Protein AF-A0A8K0IL90-F1 (afdb_monomer_lite)

Organism: Cocos nucifera (NCBI:txid13894)

Secondary structure (DSSP, 8-state):
-HHHHHHHHHHHHHHTTEE-S---GGGEEE--GGGTT-EEE---TT-EE-B-SSS-PBPPP---PPP-S-TTTS-HHHHTTPPP-HHHHHHHHHHHHHHHHHSS-TTSS---SSHHHHHHHHHHHHHTS-HHHHTTTS-HHHHHHH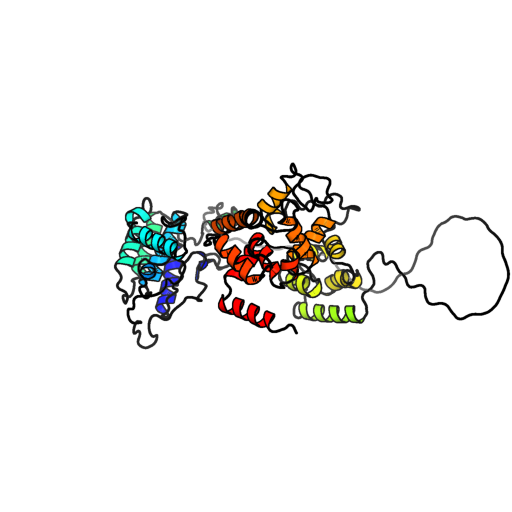HHHHH--TTPPP-HHHHHHHHHHHHHHTT-------HHHHTT-GGGSS-----------------------------------------------------------------TT-PPPPHHHHHHHHHHHHHHTTT-TT-B-TTTHHHHHHHTS---TTTHHHHHHHH-TT--S-B-HHHHHIIIIIT-GGGS-HHHHHHHHH--TT-S--S---GGGTGGGTSTTHHHHHHH-TTSS--S---S--STT---HHHHHHHHHHHH-TTSHHHHHHHHHHH-SSSSSEE-HHHHHHHHHHHHHHHHHTTPPPPPHHHHHHHHHHHH--SSTT-EEHHHHHH-TTTHHHHHHHH-HHHHHHHHTS-HHHHHHHHHHHHTS--

Radius of gyration: 33.57 Å; chains: 1; bounding box: 96×62×97 Å

pLDDT: mean 73.69, std 23.4, range [22.89, 98.88]

InterPro domains:
  IPR000719 Protein kinase domain [PF00069] (3-122)
  IPR000719 Protein kinase domain [PS50011] (1-172)
  IPR002048 EF-hand domain [PS50222] (415-450)
  IPR008271 Serine/threonine-protein kinase, active site [PS00108] (18-30)
  IPR011009 Protein kinase-like domain superfamily [SSF56112] (2-184)
  IPR011992 EF-hand domain pair [SSF47473] (390-501)
  IPR018247 EF-Hand 1, calcium-binding site [PS00018] (428-440)

Sequence (527 aa):
MLADQLINRVEYMHSRGFLHRDIKPDNFLMGLGRKANQVYIIDYGLAKKYRDLQTHKHIPYRENKNLTGTARYASVNTHLGVEQSRRDDLESLGYVLMYFLRGSLPWQGLKAGTKKQKYDKISEKKMLTPVEVLCKAHPSEFISYFHYCRSLRFDDKPDYSYLKRLFRDLFIREGYQFDYVFDWTILKYPQIASNPRVRQPSGRTSGAVGPSLDRAERTSGVVEAFTRRNALGSGHHGDRSKYRTLDDAPMSSKETFYFKNGHPPSFELKEQCLSRINELFYGYLNGLQVQEFKSVTKEICKLPSFFSTALFRKIDVYCIAIVTRDAFVDYWINSNMITMDIATQIFRILKQPDRRRTSNLFFKNFWPAILGLNFYRAHLSSKNDMVPRKFTSKLEGKMGYEDFVYFILSEEDKSSEPSLEYWFKCIDLDGNGILTPNEMQFFYEEQLHHMECIVQEPVLFEDILCQMIDMIGPGNGSYFTLRDLKGCKLSGNIFNILFNLKKFMAFETRDPFLIRRVTVLSCTLCP

Structure (mmCIF, N/CA/C/O backbone):
data_AF-A0A8K0IL90-F1
#
_entry.id   AF-A0A8K0IL90-F1
#
loop_
_atom_site.group_PDB
_atom_site.id
_atom_site.type_symbol
_atom_site.label_atom_id
_atom_site.label_alt_id
_atom_site.label_comp_id
_atom_site.label_asym_id
_atom_site.label_entity_id
_atom_site.label_seq_id
_atom_site.pdbx_PDB_ins_code
_atom_site.Cartn_x
_atom_site.Cartn_y
_atom_site.Cartn_z
_atom_site.occupancy
_atom_site.B_iso_or_equiv
_atom_site.auth_seq_id
_atom_site.auth_comp_id
_atom_site.auth_asym_id
_atom_site.auth_atom_id
_atom_site.pdbx_PDB_model_num
ATOM 1 N N . MET A 1 1 ? -20.262 -11.812 1.891 1.00 89.12 1 MET A N 1
ATOM 2 C CA . MET A 1 1 ? -20.250 -10.456 2.493 1.00 89.12 1 MET A CA 1
ATOM 3 C C . MET A 1 1 ? -19.216 -9.491 1.890 1.00 89.12 1 MET A C 1
ATOM 5 O O . MET A 1 1 ? -19.647 -8.519 1.283 1.00 89.12 1 MET A O 1
ATOM 9 N N . LEU A 1 2 ? -17.894 -9.694 2.042 1.00 93.69 2 LEU A N 1
ATOM 10 C CA . LEU A 1 2 ? -16.865 -8.674 1.718 1.00 93.69 2 LEU A CA 1
ATOM 11 C C . LEU A 1 2 ? -16.983 -8.054 0.308 1.00 93.69 2 LEU A C 1
ATOM 13 O O . LEU A 1 2 ? -16.983 -6.829 0.181 1.00 93.69 2 LEU A O 1
ATOM 17 N N . ALA A 1 3 ? -17.143 -8.885 -0.728 1.00 96.31 3 ALA A N 1
ATOM 18 C CA . ALA A 1 3 ? -17.263 -8.441 -2.121 1.00 96.31 3 ALA A CA 1
ATOM 19 C C . ALA A 1 3 ? -18.387 -7.412 -2.342 1.00 96.31 3 ALA A C 1
ATOM 21 O O . ALA A 1 3 ? -18.193 -6.444 -3.072 1.00 96.31 3 ALA A O 1
ATOM 22 N N . ASP A 1 4 ? -19.526 -7.557 -1.653 1.00 94.19 4 ASP A N 1
ATOM 23 C CA . ASP A 1 4 ? -20.634 -6.602 -1.748 1.00 94.19 4 ASP A CA 1
ATOM 24 C C . ASP A 1 4 ? -20.214 -5.210 -1.262 1.00 94.19 4 ASP A C 1
ATOM 26 O O . ASP A 1 4 ? -20.456 -4.209 -1.936 1.00 94.19 4 ASP A O 1
ATOM 30 N N . GLN A 1 5 ? -19.523 -5.125 -0.120 1.00 96.00 5 GLN A N 1
ATOM 31 C CA . GLN A 1 5 ? -19.040 -3.839 0.382 1.00 96.00 5 GLN A CA 1
ATOM 32 C C . GLN A 1 5 ? -18.019 -3.204 -0.564 1.00 96.00 5 GLN A C 1
ATOM 34 O O . GLN A 1 5 ? -18.117 -2.002 -0.809 1.00 96.00 5 GLN A O 1
ATOM 39 N N . LEU A 1 6 ? -17.094 -3.991 -1.125 1.00 98.25 6 LEU A N 1
ATOM 40 C CA . LEU A 1 6 ? -16.093 -3.506 -2.080 1.00 98.25 6 LEU A CA 1
ATOM 41 C C . LEU A 1 6 ? -16.750 -2.947 -3.353 1.00 98.25 6 LEU A C 1
ATOM 43 O O . LEU A 1 6 ? -16.471 -1.805 -3.726 1.00 98.25 6 LEU A O 1
ATOM 47 N N . ILE A 1 7 ? -17.696 -3.680 -3.956 1.00 98.56 7 ILE A N 1
ATOM 48 C CA . ILE A 1 7 ? -18.439 -3.210 -5.138 1.00 98.56 7 ILE A CA 1
ATOM 49 C C . ILE A 1 7 ? -19.222 -1.932 -4.810 1.00 98.56 7 ILE A C 1
ATOM 51 O O . ILE A 1 7 ? -19.156 -0.978 -5.578 1.00 98.56 7 ILE A O 1
ATOM 55 N N . ASN A 1 8 ? -19.886 -1.845 -3.648 1.00 97.94 8 ASN A N 1
ATOM 56 C CA . ASN A 1 8 ? -20.580 -0.616 -3.233 1.00 97.94 8 ASN A CA 1
ATOM 57 C C . ASN A 1 8 ? -19.626 0.593 -3.062 1.00 97.94 8 ASN A C 1
ATOM 59 O O . ASN A 1 8 ? -20.066 1.730 -3.226 1.00 97.94 8 ASN A O 1
ATOM 63 N N . ARG A 1 9 ? -18.336 0.406 -2.719 1.00 98.31 9 ARG A N 1
ATOM 64 C CA . ARG A 1 9 ? -17.359 1.522 -2.666 1.00 98.31 9 ARG A CA 1
ATOM 65 C C . ARG A 1 9 ? -16.947 1.984 -4.062 1.00 98.31 9 ARG A C 1
ATOM 67 O O . ARG A 1 9 ? -16.954 3.188 -4.316 1.00 98.31 9 ARG A O 1
ATOM 74 N N . VAL A 1 10 ? -16.645 1.043 -4.957 1.00 98.56 10 VAL A N 1
ATOM 75 C CA . VAL A 1 10 ? -16.290 1.331 -6.357 1.00 98.56 10 VAL A CA 1
ATOM 76 C C . VAL A 1 10 ? -17.470 1.982 -7.091 1.00 98.56 10 VAL A C 1
ATOM 78 O O . VAL A 1 10 ? -17.313 3.038 -7.697 1.00 98.56 10 VAL A O 1
ATOM 81 N N . GLU A 1 11 ? -18.684 1.445 -6.938 1.00 98.56 11 GLU A N 1
ATOM 82 C CA . GLU A 1 11 ? -19.922 2.040 -7.457 1.00 98.56 11 GLU A CA 1
ATOM 83 C C . GLU A 1 11 ? -20.138 3.470 -6.951 1.00 98.56 11 GLU A C 1
ATOM 85 O O . GLU A 1 11 ? -20.431 4.363 -7.748 1.00 98.56 11 GLU A O 1
ATOM 90 N N . TYR A 1 12 ? -19.968 3.715 -5.645 1.00 98.06 12 TYR A N 1
ATOM 91 C CA . TYR A 1 12 ? -20.109 5.059 -5.089 1.00 98.06 12 TYR A CA 1
ATOM 92 C C . TYR A 1 12 ? -19.113 6.029 -5.737 1.00 98.06 12 TYR A C 1
ATOM 94 O O . TYR A 1 12 ? -19.522 7.085 -6.223 1.00 98.06 12 TYR A O 1
ATOM 102 N N . MET A 1 13 ? -17.834 5.658 -5.837 1.00 97.50 13 MET A N 1
ATOM 103 C CA . MET A 1 13 ? -16.808 6.482 -6.483 1.00 97.50 13 MET A CA 1
ATOM 104 C C . MET A 1 13 ? -17.126 6.754 -7.965 1.00 97.50 13 MET A C 1
ATOM 106 O O . MET A 1 13 ? -17.109 7.908 -8.408 1.00 97.50 13 MET A O 1
ATOM 110 N N . HIS A 1 14 ? -17.545 5.720 -8.700 1.00 98.31 14 HIS A N 1
ATOM 111 C CA . HIS A 1 14 ? -17.973 5.832 -10.093 1.00 98.31 14 HIS A CA 1
ATOM 112 C C . HIS A 1 14 ? -19.218 6.721 -10.249 1.00 98.31 14 HIS A C 1
ATOM 114 O O . HIS A 1 14 ? -19.309 7.489 -11.214 1.00 98.31 14 HIS A O 1
ATOM 120 N N . SER A 1 15 ? -20.161 6.681 -9.300 1.00 96.56 15 SER A N 1
ATOM 121 C CA . SER A 1 15 ? -21.336 7.564 -9.280 1.00 96.56 15 SER A CA 1
ATOM 122 C C . SER A 1 15 ? -20.919 9.033 -9.145 1.00 96.56 15 SER A C 1
ATOM 124 O O . SER A 1 15 ? -21.398 9.877 -9.907 1.00 96.56 15 SER A O 1
ATOM 126 N N . ARG A 1 16 ? -19.925 9.320 -8.289 1.00 96.31 16 ARG A N 1
ATOM 127 C CA . ARG A 1 16 ? -19.317 10.648 -8.102 1.00 96.31 16 ARG A CA 1
ATOM 128 C C . ARG A 1 16 ? -18.424 11.096 -9.269 1.00 96.31 16 ARG A C 1
ATOM 130 O O . ARG A 1 16 ? -17.891 12.197 -9.208 1.00 96.31 16 ARG A O 1
ATOM 137 N N . GLY A 1 17 ? -18.291 10.298 -10.333 1.00 96.81 17 GLY A N 1
ATOM 138 C CA . GLY A 1 17 ? -17.605 10.673 -11.578 1.00 96.81 17 GLY A CA 1
ATOM 139 C C . GLY A 1 17 ? -16.092 10.436 -11.596 1.00 96.81 17 GLY A C 1
ATOM 140 O O . GLY A 1 17 ? -15.428 10.882 -12.535 1.00 96.81 17 GLY A O 1
ATOM 141 N N . PHE A 1 18 ? -15.556 9.717 -10.606 1.00 98.06 18 PHE A N 1
ATOM 142 C CA . PHE A 1 18 ? -14.136 9.377 -10.498 1.00 98.06 18 PHE A CA 1
ATOM 143 C C . PHE A 1 18 ? -13.894 7.874 -10.677 1.00 98.06 18 PHE A C 1
ATOM 145 O O . PHE A 1 18 ? -14.766 7.067 -10.371 1.00 98.06 18 PHE A O 1
ATOM 152 N N . LEU A 1 19 ? -12.706 7.534 -11.171 1.00 97.94 19 LEU A N 1
ATOM 153 C CA . LEU A 1 19 ? -12.078 6.209 -11.136 1.00 97.94 19 LEU A CA 1
ATOM 154 C C . LEU A 1 19 ? -10.992 6.217 -10.067 1.00 97.94 19 LEU A C 1
ATOM 156 O O . LEU A 1 19 ? -10.401 7.274 -9.816 1.00 97.94 19 LEU A O 1
ATOM 160 N N . HIS A 1 20 ? -10.703 5.057 -9.488 1.00 98.25 20 HIS A N 1
ATOM 161 C CA . HIS A 1 20 ? -9.633 4.882 -8.508 1.00 98.25 20 HIS A CA 1
ATOM 162 C C . HIS A 1 20 ? -8.277 4.685 -9.189 1.00 98.25 20 HIS A C 1
ATOM 164 O O . HIS A 1 20 ? -7.330 5.404 -8.880 1.00 98.25 20 HIS A O 1
ATOM 170 N N . ARG A 1 21 ? -8.216 3.795 -10.189 1.00 96.81 21 ARG A N 1
ATOM 171 C CA . ARG A 1 21 ? -7.015 3.423 -10.963 1.00 96.81 21 ARG A CA 1
ATOM 172 C C . ARG A 1 21 ? -5.897 2.740 -10.166 1.00 96.81 21 ARG A C 1
ATOM 174 O O . ARG A 1 21 ? -4.827 2.501 -10.722 1.00 96.81 21 ARG A O 1
ATOM 181 N N . ASP A 1 22 ? -6.131 2.396 -8.900 1.00 95.69 22 ASP A N 1
ATOM 182 C CA . ASP A 1 22 ? -5.220 1.598 -8.073 1.00 95.69 22 ASP A CA 1
ATOM 183 C C . ASP A 1 22 ? -5.983 0.727 -7.056 1.00 95.69 22 ASP A C 1
ATOM 185 O O . ASP A 1 22 ? -5.767 0.761 -5.843 1.00 95.69 22 ASP A O 1
ATOM 189 N N . ILE A 1 23 ? -6.925 -0.066 -7.567 1.00 98.12 23 ILE A N 1
ATOM 190 C CA . ILE A 1 23 ? -7.688 -1.036 -6.778 1.00 98.12 23 ILE A CA 1
ATOM 191 C C . ILE A 1 23 ? -6.759 -2.181 -6.339 1.00 98.12 23 ILE A C 1
ATOM 193 O O . ILE A 1 23 ? -6.414 -3.062 -7.128 1.00 98.12 23 ILE A O 1
ATOM 197 N N . LYS A 1 24 ? -6.360 -2.159 -5.063 1.00 95.69 24 LYS A N 1
ATOM 198 C CA . LYS A 1 24 ? -5.478 -3.133 -4.395 1.00 95.69 24 LYS A CA 1
ATOM 199 C C . LYS A 1 24 ? -5.927 -3.363 -2.940 1.00 95.69 24 LYS A C 1
ATOM 201 O O . LYS A 1 24 ? -6.614 -2.491 -2.405 1.00 95.69 24 LYS A O 1
ATOM 206 N N . PRO A 1 25 ? -5.558 -4.480 -2.277 1.00 94.06 25 PRO A N 1
ATOM 207 C CA . PRO A 1 25 ? -5.972 -4.770 -0.899 1.00 94.06 25 PRO A CA 1
ATOM 208 C C . PRO A 1 25 ? -5.623 -3.653 0.089 1.00 94.06 25 PRO A C 1
ATOM 210 O O . PRO A 1 25 ? -6.439 -3.296 0.930 1.00 94.06 25 PRO A O 1
ATOM 213 N N . ASP A 1 26 ? -4.441 -3.063 -0.067 1.00 91.25 26 ASP A N 1
ATOM 214 C CA . ASP A 1 26 ? -3.868 -2.016 0.787 1.00 91.25 26 ASP A CA 1
ATOM 215 C C . ASP A 1 26 ? -4.727 -0.740 0.813 1.00 91.25 26 ASP A C 1
ATOM 217 O O . ASP A 1 26 ? -4.783 -0.033 1.819 1.00 91.25 26 ASP A O 1
ATOM 221 N N . ASN A 1 27 ? -5.445 -0.477 -0.286 1.00 95.62 27 ASN A N 1
ATOM 222 C CA . ASN A 1 27 ? -6.332 0.675 -0.430 1.00 95.62 27 ASN A CA 1
ATOM 223 C C . ASN A 1 27 ? -7.741 0.421 0.142 1.00 95.62 27 ASN A C 1
ATOM 225 O O . ASN A 1 27 ? -8.591 1.314 0.083 1.00 95.62 27 ASN A O 1
ATOM 229 N N . PHE A 1 28 ? -7.992 -0.754 0.737 1.00 94.06 28 PHE A N 1
ATOM 230 C CA . PHE A 1 28 ? -9.225 -1.081 1.453 1.00 94.06 28 PHE A CA 1
ATOM 231 C C . PHE A 1 28 ? -8.972 -1.327 2.943 1.00 94.06 28 PHE A C 1
ATOM 233 O O . PHE A 1 28 ? -8.421 -2.349 3.344 1.00 94.06 28 PHE A O 1
ATOM 240 N N . LEU A 1 29 ? -9.445 -0.411 3.791 1.00 92.94 29 LEU A N 1
ATOM 241 C CA . LEU A 1 29 ? -9.315 -0.524 5.246 1.00 92.94 29 LEU A CA 1
ATOM 242 C C . LEU A 1 29 ? -10.635 -0.926 5.904 1.00 92.94 29 LEU A C 1
ATOM 244 O O . LEU A 1 29 ? -11.706 -0.483 5.494 1.00 92.94 29 LEU A O 1
ATOM 248 N N . MET A 1 30 ? -10.562 -1.691 6.992 1.00 89.88 30 MET A N 1
ATOM 249 C CA . MET A 1 30 ? -11.693 -1.852 7.909 1.00 89.88 30 MET A CA 1
ATOM 250 C C . MET A 1 30 ? -11.741 -0.681 8.895 1.00 89.88 30 MET A C 1
ATOM 252 O O . MET A 1 30 ? -10.703 -0.180 9.329 1.00 89.88 30 MET A O 1
ATOM 256 N N . GLY A 1 31 ? -12.946 -0.244 9.265 1.00 85.25 31 GLY A N 1
ATOM 257 C CA . GLY A 1 31 ? -13.132 0.766 10.304 1.00 85.25 31 GLY A CA 1
ATOM 258 C C . GLY A 1 31 ? -12.713 0.286 11.701 1.00 85.25 31 GLY A C 1
ATOM 259 O O . GLY A 1 31 ? -12.302 -0.854 11.908 1.00 85.25 31 GLY A O 1
ATOM 260 N N . LEU A 1 32 ? -12.846 1.166 12.695 1.00 82.88 32 LEU A N 1
ATOM 261 C CA . LEU A 1 32 ? -12.502 0.879 14.093 1.00 82.88 32 LEU A CA 1
ATOM 262 C C . LEU A 1 32 ? -13.736 0.933 15.004 1.00 82.88 32 LEU A C 1
ATOM 264 O O . LEU A 1 32 ? -14.718 1.625 14.717 1.00 82.88 32 LEU A O 1
ATOM 268 N N . GLY A 1 33 ? -13.683 0.200 16.121 1.00 84.31 33 GLY A N 1
ATOM 269 C CA . GLY A 1 33 ? -14.747 0.158 17.129 1.00 84.31 33 GLY A CA 1
ATOM 270 C C . GLY A 1 33 ? -16.110 -0.197 16.526 1.00 84.31 33 GLY A C 1
ATOM 271 O O . GLY A 1 33 ? -16.256 -1.223 15.867 1.00 84.31 33 GLY A O 1
ATOM 272 N N . ARG A 1 34 ? -17.099 0.693 16.687 1.00 83.50 34 ARG A N 1
ATOM 273 C CA . ARG A 1 34 ? -18.467 0.531 16.145 1.00 83.50 34 ARG A CA 1
ATOM 274 C C . ARG A 1 34 ? -18.550 0.441 14.610 1.00 83.50 34 ARG A C 1
ATOM 276 O O . ARG A 1 34 ? -19.635 0.206 14.097 1.00 83.50 34 ARG A O 1
ATOM 283 N N . LYS A 1 35 ? -17.444 0.649 13.883 1.00 86.00 35 LYS A N 1
ATOM 284 C CA . LYS A 1 35 ? -17.359 0.525 12.416 1.00 86.00 35 LYS A CA 1
ATOM 285 C C . LYS A 1 35 ? -16.414 -0.596 11.957 1.00 86.00 35 LYS A C 1
ATOM 287 O O . LYS A 1 35 ? -16.017 -0.614 10.797 1.00 86.00 35 LYS A O 1
ATOM 292 N N . ALA A 1 36 ? -16.035 -1.524 12.843 1.00 85.06 36 ALA A N 1
ATOM 293 C CA . ALA A 1 36 ? -15.105 -2.623 12.536 1.00 85.06 36 ALA A CA 1
ATOM 294 C C . ALA A 1 36 ? -15.591 -3.596 11.444 1.00 85.06 36 ALA A C 1
ATOM 296 O O . ALA A 1 36 ? -14.788 -4.305 10.843 1.00 85.06 36 ALA A O 1
ATOM 297 N N . ASN A 1 37 ? -16.893 -3.595 11.159 1.00 87.06 37 ASN A N 1
ATOM 298 C CA . ASN A 1 37 ? -17.539 -4.331 10.075 1.00 87.06 37 ASN A CA 1
ATOM 299 C C . ASN A 1 37 ? -17.659 -3.540 8.757 1.00 87.06 37 ASN A C 1
ATOM 301 O O . ASN A 1 37 ? -18.170 -4.074 7.773 1.00 87.06 37 ASN A O 1
ATOM 305 N N . GLN A 1 38 ? -17.244 -2.270 8.718 1.00 90.12 38 GLN A N 1
ATOM 306 C CA . GLN A 1 38 ? -17.401 -1.394 7.559 1.00 90.12 38 GLN A CA 1
ATOM 307 C C . GLN A 1 38 ? -16.080 -1.255 6.797 1.00 90.12 38 GLN A C 1
ATOM 309 O O . GLN A 1 38 ? -15.082 -0.799 7.353 1.00 90.12 38 GLN A O 1
ATOM 314 N N . VAL A 1 39 ? -16.100 -1.586 5.503 1.00 94.69 39 VAL A N 1
ATOM 315 C CA . VAL A 1 39 ? -14.976 -1.336 4.587 1.00 94.69 39 VAL A CA 1
ATOM 316 C C . VAL A 1 39 ? -14.920 0.150 4.214 1.00 94.69 39 VAL A C 1
ATOM 318 O O . VAL A 1 39 ? -15.957 0.784 3.997 1.00 94.69 39 VAL A O 1
ATOM 321 N N . TYR A 1 40 ? -13.721 0.688 4.057 1.00 93.69 40 TYR A N 1
ATOM 322 C CA . TYR A 1 40 ? -13.400 2.015 3.538 1.00 93.69 40 TYR A CA 1
ATOM 323 C C . TYR A 1 40 ? -12.448 1.883 2.353 1.00 93.69 40 TYR A C 1
ATOM 325 O O . TYR A 1 40 ? -11.674 0.935 2.301 1.00 93.69 40 TYR A O 1
ATOM 333 N N . ILE A 1 41 ? -12.500 2.835 1.421 1.00 95.00 41 ILE A N 1
ATOM 334 C CA . ILE A 1 41 ? -11.537 2.948 0.321 1.00 95.00 41 ILE A CA 1
ATOM 335 C C . ILE A 1 41 ? -10.702 4.219 0.528 1.00 95.00 41 ILE A C 1
ATOM 337 O O . ILE A 1 41 ? -11.248 5.272 0.882 1.00 95.00 41 ILE A O 1
ATOM 341 N N . ILE A 1 42 ? -9.384 4.090 0.392 1.00 91.56 42 ILE A N 1
ATOM 342 C CA . ILE A 1 42 ? -8.383 5.134 0.659 1.00 91.56 42 ILE A CA 1
ATOM 343 C C . ILE A 1 42 ? -7.437 5.306 -0.542 1.00 91.56 42 ILE A C 1
ATOM 345 O O . ILE A 1 42 ? -7.652 4.692 -1.582 1.00 91.56 42 ILE A O 1
ATOM 349 N N . ASP A 1 43 ? -6.422 6.161 -0.383 1.00 85.38 43 ASP A N 1
ATOM 350 C CA . ASP A 1 43 ? -5.423 6.530 -1.396 1.00 85.38 43 ASP A CA 1
ATOM 351 C C . ASP A 1 43 ? -6.022 6.919 -2.757 1.00 85.38 43 ASP A C 1
ATOM 353 O O . ASP A 1 43 ? -6.044 6.170 -3.730 1.00 85.38 43 ASP A O 1
ATOM 357 N N . TYR A 1 44 ? -6.499 8.159 -2.819 1.00 88.69 44 TYR A N 1
ATOM 358 C CA . TYR A 1 44 ? -6.980 8.774 -4.051 1.00 88.69 44 TYR A CA 1
ATOM 359 C C . TYR A 1 44 ? -5.842 9.395 -4.884 1.00 88.69 44 TYR A C 1
ATOM 361 O O . TYR A 1 44 ? -6.130 10.145 -5.815 1.00 88.69 44 TYR A O 1
ATOM 369 N N . GLY A 1 45 ? -4.564 9.113 -4.581 1.00 84.69 45 GLY A N 1
ATOM 370 C CA . GLY A 1 45 ? -3.410 9.726 -5.252 1.00 84.69 45 GLY A CA 1
ATOM 371 C C . GLY A 1 45 ? -3.348 9.450 -6.758 1.00 84.69 45 GLY A C 1
ATOM 372 O O . GLY A 1 45 ? -2.869 10.285 -7.524 1.00 84.69 45 GLY A O 1
ATOM 373 N N . LEU A 1 46 ? -3.908 8.319 -7.201 1.00 80.94 46 LEU A N 1
ATOM 374 C CA . LEU A 1 46 ? -4.052 7.965 -8.616 1.00 80.94 46 LEU A CA 1
ATOM 375 C C . LEU A 1 46 ? -5.476 8.156 -9.168 1.00 80.94 46 LEU A C 1
ATOM 377 O O . LEU A 1 46 ? -5.702 7.886 -10.351 1.00 80.94 46 LEU A O 1
ATOM 381 N N . ALA A 1 47 ? -6.421 8.698 -8.396 1.00 91.94 47 ALA A N 1
ATOM 382 C CA . ALA A 1 47 ? -7.801 8.877 -8.846 1.00 91.94 47 ALA A CA 1
ATOM 383 C C . ALA A 1 47 ? -7.925 9.828 -10.058 1.00 91.94 47 ALA A C 1
ATOM 385 O O . ALA A 1 47 ? -7.107 10.725 -10.269 1.00 91.94 47 ALA A O 1
ATOM 386 N N . LYS A 1 48 ? -8.964 9.647 -10.885 1.00 92.44 48 LYS A N 1
ATOM 387 C CA . LYS A 1 48 ? -9.184 10.459 -12.101 1.00 92.44 48 LYS A CA 1
ATOM 388 C C . LYS A 1 48 ? -10.663 10.680 -12.403 1.00 92.44 48 LYS A C 1
ATOM 390 O O . LYS A 1 48 ? -11.444 9.734 -12.413 1.00 92.44 48 LYS A O 1
ATOM 395 N N . LYS A 1 49 ? -11.046 11.923 -12.719 1.00 96.44 49 LYS A N 1
ATOM 396 C CA . LYS A 1 49 ? -12.384 12.266 -13.235 1.00 96.44 49 LYS A CA 1
ATOM 397 C C . LYS A 1 49 ? -12.557 11.651 -14.635 1.00 96.44 49 LYS A C 1
ATOM 399 O O . LYS A 1 49 ? -11.824 12.021 -15.550 1.00 96.44 49 LYS A O 1
ATOM 404 N N . TYR A 1 50 ? -13.497 10.717 -14.799 1.00 97.00 50 TYR A N 1
ATOM 405 C CA . TYR A 1 50 ? -13.732 9.997 -16.069 1.00 97.00 50 TYR A CA 1
ATOM 406 C C . TYR A 1 50 ? -14.952 10.494 -16.844 1.00 97.00 50 TYR A C 1
ATOM 408 O O . TYR A 1 50 ? -15.134 10.164 -18.012 1.00 97.00 50 TYR A O 1
ATOM 416 N N . ARG A 1 51 ? -15.810 11.283 -16.203 1.00 95.44 51 ARG A N 1
ATOM 417 C CA . ARG A 1 51 ? -16.923 11.962 -16.857 1.00 95.44 51 ARG A CA 1
ATOM 418 C C . ARG A 1 51 ? -17.112 13.334 -16.260 1.00 95.44 51 ARG A C 1
ATOM 420 O O . ARG A 1 51 ? -16.737 13.576 -15.111 1.00 95.44 51 ARG A O 1
ATOM 427 N N . ASP A 1 52 ? -17.734 14.224 -17.012 1.00 92.50 52 ASP A N 1
ATOM 428 C CA . ASP A 1 52 ? -18.210 15.457 -16.418 1.00 92.50 52 ASP A CA 1
ATOM 429 C C . ASP A 1 52 ? -19.383 15.232 -15.438 1.00 92.50 52 ASP A C 1
ATOM 431 O O . ASP A 1 52 ? -20.137 14.262 -15.537 1.00 92.50 52 ASP A O 1
ATOM 435 N N . LEU A 1 53 ? -19.515 16.111 -14.443 1.00 89.81 53 LEU A N 1
ATOM 436 C CA . LEU A 1 53 ? -20.519 15.985 -13.387 1.00 89.81 53 LEU A CA 1
ATOM 437 C C . LEU A 1 53 ? -21.861 16.623 -13.759 1.00 89.81 53 LEU A C 1
ATOM 439 O O . LEU A 1 53 ? -22.876 16.163 -13.250 1.00 89.81 53 LEU A O 1
ATOM 443 N N . GLN A 1 54 ? -21.871 17.623 -14.646 1.00 91.19 54 GLN A N 1
ATOM 444 C CA . GLN A 1 54 ? -23.087 18.306 -15.097 1.00 91.19 54 GLN A CA 1
ATOM 445 C C . GLN A 1 54 ? -23.619 17.669 -16.384 1.00 91.19 54 GLN A C 1
ATOM 447 O O . GLN A 1 54 ? -24.771 17.262 -16.454 1.00 91.19 54 GLN A O 1
ATOM 452 N N . THR A 1 55 ? -22.754 17.520 -17.390 1.00 94.38 55 THR A N 1
ATOM 453 C CA . THR A 1 55 ? -23.126 16.995 -18.718 1.00 94.38 55 THR A CA 1
ATOM 454 C C . THR A 1 55 ? -23.042 15.471 -18.827 1.00 94.38 55 THR A C 1
ATOM 456 O O . THR A 1 55 ? -23.448 14.903 -19.835 1.00 94.38 55 THR A O 1
ATOM 459 N N . HIS A 1 56 ? -22.457 14.794 -17.830 1.00 91.75 56 HIS A N 1
ATOM 460 C CA . HIS A 1 56 ? -22.196 13.343 -17.812 1.00 91.75 56 HIS A CA 1
ATOM 461 C C . HIS A 1 56 ? -21.366 12.775 -18.979 1.00 91.75 56 HIS A C 1
ATOM 463 O O . HIS A 1 56 ? -21.114 11.568 -19.005 1.00 91.75 56 HIS A O 1
ATOM 469 N N . LYS A 1 57 ? -20.852 13.632 -19.871 1.00 95.62 57 LYS A N 1
ATOM 470 C CA . LYS A 1 57 ? -19.984 13.276 -20.996 1.00 95.62 57 LYS A CA 1
ATOM 471 C C . LYS A 1 57 ? -18.726 12.552 -20.510 1.00 95.62 57 LYS A C 1
ATOM 473 O O . LYS A 1 57 ? -18.006 13.069 -19.654 1.00 95.62 57 LYS A O 1
ATOM 478 N N . HIS A 1 58 ? -18.475 11.366 -21.057 1.00 97.88 58 HIS A N 1
ATOM 479 C CA . HIS A 1 58 ? -17.305 10.539 -20.753 1.00 97.88 58 HIS A CA 1
ATOM 480 C C . HIS A 1 58 ? -16.009 11.166 -21.304 1.00 97.88 58 HIS A C 1
ATOM 482 O O . HIS A 1 58 ? -16.041 11.926 -22.276 1.00 97.88 58 HIS A O 1
ATOM 488 N N . ILE A 1 59 ? -14.859 10.831 -20.714 1.00 96.44 59 ILE A N 1
ATOM 489 C CA . ILE A 1 59 ? -13.547 11.099 -21.320 1.00 96.44 59 ILE A CA 1
ATOM 490 C C . ILE A 1 59 ? -13.420 10.347 -22.657 1.00 96.44 59 ILE A C 1
ATOM 492 O O . ILE A 1 59 ? -13.988 9.261 -22.791 1.00 96.44 59 ILE A O 1
ATOM 496 N N . PRO A 1 60 ? -12.688 10.887 -23.650 1.00 96.19 60 PRO A N 1
ATOM 497 C CA . PRO A 1 60 ? -12.462 10.193 -24.914 1.00 96.19 60 PRO A CA 1
ATOM 498 C C . PRO A 1 60 ? -11.589 8.949 -24.720 1.00 96.19 60 PRO A C 1
ATOM 500 O O . PRO A 1 60 ? -10.679 8.947 -23.886 1.00 96.19 60 PRO A O 1
ATOM 503 N N . TYR A 1 61 ? -11.833 7.926 -25.541 1.00 97.44 61 TYR A N 1
ATOM 504 C CA . TYR A 1 61 ? -10.957 6.760 -25.655 1.00 97.44 61 TYR A CA 1
ATOM 505 C C . TYR A 1 61 ? -9.567 7.186 -26.142 1.00 97.44 61 TYR A C 1
ATOM 507 O O . TYR A 1 61 ? -9.441 8.064 -27.000 1.00 97.44 61 TYR A O 1
ATOM 515 N N . ARG A 1 62 ? -8.520 6.598 -25.559 1.00 93.88 62 ARG A N 1
ATOM 516 C CA . ARG A 1 62 ? -7.114 6.857 -25.894 1.00 93.88 62 ARG A CA 1
ATOM 517 C C . ARG A 1 62 ? -6.288 5.606 -25.622 1.00 93.88 62 ARG A C 1
ATOM 519 O O . ARG A 1 62 ? -6.575 4.872 -24.683 1.00 93.88 62 ARG A O 1
ATOM 526 N N . GLU A 1 63 ? -5.214 5.447 -26.376 1.00 94.31 63 GLU A N 1
ATOM 527 C CA . GLU A 1 63 ? -4.228 4.374 -26.214 1.00 94.31 63 GLU A CA 1
ATOM 528 C C . GLU A 1 63 ? -2.864 4.970 -25.827 1.00 94.31 63 GLU A C 1
ATOM 530 O O . GLU A 1 63 ? -2.767 6.164 -25.499 1.00 94.31 63 GLU A O 1
ATOM 535 N N . ASN A 1 64 ? -1.814 4.142 -25.865 1.00 88.56 64 ASN A N 1
ATOM 536 C CA . ASN A 1 64 ? -0.425 4.521 -25.596 1.00 88.56 64 ASN A CA 1
ATOM 537 C C . ASN A 1 64 ? -0.247 5.235 -24.239 1.00 88.56 64 ASN A C 1
ATOM 539 O O . ASN A 1 64 ? 0.434 6.256 -24.119 1.00 88.56 64 ASN A O 1
ATOM 543 N N . LYS A 1 65 ? -0.916 4.719 -23.202 1.00 84.44 65 LYS A N 1
ATOM 544 C CA . LYS A 1 65 ? -0.740 5.115 -21.801 1.00 84.44 65 LYS A CA 1
ATOM 545 C C . LYS A 1 65 ? 0.328 4.272 -21.124 1.00 84.44 65 LYS A C 1
ATOM 547 O O . LYS A 1 65 ? 0.376 3.059 -21.287 1.00 84.44 65 LYS A O 1
ATOM 552 N N . ASN A 1 66 ? 1.125 4.923 -20.284 1.00 80.25 66 ASN A N 1
ATOM 553 C CA . ASN A 1 66 ? 1.975 4.223 -19.331 1.00 80.25 66 ASN A CA 1
ATOM 554 C C . ASN A 1 66 ? 1.095 3.510 -18.295 1.00 80.25 66 ASN A C 1
ATOM 556 O O . ASN A 1 66 ? 0.104 4.081 -17.818 1.00 80.25 66 ASN A O 1
ATOM 560 N N . LEU A 1 67 ? 1.491 2.294 -17.913 1.00 83.50 67 LEU A N 1
ATOM 561 C CA . LEU A 1 67 ? 0.851 1.544 -16.836 1.00 83.50 67 LEU A CA 1
ATOM 562 C C . LEU A 1 67 ? 0.753 2.425 -15.581 1.00 83.50 67 LEU A C 1
ATOM 564 O O . LEU A 1 67 ? 1.744 2.979 -15.111 1.00 83.50 67 LEU A O 1
ATOM 568 N N . THR A 1 68 ? -0.468 2.580 -15.073 1.00 81.25 68 THR A N 1
ATOM 569 C CA . THR A 1 68 ? -0.794 3.409 -13.906 1.00 81.25 68 THR A CA 1
ATOM 570 C C . THR A 1 68 ? -1.535 2.544 -12.895 1.00 81.25 68 THR A C 1
ATOM 572 O O . THR A 1 68 ? -2.485 1.859 -13.278 1.00 81.25 68 THR A O 1
ATOM 575 N N . GLY A 1 69 ? -1.108 2.593 -11.632 1.00 83.62 69 GLY A N 1
ATOM 576 C CA . GLY A 1 69 ? -1.578 1.695 -10.578 1.00 83.62 69 GLY A CA 1
ATOM 577 C C . GLY A 1 69 ? -0.749 0.414 -10.469 1.00 83.62 69 GLY A C 1
ATOM 578 O O . GLY A 1 69 ? 0.196 0.176 -11.223 1.00 83.62 69 GLY A O 1
ATOM 579 N N . THR A 1 70 ? -1.095 -0.422 -9.498 1.00 87.06 70 THR A N 1
ATOM 580 C CA . THR A 1 70 ? -0.323 -1.605 -9.108 1.00 87.06 70 THR A CA 1
ATOM 581 C C . THR A 1 70 ? -0.434 -2.715 -10.158 1.00 87.06 70 THR A C 1
ATOM 583 O O . THR A 1 70 ? -1.466 -3.381 -10.264 1.00 87.06 70 THR A O 1
ATOM 586 N N . ALA A 1 71 ? 0.645 -2.978 -10.907 1.00 88.62 71 ALA A N 1
ATOM 587 C CA . ALA A 1 71 ? 0.669 -3.905 -12.051 1.00 88.62 71 ALA A CA 1
ATOM 588 C C . ALA A 1 71 ? 0.082 -5.308 -11.763 1.00 88.62 71 ALA A C 1
ATOM 590 O O . ALA A 1 71 ? -0.568 -5.903 -12.633 1.00 88.62 71 ALA A O 1
ATOM 591 N N . ARG A 1 72 ? 0.249 -5.814 -10.529 1.00 91.75 72 ARG A N 1
ATOM 592 C CA . ARG A 1 72 ? -0.340 -7.078 -10.044 1.00 91.75 72 ARG A CA 1
ATOM 593 C C . ARG A 1 72 ? -1.867 -7.095 -10.178 1.00 91.75 72 ARG A C 1
ATOM 595 O O . ARG A 1 72 ? -2.408 -8.085 -10.669 1.00 91.75 72 ARG A O 1
ATOM 602 N N . TYR A 1 73 ? -2.546 -6.008 -9.817 1.00 97.19 73 TYR A N 1
ATOM 603 C CA . TYR A 1 73 ? -4.011 -5.918 -9.791 1.00 97.19 73 TYR A CA 1
ATOM 604 C C . TYR A 1 73 ? -4.604 -5.173 -10.992 1.00 97.19 73 TYR A C 1
ATOM 606 O O . TYR A 1 73 ? -5.750 -5.424 -11.319 1.00 97.19 73 TYR A O 1
ATOM 614 N N . ALA A 1 74 ? -3.834 -4.339 -11.700 1.00 95.31 74 ALA A N 1
ATOM 615 C CA . ALA A 1 74 ? -4.320 -3.566 -12.849 1.00 95.31 74 ALA A CA 1
ATOM 616 C C . ALA A 1 74 ? -4.980 -4.423 -13.957 1.00 95.31 74 ALA A C 1
ATOM 618 O O . ALA A 1 74 ? -4.530 -5.541 -14.231 1.00 95.31 74 ALA A O 1
ATOM 619 N N . SER A 1 75 ? -6.003 -3.873 -14.620 1.00 97.81 75 SER A N 1
ATOM 620 C CA . SER A 1 75 ? -6.730 -4.518 -15.730 1.00 97.81 75 SER A CA 1
ATOM 621 C C . SER A 1 75 ? -5.832 -4.920 -16.913 1.00 97.81 75 SER A C 1
ATOM 623 O O . SER A 1 75 ? -4.739 -4.372 -17.091 1.00 97.81 75 SER A O 1
ATOM 625 N N . VAL A 1 76 ? -6.304 -5.833 -17.769 1.00 96.81 76 VAL A N 1
ATOM 626 C CA . VAL A 1 76 ? -5.602 -6.184 -19.023 1.00 96.81 76 VAL A CA 1
ATOM 627 C C . VAL A 1 76 ? -5.482 -4.956 -19.935 1.00 96.81 76 VAL A C 1
ATOM 629 O O . VAL A 1 76 ? -4.404 -4.684 -20.459 1.00 96.81 76 VAL A O 1
ATOM 632 N N . ASN A 1 77 ? -6.540 -4.146 -20.037 1.00 96.94 77 ASN A N 1
ATOM 633 C CA . ASN A 1 77 ? -6.540 -2.889 -20.795 1.00 96.94 77 ASN A CA 1
ATOM 634 C C . ASN A 1 77 ? -5.441 -1.922 -20.310 1.00 96.94 77 ASN A C 1
ATOM 636 O O . ASN A 1 77 ? -4.756 -1.302 -21.122 1.00 96.94 77 ASN A O 1
ATOM 640 N N . THR A 1 78 ? -5.226 -1.829 -18.991 1.00 95.19 78 THR A N 1
ATOM 641 C CA . THR A 1 78 ? -4.180 -0.985 -18.387 1.00 95.19 78 THR A CA 1
ATOM 642 C C . THR A 1 78 ? -2.773 -1.439 -18.782 1.00 95.19 78 THR A C 1
ATOM 644 O O . THR A 1 78 ? -1.898 -0.599 -18.986 1.00 95.19 78 THR A O 1
ATOM 647 N N . HIS A 1 79 ? -2.543 -2.751 -18.893 1.00 94.06 79 HIS A N 1
ATOM 648 C CA . HIS A 1 79 ? -1.274 -3.308 -19.379 1.00 94.06 79 HIS A CA 1
ATOM 649 C C . HIS A 1 79 ? -1.073 -3.079 -20.884 1.00 94.06 79 HIS A C 1
ATOM 651 O O . HIS A 1 79 ? 0.047 -2.826 -21.313 1.00 94.06 79 HIS A O 1
ATOM 657 N N . LEU A 1 80 ? -2.154 -3.082 -21.668 1.00 92.88 80 LEU A N 1
ATOM 658 C CA . LEU A 1 80 ? -2.157 -2.729 -23.095 1.00 92.88 80 LEU A CA 1
ATOM 659 C C . LEU A 1 80 ? -2.098 -1.207 -23.358 1.00 92.88 80 LEU A C 1
ATOM 661 O O . LEU A 1 80 ? -2.238 -0.765 -24.496 1.00 92.88 80 LEU A O 1
ATOM 665 N N . GLY A 1 81 ? -1.908 -0.385 -22.321 1.00 91.94 81 GLY A N 1
ATOM 666 C CA . GLY A 1 81 ? -1.799 1.070 -22.449 1.00 91.94 81 GLY A CA 1
ATOM 667 C C . GLY A 1 81 ? -3.091 1.771 -22.880 1.00 91.94 81 GLY A C 1
ATOM 668 O O . GLY A 1 81 ? -3.046 2.899 -23.373 1.00 91.94 81 GLY A O 1
ATOM 669 N N . VAL A 1 82 ? -4.246 1.137 -22.695 1.00 96.19 82 VAL A N 1
ATOM 670 C CA . VAL A 1 82 ? -5.557 1.748 -22.931 1.00 96.19 82 VAL A CA 1
ATOM 671 C C . VAL A 1 82 ? -5.903 2.688 -21.767 1.00 96.19 82 VAL A C 1
ATOM 673 O O . VAL A 1 82 ? -5.597 2.425 -20.603 1.00 96.19 82 VAL A O 1
ATOM 676 N N . GLU A 1 83 ? -6.533 3.821 -22.076 1.00 96.69 83 GLU A N 1
ATOM 677 C CA . GLU A 1 83 ? -7.058 4.765 -21.087 1.00 96.69 83 GLU A CA 1
ATOM 678 C C . GLU A 1 83 ? -8.076 4.076 -20.168 1.00 96.69 83 GLU A C 1
ATOM 680 O O . GLU A 1 83 ? -8.967 3.362 -20.625 1.00 96.69 83 GLU A O 1
ATOM 685 N N . GLN A 1 84 ? -7.941 4.290 -18.860 1.00 98.06 84 GLN A N 1
ATOM 686 C CA . GLN A 1 84 ? -8.731 3.551 -17.876 1.00 98.06 84 GLN A CA 1
ATOM 687 C C . GLN A 1 84 ? -10.163 4.086 -17.758 1.00 98.06 84 GLN A C 1
ATOM 689 O O . GLN A 1 84 ? -10.423 5.286 -17.877 1.00 98.06 84 GLN A O 1
ATOM 694 N N . SER A 1 85 ? -11.077 3.166 -17.474 1.00 98.12 85 SER A N 1
ATOM 695 C CA . SER A 1 85 ? -12.525 3.336 -17.414 1.00 98.12 85 SER A CA 1
ATOM 696 C C . SER A 1 85 ? -13.144 2.484 -16.295 1.00 98.12 85 SER A C 1
ATOM 698 O O . SER A 1 85 ? -12.455 1.755 -15.583 1.00 98.12 85 SER A O 1
ATOM 700 N N . ARG A 1 86 ? -14.470 2.551 -16.120 1.00 98.62 86 ARG A N 1
ATOM 701 C CA . ARG A 1 86 ? -15.175 1.887 -15.001 1.00 98.62 86 ARG A CA 1
ATOM 702 C C . ARG A 1 86 ? -15.021 0.364 -14.978 1.00 98.62 86 ARG A C 1
ATOM 704 O O . ARG A 1 86 ? -15.111 -0.233 -13.909 1.00 98.62 86 ARG A O 1
ATOM 711 N N . ARG A 1 87 ? -14.817 -0.266 -16.138 1.00 98.38 87 ARG A N 1
ATOM 712 C CA . ARG A 1 87 ? -14.577 -1.715 -16.243 1.00 98.38 87 ARG A CA 1
ATOM 713 C C . ARG A 1 87 ? -13.211 -2.121 -15.686 1.00 98.38 87 ARG A C 1
ATOM 715 O O . ARG A 1 87 ? -13.058 -3.243 -15.224 1.00 98.38 87 ARG A O 1
ATOM 722 N N . ASP A 1 88 ? -12.247 -1.203 -15.684 1.00 98.56 88 ASP A N 1
ATOM 723 C CA . ASP A 1 88 ? -10.854 -1.487 -15.344 1.00 98.56 88 ASP A CA 1
ATOM 724 C C . ASP A 1 88 ? -10.651 -1.520 -13.824 1.00 98.56 88 ASP A C 1
ATOM 726 O O . ASP A 1 88 ? -10.009 -2.438 -13.314 1.00 98.56 88 ASP A O 1
ATOM 730 N N . ASP A 1 89 ? -11.300 -0.612 -13.084 1.00 98.75 89 ASP A N 1
ATOM 731 C CA . ASP A 1 89 ? -11.418 -0.696 -11.619 1.00 98.75 89 ASP A CA 1
ATOM 732 C C . ASP A 1 89 ? -12.194 -1.962 -11.184 1.00 98.75 89 ASP A C 1
ATOM 734 O O . ASP A 1 89 ? -11.875 -2.568 -10.159 1.00 98.75 89 ASP A O 1
ATOM 738 N N . LEU A 1 90 ? -13.178 -2.416 -11.975 1.00 98.88 90 LEU A N 1
ATOM 739 C CA . LEU A 1 90 ? -13.947 -3.635 -11.687 1.00 98.88 90 LEU A CA 1
ATOM 740 C C . LEU A 1 90 ? -13.187 -4.934 -12.000 1.00 98.88 90 LEU A C 1
ATOM 742 O O . LEU A 1 90 ? -13.241 -5.852 -11.180 1.00 98.88 90 LEU A O 1
ATOM 746 N N . GLU A 1 91 ? -12.452 -5.029 -13.116 1.00 98.69 91 GLU A N 1
ATOM 747 C CA . GLU A 1 91 ? -11.571 -6.180 -13.385 1.00 98.69 91 GLU A CA 1
ATOM 748 C C . GLU A 1 91 ? -10.464 -6.255 -12.320 1.00 98.69 91 GLU A C 1
ATOM 750 O O . GLU A 1 91 ? -10.191 -7.330 -11.783 1.00 98.69 91 GLU A O 1
ATOM 755 N N . SER A 1 92 ? -9.913 -5.100 -11.926 1.00 98.75 92 SER A N 1
ATOM 756 C CA . SER A 1 92 ? -8.933 -4.998 -10.837 1.00 98.75 92 SER A CA 1
ATOM 757 C C . SER A 1 92 ? -9.506 -5.468 -9.494 1.00 98.75 92 SER A C 1
ATOM 759 O O . SER A 1 92 ? -8.855 -6.232 -8.780 1.00 98.75 92 SER A O 1
ATOM 761 N N . LEU A 1 93 ? -10.759 -5.114 -9.176 1.00 98.81 93 LEU A N 1
ATOM 762 C CA . LEU A 1 93 ? -11.464 -5.648 -8.005 1.00 98.81 93 LEU A CA 1
ATOM 763 C C . LEU A 1 93 ? -11.661 -7.173 -8.096 1.00 98.81 93 LEU A C 1
ATOM 765 O O . LEU A 1 93 ? -11.502 -7.867 -7.094 1.00 98.81 93 LEU A O 1
ATOM 769 N N . GLY A 1 94 ? -11.936 -7.713 -9.286 1.00 98.62 94 GLY A N 1
ATOM 770 C CA . GLY A 1 94 ? -11.977 -9.160 -9.516 1.00 98.62 94 GLY A CA 1
ATOM 771 C C . GLY A 1 94 ? -10.649 -9.839 -9.165 1.00 98.62 94 GLY A C 1
ATOM 772 O O . GLY A 1 94 ? -10.633 -10.850 -8.461 1.00 98.62 94 GLY A O 1
ATOM 773 N N . TYR A 1 95 ? -9.519 -9.256 -9.581 1.00 98.62 95 TYR A N 1
ATOM 774 C CA . TYR A 1 95 ? -8.192 -9.764 -9.222 1.00 98.62 95 TYR A CA 1
ATOM 775 C C . TYR A 1 95 ? -7.902 -9.656 -7.715 1.00 98.62 95 TYR A C 1
ATOM 777 O O . TYR A 1 95 ? -7.289 -10.566 -7.162 1.00 98.62 95 TYR A O 1
ATOM 785 N N . VAL A 1 96 ? -8.387 -8.616 -7.025 1.00 98.38 96 VAL A N 1
ATOM 786 C CA . VAL A 1 96 ? -8.313 -8.511 -5.552 1.00 98.38 96 VAL A CA 1
ATOM 787 C C . VAL A 1 96 ? -9.135 -9.611 -4.862 1.00 98.38 96 VAL A C 1
ATOM 789 O O . VAL A 1 96 ? -8.647 -10.240 -3.924 1.00 98.38 96 VAL A O 1
ATOM 792 N N . LEU A 1 97 ? -10.345 -9.910 -5.346 1.00 98.19 97 LEU A N 1
ATOM 793 C CA . LEU A 1 97 ? -11.176 -10.991 -4.800 1.00 98.19 97 LEU A CA 1
ATOM 794 C C . LEU A 1 97 ? -10.529 -12.372 -4.993 1.00 98.19 97 LEU A C 1
ATOM 796 O O . LEU A 1 97 ? -10.458 -13.152 -4.043 1.00 98.19 97 LEU A O 1
ATOM 800 N N . MET A 1 98 ? -9.994 -12.661 -6.183 1.00 98.00 98 MET A N 1
ATOM 801 C CA . MET A 1 98 ? -9.281 -13.922 -6.425 1.00 98.00 98 MET A CA 1
ATOM 802 C C . MET A 1 98 ? -7.963 -14.018 -5.657 1.00 98.00 98 MET A C 1
ATOM 804 O O . MET A 1 98 ? -7.576 -15.117 -5.267 1.00 98.00 98 MET A O 1
ATOM 808 N N . TYR A 1 99 ? -7.284 -12.896 -5.408 1.00 96.88 99 TYR A N 1
ATOM 809 C CA . TYR A 1 99 ? -6.103 -12.858 -4.551 1.00 96.88 99 TYR A CA 1
ATOM 810 C C . TYR A 1 99 ? -6.437 -13.287 -3.114 1.00 96.88 99 TYR A C 1
ATOM 812 O O . TYR A 1 99 ? -5.747 -14.148 -2.575 1.00 96.88 99 TYR A O 1
ATOM 820 N N . PHE A 1 100 ? -7.525 -12.774 -2.523 1.00 93.88 100 PHE A N 1
ATOM 821 C CA . PHE A 1 100 ? -7.946 -13.175 -1.174 1.00 93.88 100 PHE A CA 1
ATOM 822 C C . PHE A 1 100 ? -8.296 -14.666 -1.068 1.00 93.88 100 PHE A C 1
ATOM 824 O O . PHE A 1 100 ? -7.940 -15.299 -0.080 1.00 93.88 100 PHE A O 1
ATOM 831 N N . LEU A 1 101 ? -8.955 -15.237 -2.080 1.00 93.88 101 LEU A N 1
ATOM 832 C CA . LEU A 1 101 ? -9.355 -16.651 -2.069 1.00 93.88 101 LEU A CA 1
ATOM 833 C C . LEU A 1 101 ? -8.182 -17.616 -2.302 1.00 93.88 101 LEU A C 1
ATOM 835 O O . LEU A 1 101 ? -8.158 -18.711 -1.749 1.00 93.88 101 LEU A O 1
ATOM 839 N N . ARG A 1 102 ? -7.205 -17.216 -3.125 1.00 92.50 102 ARG A N 1
ATOM 840 C CA . ARG A 1 102 ? -6.085 -18.073 -3.552 1.00 92.50 102 ARG A CA 1
ATOM 841 C C . ARG A 1 102 ? -4.784 -17.845 -2.777 1.00 92.50 102 ARG A C 1
ATOM 843 O O . ARG A 1 102 ? -3.813 -18.561 -3.013 1.00 92.50 102 ARG A O 1
ATOM 850 N N . GLY A 1 103 ? -4.693 -16.769 -1.996 1.00 88.94 103 GLY A N 1
ATOM 851 C CA . GLY A 1 103 ? -3.444 -16.228 -1.439 1.00 88.94 103 GLY A CA 1
ATOM 852 C C . GLY A 1 103 ? -2.454 -15.669 -2.479 1.00 88.94 103 GLY A C 1
ATOM 853 O O . GLY A 1 103 ? -1.554 -14.913 -2.127 1.00 88.94 103 GLY A O 1
ATOM 854 N N . SER A 1 104 ? -2.591 -16.023 -3.763 1.00 90.94 104 SER A N 1
ATOM 855 C CA . SER A 1 104 ? -1.727 -15.556 -4.850 1.00 90.94 104 SER A CA 1
ATOM 856 C C . SER A 1 104 ? -2.385 -15.640 -6.235 1.00 90.94 104 SER A C 1
ATOM 858 O O . SER A 1 104 ? -3.229 -16.498 -6.525 1.00 90.94 104 SER A O 1
ATOM 860 N N . LEU A 1 105 ? -1.960 -14.735 -7.118 1.00 93.00 105 LEU A N 1
ATOM 861 C CA . LEU A 1 105 ? -2.365 -14.654 -8.520 1.00 93.00 105 LEU A CA 1
ATOM 862 C C . LEU A 1 105 ? -1.311 -15.298 -9.451 1.00 93.00 105 LEU A C 1
ATOM 864 O O . LEU A 1 105 ? -0.116 -15.168 -9.175 1.00 93.00 105 LEU A O 1
ATOM 868 N N . PRO A 1 106 ? -1.700 -15.919 -10.590 1.00 93.31 106 PRO A N 1
ATOM 869 C CA . PRO A 1 106 ? -0.795 -16.681 -11.478 1.00 93.31 106 PRO A CA 1
ATOM 870 C C . PRO A 1 106 ? 0.375 -15.922 -12.138 1.00 93.31 106 PRO A C 1
ATOM 872 O O . PRO A 1 106 ? 1.159 -16.530 -12.866 1.00 93.31 106 PRO A O 1
ATOM 875 N N . TRP A 1 107 ? 0.473 -14.609 -11.923 1.00 94.69 107 TRP A N 1
ATOM 876 C CA . TRP A 1 107 ? 1.501 -13.697 -12.442 1.00 94.69 107 TRP A CA 1
ATOM 877 C C . TRP A 1 107 ? 2.348 -13.047 -11.329 1.00 94.69 107 TRP A C 1
ATOM 879 O O . TRP A 1 107 ? 3.043 -12.060 -11.564 1.00 94.69 107 TRP A O 1
ATOM 889 N N . GLN A 1 108 ? 2.300 -13.574 -10.103 1.00 85.75 108 GLN A N 1
ATOM 890 C CA . GLN A 1 108 ? 3.255 -13.230 -9.042 1.00 85.75 108 GLN A CA 1
ATOM 891 C C . GLN A 1 108 ? 4.562 -14.034 -9.189 1.00 85.75 108 GLN A C 1
ATOM 893 O O . GLN A 1 108 ? 4.580 -15.094 -9.808 1.00 85.75 108 GLN A O 1
ATOM 898 N N . GLY A 1 109 ? 5.670 -13.516 -8.643 1.00 80.75 109 GLY A N 1
ATOM 899 C CA . GLY A 1 109 ? 6.976 -14.199 -8.641 1.00 80.75 109 GLY A CA 1
ATOM 900 C C . GLY A 1 109 ? 7.706 -14.276 -9.994 1.00 80.75 109 GLY A C 1
ATOM 901 O O . GLY A 1 109 ? 8.739 -14.935 -10.093 1.00 80.75 109 GLY A O 1
ATOM 902 N N . LEU A 1 110 ? 7.202 -13.620 -11.047 1.00 79.25 110 LEU A N 1
ATOM 903 C CA . LEU A 1 110 ? 7.807 -13.677 -12.383 1.00 79.25 110 LEU A CA 1
ATOM 904 C C . LEU A 1 110 ? 9.166 -12.953 -12.426 1.00 79.25 110 LEU A C 1
ATOM 906 O O . LEU A 1 110 ? 9.244 -11.742 -12.213 1.00 79.25 110 LEU A O 1
ATOM 910 N N . LYS A 1 111 ? 10.234 -13.697 -12.751 1.00 78.25 111 LYS A N 1
ATOM 911 C CA . LYS A 1 111 ? 11.598 -13.167 -12.922 1.00 78.25 111 LYS A CA 1
ATOM 912 C C . LYS A 1 111 ? 11.783 -12.506 -14.297 1.00 78.25 111 LYS A C 1
ATOM 914 O O . LYS A 1 111 ? 11.401 -13.066 -15.332 1.00 78.25 111 LYS A O 1
ATOM 919 N N . ALA A 1 112 ? 12.415 -11.336 -14.317 1.00 75.94 112 ALA A N 1
ATOM 920 C CA . ALA A 1 112 ? 12.765 -10.574 -15.516 1.00 75.94 112 ALA A CA 1
ATOM 921 C C . ALA A 1 112 ? 13.986 -9.683 -15.237 1.00 75.94 112 ALA A C 1
ATOM 923 O O . ALA A 1 112 ? 14.208 -9.325 -14.084 1.00 75.94 112 ALA A O 1
ATOM 924 N N . GLY A 1 113 ? 14.752 -9.324 -16.273 1.00 67.56 113 GLY A N 1
ATOM 925 C CA . GLY A 1 113 ? 15.972 -8.518 -16.130 1.00 67.56 113 GLY A CA 1
ATOM 926 C C . GLY A 1 113 ? 15.730 -7.009 -16.043 1.00 67.56 113 GLY A C 1
ATOM 927 O O . GLY A 1 113 ? 16.637 -6.270 -15.693 1.00 67.56 113 GLY A O 1
ATOM 928 N N . THR A 1 114 ? 14.520 -6.531 -16.357 1.00 75.81 114 THR A N 1
ATOM 929 C CA . THR A 1 114 ? 14.131 -5.123 -16.175 1.00 75.81 114 THR A CA 1
ATOM 930 C C . THR A 1 114 ? 12.675 -4.995 -15.731 1.00 75.81 114 THR A C 1
ATOM 932 O O . THR A 1 114 ? 11.841 -5.860 -16.016 1.00 75.81 114 THR A O 1
ATOM 935 N N . LYS A 1 115 ? 12.335 -3.863 -15.097 1.00 70.75 115 LYS A N 1
ATOM 936 C CA . LYS A 1 115 ? 10.959 -3.524 -14.690 1.00 70.75 115 LYS A CA 1
ATOM 937 C C . LYS A 1 115 ? 9.968 -3.557 -15.863 1.00 70.75 115 LYS A C 1
ATOM 939 O O . LYS A 1 115 ? 8.860 -4.059 -15.701 1.00 70.75 115 LYS A O 1
ATOM 944 N N . LYS A 1 116 ? 10.390 -3.126 -17.063 1.00 77.19 116 LYS A N 1
ATOM 945 C CA . LYS A 1 116 ? 9.574 -3.226 -18.285 1.00 77.19 116 LYS A CA 1
ATOM 946 C C . LYS A 1 116 ? 9.292 -4.688 -18.651 1.00 77.19 116 LYS A C 1
ATOM 948 O O . LYS A 1 116 ? 8.132 -5.078 -18.670 1.00 77.19 116 LYS A O 1
ATOM 953 N N . GLN A 1 117 ? 10.331 -5.513 -18.816 1.00 80.50 117 GLN A N 1
ATOM 954 C CA . GLN A 1 117 ? 10.174 -6.945 -19.121 1.00 80.50 117 GLN A CA 1
ATOM 955 C C . GLN A 1 117 ? 9.311 -7.678 -18.078 1.00 80.50 117 GLN A C 1
ATOM 957 O O . GLN A 1 117 ? 8.602 -8.626 -18.407 1.00 80.50 117 GLN A O 1
ATOM 962 N N . LYS A 1 118 ? 9.370 -7.258 -16.808 1.00 80.81 118 LYS A N 1
ATOM 963 C CA . LYS A 1 118 ? 8.541 -7.803 -15.726 1.00 80.81 118 LYS A CA 1
ATOM 964 C C . LYS A 1 118 ? 7.061 -7.489 -15.942 1.00 80.81 118 LYS A C 1
ATOM 966 O O . LYS A 1 118 ? 6.226 -8.377 -15.797 1.00 80.81 118 LYS A O 1
ATOM 971 N N . TYR A 1 119 ? 6.739 -6.253 -16.321 1.00 83.06 119 TYR A N 1
ATOM 972 C CA . TYR A 1 119 ? 5.372 -5.839 -16.639 1.00 83.06 119 TYR A CA 1
ATOM 973 C C . TYR A 1 119 ? 4.873 -6.499 -17.932 1.00 83.06 119 TYR A C 1
ATOM 975 O O . TYR A 1 119 ? 3.763 -7.024 -17.933 1.00 83.06 119 TYR A O 1
ATOM 983 N N . ASP A 1 120 ? 5.715 -6.586 -18.967 1.00 85.88 120 ASP A N 1
ATOM 984 C CA . ASP A 1 120 ? 5.418 -7.296 -20.218 1.00 85.88 120 ASP A CA 1
ATOM 985 C C . ASP A 1 120 ? 5.042 -8.770 -19.932 1.00 85.88 120 ASP A C 1
ATOM 987 O O . ASP A 1 120 ? 3.990 -9.240 -20.367 1.00 85.88 120 ASP A O 1
ATOM 991 N N . LYS A 1 121 ? 5.820 -9.477 -19.093 1.00 89.94 121 LYS A N 1
ATOM 992 C CA . LYS A 1 121 ? 5.510 -10.853 -18.648 1.00 89.94 121 LYS A CA 1
ATOM 993 C C . LYS A 1 121 ? 4.252 -10.959 -17.779 1.00 89.94 121 LYS A C 1
ATOM 995 O O . LYS A 1 121 ? 3.553 -11.967 -17.849 1.00 89.94 121 LYS A O 1
ATOM 1000 N N . ILE A 1 122 ? 3.945 -9.962 -16.943 1.00 90.06 122 ILE A N 1
ATOM 1001 C CA . ILE A 1 122 ? 2.691 -9.934 -16.163 1.00 90.06 122 ILE A CA 1
ATOM 1002 C C . ILE A 1 122 ? 1.488 -9.760 -17.101 1.00 90.06 122 ILE A C 1
ATOM 1004 O O . ILE A 1 122 ? 0.485 -10.451 -16.923 1.00 90.06 122 ILE A O 1
ATOM 1008 N N . SER A 1 123 ? 1.598 -8.884 -18.104 1.00 93.69 123 SER A N 1
ATOM 1009 C CA . SER A 1 123 ? 0.592 -8.677 -19.152 1.00 93.69 123 SER A CA 1
ATOM 1010 C C . SER A 1 123 ? 0.341 -9.965 -19.939 1.00 93.69 123 SER A C 1
ATOM 1012 O O . SER A 1 123 ? -0.780 -10.476 -19.962 1.00 93.69 123 SER A O 1
ATOM 1014 N N . GLU A 1 124 ? 1.403 -10.557 -20.493 1.00 95.56 124 GLU A N 1
ATOM 1015 C CA . GLU A 1 124 ? 1.366 -11.837 -21.205 1.00 95.56 124 GLU A CA 1
ATOM 1016 C C . GLU A 1 124 ? 0.714 -12.929 -20.346 1.00 95.56 124 GLU A C 1
ATOM 1018 O O . GLU A 1 124 ? -0.245 -13.573 -20.770 1.00 95.56 124 GLU A O 1
ATOM 1023 N N . LYS A 1 125 ? 1.155 -13.092 -19.092 1.00 96.19 125 LYS A N 1
ATOM 1024 C CA . LYS A 1 125 ? 0.612 -14.112 -18.188 1.00 96.19 125 LYS A CA 1
ATOM 1025 C C . LYS A 1 125 ? -0.857 -13.871 -17.822 1.00 96.19 125 LYS A C 1
ATOM 1027 O O . LYS A 1 125 ? -1.576 -14.847 -17.609 1.00 96.19 125 LYS A O 1
ATOM 1032 N N . LYS A 1 126 ? -1.324 -12.617 -17.774 1.00 97.06 126 LYS A N 1
ATOM 1033 C CA . LYS A 1 126 ? -2.748 -12.270 -17.606 1.00 97.06 126 LYS A CA 1
ATOM 1034 C C . LYS A 1 126 ? -3.579 -12.629 -18.836 1.00 97.06 126 LYS A C 1
ATOM 1036 O O . LYS A 1 126 ? -4.653 -13.202 -18.679 1.00 97.06 126 LYS A O 1
ATOM 1041 N N . MET A 1 127 ? -3.081 -12.333 -20.036 1.00 94.81 127 MET A N 1
ATOM 1042 C CA . MET A 1 127 ? -3.761 -12.658 -21.297 1.00 94.81 127 MET A CA 1
ATOM 1043 C C . MET A 1 127 ? -3.812 -14.173 -21.547 1.00 94.81 127 MET A C 1
ATOM 1045 O O . MET A 1 127 ? -4.856 -14.699 -21.922 1.00 94.81 127 MET A O 1
ATOM 1049 N N . LEU A 1 128 ? -2.725 -14.893 -21.249 1.00 96.56 128 LEU A N 1
ATOM 1050 C CA . LEU A 1 128 ? -2.619 -16.354 -21.370 1.00 96.56 128 LEU A CA 1
ATOM 1051 C C . LEU A 1 128 ? -3.280 -17.142 -20.219 1.00 96.56 128 LEU A C 1
ATOM 1053 O O . LEU A 1 128 ? -3.151 -18.365 -20.171 1.00 96.56 128 LEU A O 1
ATOM 1057 N N . THR A 1 129 ? -3.973 -16.485 -19.280 1.00 97.06 129 THR A N 1
ATOM 1058 C CA . THR A 1 129 ? -4.727 -17.163 -18.210 1.00 97.06 129 THR A CA 1
ATOM 1059 C C . THR A 1 129 ? -6.237 -17.009 -18.449 1.00 97.06 129 THR A C 1
ATOM 1061 O O . THR A 1 129 ? -6.788 -15.941 -18.167 1.00 97.06 129 THR A O 1
ATOM 1064 N N . PRO A 1 130 ? -6.938 -18.063 -18.919 1.00 97.00 130 PRO A N 1
ATOM 1065 C CA . PRO A 1 130 ? -8.397 -18.066 -19.014 1.00 97.00 130 PRO A CA 1
ATOM 1066 C C . PRO A 1 130 ? -9.068 -17.825 -17.658 1.00 97.00 130 PRO A C 1
ATOM 1068 O O . PRO A 1 130 ? -8.529 -18.183 -16.604 1.00 97.00 130 PRO A O 1
ATOM 1071 N N . VAL A 1 131 ? -10.275 -17.263 -17.682 1.00 97.56 131 VAL A N 1
ATOM 1072 C CA . VAL A 1 131 ? -11.051 -16.947 -16.471 1.00 97.56 131 VAL A CA 1
ATOM 1073 C C . VAL A 1 131 ? -11.348 -18.220 -15.670 1.00 97.56 131 VAL A C 1
ATOM 1075 O O . VAL A 1 131 ? -11.236 -18.239 -14.447 1.00 97.56 131 VAL A O 1
ATOM 1078 N N . GLU A 1 132 ? -11.632 -19.305 -16.379 1.00 97.31 132 GLU A N 1
ATOM 1079 C CA . GLU A 1 132 ? -11.906 -20.657 -15.894 1.00 97.31 132 GLU A CA 1
ATOM 1080 C C . GLU A 1 132 ? -10.693 -21.260 -15.169 1.00 97.31 132 GLU A C 1
ATOM 1082 O O . GLU A 1 132 ? -10.846 -22.015 -14.211 1.00 97.31 132 GLU A O 1
ATOM 1087 N N . VAL A 1 133 ? -9.476 -20.907 -15.599 1.00 97.06 133 VAL A N 1
ATOM 1088 C CA . VAL A 1 133 ? -8.216 -21.350 -14.981 1.00 97.06 133 VAL A CA 1
ATOM 1089 C C . VAL A 1 133 ? -7.891 -20.502 -13.751 1.00 97.06 133 VAL A C 1
ATOM 1091 O O . VAL A 1 133 ? -7.496 -21.044 -12.716 1.00 97.06 133 VAL A O 1
ATOM 1094 N N . LEU A 1 134 ? -8.105 -19.184 -13.826 1.00 97.00 134 LEU A N 1
ATOM 1095 C CA . LEU A 1 134 ? -7.949 -18.269 -12.691 1.00 97.00 134 LEU A CA 1
ATOM 1096 C C . LEU A 1 134 ? -8.906 -18.628 -11.542 1.00 97.00 134 LEU A C 1
ATOM 1098 O O . LEU A 1 134 ? -8.484 -18.694 -10.386 1.00 97.00 134 LEU A O 1
ATOM 1102 N N . CYS A 1 135 ? -10.167 -18.903 -11.873 1.00 97.50 135 CYS A N 1
ATOM 1103 C CA . CYS A 1 135 ? -11.250 -19.192 -10.933 1.00 97.50 135 CYS A CA 1
ATOM 1104 C C . CYS A 1 135 ? -11.448 -20.697 -10.669 1.00 97.50 135 CYS A C 1
ATOM 1106 O O . CYS A 1 135 ? -12.412 -21.079 -10.008 1.00 97.50 135 CYS A O 1
ATOM 1108 N N . LYS A 1 136 ? -10.556 -21.570 -11.162 1.00 95.00 136 LYS A N 1
ATOM 1109 C CA . LYS A 1 136 ? -10.652 -23.027 -10.968 1.00 95.00 136 LYS A CA 1
ATOM 1110 C C . LYS A 1 136 ? -10.809 -23.374 -9.482 1.00 95.00 136 LYS A C 1
ATOM 1112 O O . LYS A 1 136 ? -10.084 -22.831 -8.651 1.00 95.00 136 LYS A O 1
ATOM 1117 N N . ALA A 1 137 ? -11.725 -24.296 -9.175 1.00 94.44 137 ALA A N 1
ATOM 1118 C CA . ALA A 1 137 ? -12.102 -24.716 -7.817 1.00 94.44 137 ALA A CA 1
ATOM 1119 C C . ALA A 1 137 ? -12.719 -23.615 -6.920 1.00 94.44 137 ALA A C 1
ATOM 1121 O O . ALA A 1 137 ? -12.763 -23.772 -5.705 1.00 94.44 137 ALA A O 1
ATOM 1122 N N . HIS A 1 138 ? -13.227 -22.528 -7.512 1.00 96.25 138 HIS A N 1
ATOM 1123 C CA . HIS A 1 138 ? -14.006 -21.489 -6.831 1.00 96.25 138 HIS A CA 1
ATOM 1124 C C . HIS A 1 138 ? -15.405 -21.368 -7.479 1.00 96.25 138 HIS A C 1
ATOM 1126 O O . HIS A 1 138 ? -15.587 -21.842 -8.605 1.00 96.25 138 HIS A O 1
ATOM 1132 N N . PRO A 1 139 ? -16.401 -20.752 -6.810 1.00 97.38 139 PRO A N 1
ATOM 1133 C CA . PRO A 1 139 ? -17.763 -20.642 -7.339 1.00 97.38 139 PRO A CA 1
ATOM 1134 C C . PRO A 1 139 ? -17.874 -19.950 -8.711 1.00 97.38 139 PRO A C 1
ATOM 1136 O O . PRO A 1 139 ? -17.127 -19.024 -9.039 1.00 97.38 139 PRO A O 1
ATOM 1139 N N . SER A 1 140 ? -18.856 -20.382 -9.507 1.00 97.44 140 SER A N 1
ATOM 1140 C CA . SER A 1 140 ? -19.105 -19.929 -10.892 1.00 97.44 140 SER A CA 1
ATOM 1141 C C . SER A 1 140 ? -19.361 -18.421 -11.044 1.00 97.44 140 SER A C 1
ATOM 1143 O O . SER A 1 140 ? -19.183 -17.833 -12.112 1.00 97.44 140 SER A O 1
ATOM 1145 N N . GLU A 1 141 ? -19.745 -17.772 -9.955 1.00 98.12 141 GLU A N 1
ATOM 1146 C CA . GLU A 1 141 ? -20.005 -16.348 -9.825 1.00 98.12 141 GLU A CA 1
ATOM 1147 C C . GLU A 1 141 ? -18.745 -15.515 -10.061 1.00 98.12 141 GLU A C 1
ATOM 1149 O O . GLU A 1 141 ? -18.837 -14.431 -10.632 1.00 98.12 141 GLU A O 1
ATOM 1154 N N . PHE A 1 142 ? -17.562 -16.029 -9.705 1.00 98.25 142 PHE A N 1
ATOM 1155 C CA . PHE A 1 142 ? -16.292 -15.364 -10.004 1.00 98.25 142 PHE A CA 1
ATOM 1156 C C . PHE A 1 142 ? -15.989 -15.393 -11.509 1.00 98.25 142 PHE A C 1
ATOM 1158 O O . PHE A 1 142 ? -15.577 -14.378 -12.068 1.00 98.25 142 PHE A O 1
ATOM 1165 N N . ILE A 1 143 ? -16.293 -16.506 -12.190 1.00 98.50 143 ILE A N 1
ATOM 1166 C CA . ILE A 1 143 ? -16.188 -16.608 -13.656 1.00 98.50 143 ILE A CA 1
ATOM 1167 C C . ILE A 1 143 ? -17.164 -15.626 -14.322 1.00 98.50 143 ILE A C 1
ATOM 1169 O O . ILE A 1 143 ? -16.771 -14.828 -15.173 1.00 98.50 143 ILE A O 1
ATOM 1173 N N . SER A 1 144 ? -18.417 -15.622 -13.861 1.00 98.62 144 SER A N 1
ATOM 1174 C CA . SER A 1 144 ? -19.475 -14.723 -14.341 1.00 98.62 144 SER A CA 1
ATOM 1175 C C . SER A 1 144 ? -19.118 -13.243 -14.142 1.00 98.62 144 SER A C 1
ATOM 1177 O O . SER A 1 144 ? -19.341 -12.427 -15.035 1.00 98.62 144 SER A O 1
ATOM 1179 N N . TYR A 1 145 ? -18.496 -12.896 -13.009 1.00 98.81 145 TYR A N 1
ATOM 1180 C CA . TYR A 1 145 ? -18.012 -11.548 -12.706 1.00 98.81 145 TYR A CA 1
ATOM 1181 C C . TYR A 1 145 ? -16.930 -11.083 -13.695 1.00 98.81 145 TYR A C 1
ATOM 1183 O O . TYR A 1 145 ? -17.012 -9.967 -14.211 1.00 98.81 145 TYR A O 1
ATOM 1191 N N . PHE A 1 146 ? -15.920 -11.911 -13.986 1.00 98.56 146 PHE A N 1
ATOM 1192 C CA . PHE A 1 146 ? -14.856 -11.540 -14.929 1.00 98.56 146 PHE A CA 1
ATOM 1193 C C . PHE A 1 146 ? -15.351 -11.453 -16.371 1.00 98.56 146 PHE A C 1
ATOM 1195 O O . PHE A 1 146 ? -15.004 -10.491 -17.055 1.00 98.56 146 PHE A O 1
ATOM 1202 N N . HIS A 1 147 ? -16.172 -12.404 -16.830 1.00 98.50 147 HIS A N 1
ATOM 1203 C CA . HIS A 1 147 ? -16.753 -12.349 -18.177 1.00 98.50 147 HIS A CA 1
ATOM 1204 C C . HIS A 1 147 ? -17.635 -11.117 -18.354 1.00 98.50 147 HIS A C 1
ATOM 1206 O O . HIS A 1 147 ? -17.495 -10.407 -19.349 1.00 98.50 147 HIS A O 1
ATOM 1212 N N . TYR A 1 148 ? -18.449 -10.780 -17.350 1.00 98.75 148 TYR A N 1
ATOM 1213 C CA . TYR A 1 148 ? -19.186 -9.520 -17.334 1.00 98.75 148 TYR A CA 1
ATOM 1214 C C . TYR A 1 148 ? -18.240 -8.309 -17.428 1.00 98.75 148 TYR A C 1
ATOM 1216 O O . TYR A 1 148 ? -18.396 -7.480 -18.324 1.00 98.75 148 TYR A O 1
ATOM 1224 N N . CYS A 1 149 ? -17.223 -8.213 -16.562 1.00 98.31 149 CYS A N 1
ATOM 1225 C CA . CYS A 1 149 ? -16.289 -7.081 -16.559 1.00 98.31 149 CYS A CA 1
ATOM 1226 C C . CYS A 1 149 ? -15.524 -6.930 -17.886 1.00 98.31 149 CYS A C 1
ATOM 1228 O O . CYS A 1 149 ? -15.297 -5.805 -18.327 1.00 98.31 149 CYS A O 1
ATOM 1230 N N . ARG A 1 150 ? -15.171 -8.042 -18.544 1.00 96.69 150 ARG A N 1
ATOM 1231 C CA . ARG A 1 150 ? -14.501 -8.057 -19.856 1.00 96.69 150 ARG A CA 1
ATOM 1232 C C . ARG A 1 150 ? -15.445 -7.770 -21.031 1.00 96.69 150 ARG A C 1
ATOM 1234 O O . ARG A 1 150 ? -14.976 -7.283 -22.053 1.00 96.69 150 ARG A O 1
ATOM 1241 N N . SER A 1 151 ? -16.752 -8.007 -20.887 1.00 97.88 151 SER A N 1
ATOM 1242 C CA . SER A 1 151 ? -17.762 -7.669 -21.909 1.00 97.88 151 SER A CA 1
ATOM 1243 C C . SER A 1 151 ? -18.074 -6.167 -22.014 1.00 97.88 151 SER A C 1
ATOM 1245 O O . SER A 1 151 ? -18.600 -5.715 -23.030 1.00 97.88 151 SER A O 1
ATOM 1247 N N . LEU A 1 152 ? -17.743 -5.379 -20.984 1.00 98.38 152 LEU A N 1
ATOM 1248 C CA . LEU A 1 152 ? -18.003 -3.939 -20.944 1.00 98.38 152 LEU A CA 1
ATOM 1249 C C . LEU A 1 152 ? -17.155 -3.171 -21.971 1.00 98.38 152 LEU A C 1
ATOM 1251 O O . LEU A 1 152 ? -15.922 -3.272 -21.993 1.00 98.38 152 LEU A O 1
ATOM 1255 N N . ARG A 1 153 ? -17.793 -2.293 -22.749 1.00 98.25 153 ARG A N 1
ATOM 1256 C CA . ARG A 1 153 ? -17.096 -1.287 -23.563 1.00 98.25 153 ARG A CA 1
ATOM 1257 C C . ARG A 1 153 ? -16.558 -0.167 -22.665 1.00 98.25 153 ARG A C 1
ATOM 1259 O O . ARG A 1 153 ? -16.911 -0.050 -21.492 1.00 98.25 153 ARG A O 1
ATOM 1266 N N . PHE A 1 154 ? -15.669 0.652 -23.216 1.00 98.00 154 PHE A N 1
ATOM 1267 C CA . PHE A 1 154 ? -14.948 1.699 -22.481 1.00 98.00 154 PHE A CA 1
ATOM 1268 C C . PHE A 1 154 ? -15.869 2.744 -21.819 1.00 98.00 154 PHE A C 1
ATOM 1270 O O . PHE A 1 154 ? -15.590 3.207 -20.717 1.00 98.00 154 PHE A O 1
ATOM 1277 N N . ASP A 1 155 ? -16.976 3.101 -22.466 1.00 97.00 155 ASP A N 1
ATOM 1278 C CA . ASP A 1 155 ? -17.940 4.104 -22.012 1.00 97.00 155 ASP A CA 1
ATOM 1279 C C . ASP A 1 155 ? -19.199 3.509 -21.353 1.00 97.00 155 ASP A C 1
ATOM 1281 O O . ASP A 1 155 ? -20.026 4.258 -20.823 1.00 97.00 155 ASP A O 1
ATOM 1285 N N . ASP A 1 156 ? -19.334 2.178 -21.294 1.00 98.00 156 ASP A N 1
ATOM 1286 C CA . ASP A 1 156 ? -20.498 1.511 -20.699 1.00 98.00 156 ASP A CA 1
ATOM 1287 C C . ASP A 1 156 ? -20.630 1.798 -19.196 1.00 98.00 156 ASP A C 1
ATOM 1289 O O . ASP A 1 156 ? -19.649 1.949 -18.455 1.00 98.00 156 ASP A O 1
ATOM 1293 N N . LYS A 1 157 ? -21.879 1.890 -18.722 1.00 97.62 157 LYS A N 1
ATOM 1294 C CA . LYS A 1 157 ? -22.210 1.972 -17.294 1.00 97.62 157 LYS A CA 1
ATOM 1295 C C . LYS A 1 157 ? -22.402 0.544 -16.761 1.00 97.62 157 LYS A C 1
ATOM 1297 O O . LYS A 1 157 ? -23.367 -0.095 -17.167 1.00 97.62 157 LYS A O 1
ATOM 1302 N N . PRO A 1 158 ? -21.573 0.063 -15.818 1.00 98.44 158 PRO A N 1
ATOM 1303 C CA . PRO A 1 158 ? -21.778 -1.250 -15.219 1.00 98.44 158 PRO A CA 1
ATOM 1304 C C . PRO A 1 158 ? -23.104 -1.350 -14.452 1.00 98.44 158 PRO A C 1
ATOM 1306 O O . PRO A 1 158 ? -23.476 -0.423 -13.725 1.00 98.44 158 PRO A O 1
ATOM 1309 N N . ASP A 1 159 ? -23.770 -2.500 -14.549 1.00 98.50 159 ASP A N 1
ATOM 1310 C CA . ASP A 1 159 ? -24.784 -2.929 -13.594 1.00 98.50 159 ASP A CA 1
ATOM 1311 C C . ASP A 1 159 ? -24.109 -3.518 -12.343 1.00 98.50 159 ASP A C 1
ATOM 1313 O O . ASP A 1 159 ? -23.864 -4.719 -12.209 1.00 98.50 159 ASP A O 1
ATOM 1317 N N . TYR A 1 160 ? -23.821 -2.642 -11.382 1.00 98.62 160 TYR A N 1
ATOM 1318 C CA . TYR A 1 160 ? -23.335 -3.047 -10.064 1.00 98.62 160 TYR A CA 1
ATOM 1319 C C . TYR A 1 160 ? -24.377 -3.857 -9.276 1.00 98.62 160 TYR A C 1
ATOM 1321 O O . TYR A 1 160 ? -24.000 -4.575 -8.353 1.00 98.62 160 TYR A O 1
ATOM 1329 N N . SER A 1 161 ? -25.673 -3.770 -9.603 1.00 98.31 161 SER A N 1
ATOM 1330 C CA . SER A 1 161 ? -26.716 -4.557 -8.931 1.00 98.31 161 SER A CA 1
ATOM 1331 C C . SER A 1 161 ? -26.640 -6.023 -9.339 1.00 98.31 161 SER A C 1
ATOM 1333 O O . SER A 1 161 ? -26.722 -6.879 -8.462 1.00 98.31 161 SER A O 1
ATOM 1335 N N . TYR A 1 162 ? -26.396 -6.317 -10.620 1.00 98.44 162 TYR A N 1
ATOM 1336 C CA . TYR A 1 162 ? -26.059 -7.665 -11.088 1.00 98.44 162 TYR A CA 1
ATOM 1337 C C . TYR A 1 162 ? -24.793 -8.202 -10.402 1.00 98.44 162 TYR A C 1
ATOM 1339 O O . TYR A 1 162 ? -24.836 -9.265 -9.783 1.00 98.44 162 TYR A O 1
ATOM 1347 N N . LEU A 1 163 ? -23.694 -7.435 -10.410 1.00 98.50 163 LEU A N 1
ATOM 1348 C CA . LEU A 1 163 ? -22.427 -7.862 -9.796 1.00 98.50 163 LEU A CA 1
ATOM 1349 C C . LEU A 1 163 ? -22.539 -8.110 -8.281 1.00 98.50 163 LEU A C 1
ATOM 1351 O O . LEU A 1 163 ? -21.930 -9.041 -7.758 1.00 98.50 163 LEU A O 1
ATOM 1355 N N . LYS A 1 164 ? -23.343 -7.311 -7.569 1.00 98.25 164 LYS A N 1
ATOM 1356 C CA . LYS A 1 164 ? -23.661 -7.545 -6.151 1.00 98.25 164 LYS A CA 1
ATOM 1357 C C . LYS A 1 164 ? -24.585 -8.745 -5.958 1.00 98.25 164 LYS A C 1
ATOM 1359 O O . LYS A 1 164 ? -24.390 -9.494 -5.006 1.00 98.25 164 LYS A O 1
ATOM 1364 N N . ARG A 1 165 ? -25.564 -8.953 -6.849 1.00 97.62 165 ARG A N 1
ATOM 1365 C CA . ARG A 1 165 ? -26.487 -10.097 -6.799 1.00 97.62 165 ARG A CA 1
ATOM 1366 C C . ARG A 1 165 ? -25.734 -11.423 -6.883 1.00 97.62 165 ARG A C 1
ATOM 1368 O O . ARG A 1 165 ? -25.946 -12.246 -6.005 1.00 97.62 165 ARG A O 1
ATOM 1375 N N . LEU A 1 166 ? -24.786 -11.577 -7.818 1.00 98.12 166 LEU A N 1
ATOM 1376 C CA . LEU A 1 166 ? -23.930 -12.774 -7.920 1.00 98.12 166 LEU A CA 1
ATOM 1377 C C . LEU A 1 166 ? -23.394 -13.216 -6.543 1.00 98.12 166 LEU A C 1
ATOM 1379 O O . LEU A 1 166 ? -23.645 -14.331 -6.091 1.00 98.12 166 LEU A O 1
ATOM 1383 N N . PHE A 1 167 ? -22.726 -12.312 -5.822 1.00 97.56 167 PHE A N 1
ATOM 1384 C CA . PHE A 1 167 ? -22.133 -12.630 -4.520 1.00 97.56 167 PHE A CA 1
ATOM 1385 C C . PHE A 1 167 ? -23.121 -12.657 -3.344 1.00 97.56 167 PHE A C 1
ATOM 1387 O O . PHE A 1 167 ? -22.754 -13.154 -2.280 1.00 97.56 167 PHE A O 1
ATOM 1394 N N . ARG A 1 168 ? -24.344 -12.134 -3.491 1.00 95.50 168 ARG A N 1
ATOM 1395 C CA . ARG A 1 168 ? -25.419 -12.254 -2.486 1.00 95.50 168 ARG A CA 1
ATOM 1396 C C . ARG A 1 168 ? -26.121 -13.600 -2.597 1.00 95.50 168 ARG A C 1
ATOM 1398 O O . ARG A 1 168 ? -26.262 -14.284 -1.589 1.00 95.50 168 ARG A O 1
ATOM 1405 N N . ASP A 1 169 ? -26.490 -13.988 -3.810 1.00 95.94 169 ASP A N 1
ATOM 1406 C CA . ASP A 1 169 ? -27.210 -15.225 -4.098 1.00 95.94 169 ASP A CA 1
ATOM 1407 C C . ASP A 1 169 ? -26.324 -16.440 -3.773 1.00 95.94 169 ASP A C 1
ATOM 1409 O O . ASP A 1 169 ? -26.786 -17.383 -3.135 1.00 95.94 169 ASP A O 1
ATOM 1413 N N . LEU A 1 170 ? -25.024 -16.369 -4.095 1.00 96.12 170 LEU A N 1
ATOM 1414 C CA . LEU A 1 170 ? -24.015 -17.323 -3.621 1.00 96.12 170 LEU A CA 1
ATOM 1415 C C . LEU A 1 170 ? -23.938 -17.366 -2.086 1.00 96.12 170 LEU A C 1
ATOM 1417 O O . LEU A 1 170 ? -24.013 -18.436 -1.498 1.00 96.12 170 LEU A O 1
ATOM 1421 N N . PHE A 1 171 ? -23.820 -16.215 -1.418 1.00 93.81 171 PHE A N 1
ATOM 1422 C CA . PHE A 1 171 ? -23.679 -16.154 0.043 1.00 93.81 171 PHE A CA 1
ATOM 1423 C C . PHE A 1 171 ? -24.893 -16.748 0.781 1.00 93.81 171 PHE A C 1
ATOM 1425 O O . PHE A 1 171 ? -24.718 -17.403 1.803 1.00 93.81 171 PHE A O 1
ATOM 1432 N N . ILE A 1 172 ? -26.100 -16.580 0.228 1.00 94.00 172 ILE A N 1
ATOM 1433 C CA . ILE A 1 172 ? -27.332 -17.219 0.714 1.00 94.00 172 ILE A CA 1
ATOM 1434 C C . ILE A 1 172 ? -27.323 -18.732 0.435 1.00 94.00 172 ILE A C 1
ATOM 1436 O O . ILE A 1 172 ? -27.696 -19.509 1.311 1.00 94.00 172 ILE A O 1
ATOM 1440 N N . ARG A 1 173 ? -26.884 -19.163 -0.757 1.00 95.75 173 ARG A N 1
ATOM 1441 C CA . ARG A 1 173 ? -26.838 -20.581 -1.161 1.00 95.75 173 ARG A CA 1
ATOM 1442 C C . ARG A 1 173 ? -25.888 -21.416 -0.303 1.00 95.75 173 ARG A C 1
ATOM 1444 O O . ARG A 1 173 ? -26.248 -22.520 0.085 1.00 95.75 173 ARG A O 1
ATOM 1451 N N . GLU A 1 174 ? -24.722 -20.869 0.033 1.00 93.50 174 GLU A N 1
ATOM 1452 C CA . GLU A 1 174 ? -23.754 -21.491 0.951 1.00 93.50 174 GLU A CA 1
ATOM 1453 C C . GLU A 1 174 ? -24.202 -21.421 2.435 1.00 93.50 174 GLU A C 1
ATOM 1455 O O . GLU A 1 174 ? -23.470 -21.832 3.332 1.00 93.50 174 GLU A O 1
ATOM 1460 N N . GLY A 1 175 ? -25.398 -20.888 2.724 1.00 91.44 175 GLY A N 1
ATOM 1461 C CA . GLY A 1 175 ? -25.994 -20.861 4.064 1.00 91.44 175 GLY A CA 1
ATOM 1462 C C . GLY A 1 175 ? -25.437 -19.797 5.018 1.00 91.44 175 GLY A C 1
ATOM 1463 O O . GLY A 1 175 ? -25.763 -19.821 6.207 1.00 91.44 175 GLY A O 1
ATOM 1464 N N . TYR A 1 176 ? -24.617 -18.855 4.540 1.00 89.38 176 TYR A N 1
ATOM 1465 C CA . TYR A 1 176 ? -24.028 -17.824 5.396 1.00 89.38 176 TYR A CA 1
ATOM 1466 C C . TYR A 1 176 ? -25.057 -16.774 5.841 1.00 89.38 176 TYR A C 1
ATOM 1468 O O . TYR A 1 176 ? -25.856 -16.263 5.054 1.00 89.38 176 TYR A O 1
ATOM 1476 N N . GLN A 1 177 ? -24.984 -16.380 7.113 1.00 86.19 177 GLN A N 1
ATOM 1477 C CA . GLN A 1 177 ? -25.801 -15.300 7.667 1.00 86.19 177 GLN A CA 1
ATOM 1478 C C . GLN A 1 177 ? -25.107 -13.944 7.488 1.00 86.19 177 GLN A C 1
ATOM 1480 O O . GLN A 1 177 ? -23.884 -13.843 7.534 1.00 86.19 177 GLN A O 1
ATOM 1485 N N . PHE A 1 178 ? -25.880 -12.872 7.286 1.00 84.00 178 PHE A N 1
ATOM 1486 C CA . PHE A 1 178 ? -25.342 -11.512 7.131 1.00 84.00 178 PHE A CA 1
ATOM 1487 C C . PHE A 1 178 ? -25.117 -10.848 8.503 1.00 84.00 178 PHE A C 1
ATOM 1489 O O . PHE A 1 178 ? -25.700 -9.817 8.834 1.00 84.00 178 PHE A O 1
ATOM 1496 N N . ASP A 1 179 ? -24.296 -11.499 9.324 1.00 82.38 179 ASP A N 1
ATOM 1497 C CA . ASP A 1 179 ? -24.038 -11.197 10.738 1.00 82.38 179 ASP A CA 1
ATOM 1498 C C . ASP A 1 179 ? -23.035 -10.051 10.978 1.00 82.38 179 ASP A C 1
ATOM 1500 O O . ASP A 1 179 ? -22.885 -9.582 12.107 1.00 82.38 179 ASP A O 1
ATOM 1504 N N . TYR A 1 180 ? -22.375 -9.574 9.916 1.00 82.25 180 TYR A N 1
ATOM 1505 C CA . TYR A 1 180 ? -21.281 -8.597 9.948 1.00 82.25 180 TYR A CA 1
ATOM 1506 C C . TYR A 1 180 ? -19.987 -9.069 10.646 1.00 82.25 180 TYR A C 1
ATOM 1508 O O . TYR A 1 180 ? -19.099 -8.250 10.910 1.00 82.25 180 TYR A O 1
ATOM 1516 N N . VAL A 1 181 ? -19.837 -10.376 10.874 1.00 79.88 181 VAL A N 1
ATOM 1517 C CA . VAL A 1 181 ? -18.622 -11.021 11.382 1.00 79.88 181 VAL A CA 1
ATOM 1518 C C . VAL A 1 181 ? -17.688 -11.350 10.213 1.00 79.88 181 VAL A C 1
ATOM 1520 O O . VAL A 1 181 ? -18.089 -11.872 9.177 1.00 79.88 181 VAL A O 1
ATOM 1523 N N . PHE A 1 182 ? -16.409 -11.022 10.372 1.00 82.06 182 PHE A N 1
ATOM 1524 C CA . PHE A 1 182 ? -15.341 -11.371 9.429 1.00 82.06 182 PHE A CA 1
ATOM 1525 C C . PHE A 1 182 ? -14.285 -12.213 10.155 1.00 82.06 182 PHE A C 1
ATOM 1527 O O . PHE A 1 182 ? -14.113 -12.061 11.366 1.00 82.06 182 PHE A O 1
ATOM 1534 N N . ASP A 1 183 ? -13.530 -13.044 9.442 1.00 77.44 183 ASP A N 1
ATOM 1535 C CA . ASP A 1 183 ? -12.555 -13.998 10.001 1.00 77.44 183 ASP A CA 1
ATOM 1536 C C . ASP A 1 183 ? -11.612 -13.35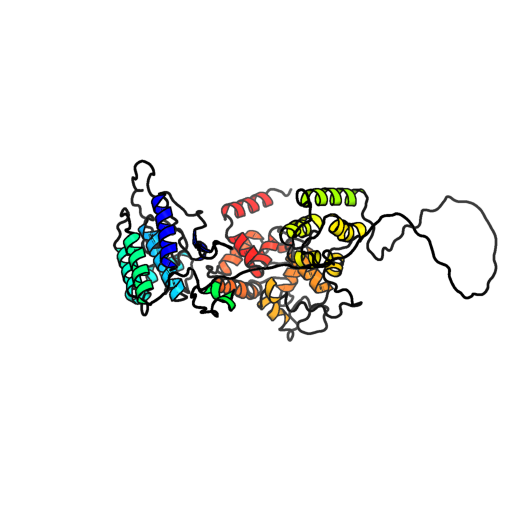7 11.047 1.00 77.44 183 ASP A C 1
ATOM 1538 O O . ASP A 1 183 ? -11.449 -13.844 12.169 1.00 77.44 183 ASP A O 1
ATOM 1542 N N . TRP A 1 184 ? -11.076 -12.171 10.736 1.00 75.00 184 TRP A N 1
ATOM 1543 C CA . TRP A 1 184 ? -10.185 -11.395 11.614 1.00 75.00 184 TRP A CA 1
ATOM 1544 C C . TRP A 1 184 ? -10.862 -10.756 12.840 1.00 75.00 184 TRP A C 1
ATOM 1546 O O . TRP A 1 184 ? -10.171 -10.221 13.711 1.00 75.00 184 TRP A O 1
ATOM 1556 N N . THR A 1 185 ? -12.194 -10.772 12.928 1.00 68.88 185 THR A N 1
ATOM 1557 C CA . THR A 1 185 ? -12.934 -10.334 14.124 1.00 68.88 185 THR A CA 1
ATOM 1558 C C . THR A 1 185 ? -13.047 -11.456 15.156 1.00 68.88 185 THR A C 1
ATOM 1560 O O . THR A 1 185 ? -12.848 -11.199 16.344 1.00 68.88 185 THR A O 1
ATOM 1563 N N . ILE A 1 186 ? -13.232 -12.706 14.709 1.00 58.59 186 ILE A N 1
ATOM 1564 C CA . ILE A 1 186 ? -13.240 -13.906 15.563 1.00 58.59 186 ILE A CA 1
ATOM 1565 C C . ILE A 1 186 ? -11.870 -14.084 16.234 1.00 58.59 186 ILE A C 1
ATOM 1567 O O . ILE A 1 186 ? -11.794 -14.255 17.450 1.00 58.59 186 ILE A O 1
ATOM 1571 N N . LEU A 1 187 ? -10.781 -13.913 15.470 1.00 54.50 187 LEU A N 1
ATOM 1572 C CA . LEU A 1 187 ? -9.396 -13.987 15.966 1.00 54.50 187 LEU A CA 1
ATOM 1573 C C . LEU A 1 187 ? -9.055 -12.981 17.086 1.00 54.50 187 LEU A C 1
ATOM 1575 O O . LEU A 1 187 ? -8.032 -13.139 17.749 1.00 54.50 187 LEU A O 1
ATOM 1579 N N . LYS A 1 188 ? -9.885 -11.953 17.317 1.00 47.75 188 LYS A N 1
ATOM 1580 C CA . LYS A 1 188 ? -9.714 -10.989 18.420 1.00 47.75 188 LYS A CA 1
ATOM 1581 C C . LYS A 1 188 ? -10.634 -11.242 19.616 1.00 47.75 188 LYS A C 1
ATOM 1583 O O . LYS A 1 188 ? -10.340 -10.741 20.698 1.00 47.75 188 LYS A O 1
ATOM 1588 N N . TYR A 1 189 ? -11.714 -12.009 19.447 1.00 43.69 189 TYR A N 1
ATOM 1589 C CA . TYR A 1 189 ? -12.719 -12.244 20.489 1.00 43.69 189 TYR A CA 1
ATOM 1590 C C . TYR A 1 189 ? -13.281 -13.682 20.460 1.00 43.69 189 TYR A C 1
ATOM 1592 O O . TYR A 1 189 ? -14.449 -13.877 20.114 1.00 43.69 189 TYR A O 1
ATOM 1600 N N . PRO A 1 190 ? -12.510 -14.698 20.907 1.00 42.09 190 PRO A N 1
ATOM 1601 C CA . PRO A 1 190 ? -12.967 -16.096 20.938 1.00 42.09 190 PRO A CA 1
ATOM 1602 C C . PRO A 1 190 ? -14.270 -16.324 21.728 1.00 42.09 190 PRO A C 1
ATOM 1604 O O . PRO A 1 190 ? -15.021 -17.249 21.442 1.00 42.09 190 PRO A O 1
ATOM 1607 N N . GLN A 1 191 ? -14.556 -15.456 22.704 1.00 44.47 191 GLN A N 1
ATOM 1608 C CA . GLN A 1 191 ? -15.699 -15.552 23.622 1.00 44.47 191 GLN A CA 1
ATOM 1609 C C . GLN A 1 191 ? -17.067 -15.229 22.987 1.00 44.47 191 GLN A C 1
ATOM 1611 O O . GLN A 1 191 ? -18.091 -15.387 23.645 1.00 44.47 191 GLN A O 1
ATOM 1616 N N . ILE A 1 192 ? -17.115 -14.743 21.740 1.00 44.91 192 ILE A N 1
ATOM 1617 C CA . ILE A 1 192 ? -18.382 -14.380 21.071 1.00 44.91 192 ILE A CA 1
ATOM 1618 C C . ILE A 1 192 ? -19.047 -15.604 20.414 1.00 44.91 192 ILE A C 1
ATOM 1620 O O . ILE A 1 192 ? -20.270 -15.657 20.311 1.00 44.91 192 ILE A O 1
ATOM 1624 N N . ALA A 1 193 ? -18.270 -16.622 20.032 1.00 41.00 193 ALA A N 1
ATOM 1625 C CA . ALA A 1 193 ? -18.771 -17.822 19.355 1.00 41.00 193 ALA A CA 1
ATOM 1626 C C . ALA A 1 193 ? -19.539 -18.808 20.268 1.00 41.00 193 ALA A C 1
ATOM 1628 O O . ALA A 1 193 ? -20.140 -19.758 19.773 1.00 41.00 193 ALA A O 1
ATOM 1629 N N . SER A 1 194 ? -19.526 -18.617 21.592 1.00 35.94 194 SER A N 1
ATOM 1630 C CA . SER A 1 194 ? -19.912 -19.637 22.579 1.00 35.94 194 SER A CA 1
ATOM 1631 C C . SER A 1 194 ? -21.109 -19.257 23.468 1.00 35.94 194 SER A C 1
ATOM 1633 O O . SER A 1 194 ? -21.058 -19.426 24.686 1.00 35.94 194 SER A O 1
ATOM 1635 N N . ASN A 1 195 ? -22.224 -18.766 22.899 1.00 30.56 195 ASN A N 1
ATOM 1636 C CA . ASN A 1 195 ? -23.461 -18.595 23.689 1.00 30.56 195 ASN A CA 1
ATOM 1637 C C . ASN A 1 195 ? -24.788 -18.630 22.883 1.00 30.56 195 ASN A C 1
ATOM 1639 O O . ASN A 1 195 ? -25.424 -17.591 22.685 1.00 30.56 195 ASN A O 1
ATOM 1643 N N . PRO A 1 196 ? -25.279 -19.812 22.456 1.00 38.66 196 PRO A N 1
ATOM 1644 C CA . PRO A 1 196 ? -26.591 -19.962 21.816 1.00 38.66 196 PRO A CA 1
ATOM 1645 C C . PRO A 1 196 ? -27.744 -19.910 22.844 1.00 38.66 196 PRO A C 1
ATOM 1647 O O . PRO A 1 196 ? -28.483 -20.875 23.034 1.00 38.66 196 PRO A O 1
ATOM 1650 N N . ARG A 1 197 ? -27.918 -18.778 23.544 1.00 33.91 197 ARG A N 1
ATOM 1651 C CA . ARG A 1 197 ? -29.033 -18.587 24.491 1.00 33.91 197 ARG A CA 1
ATOM 1652 C C . ARG A 1 197 ? -30.296 -18.089 23.791 1.00 33.91 197 ARG A C 1
ATOM 1654 O O . ARG A 1 197 ? -30.511 -16.889 23.625 1.00 33.91 197 ARG A O 1
ATOM 1661 N N . VAL A 1 198 ? -31.145 -19.052 23.436 1.00 34.47 198 VAL A N 1
ATOM 1662 C CA . VAL A 1 198 ? -32.538 -18.858 23.005 1.00 34.47 198 VAL A CA 1
ATOM 1663 C C . VAL A 1 198 ? -33.274 -17.907 23.960 1.00 34.47 198 VAL A C 1
ATOM 1665 O O . VAL A 1 198 ? -33.278 -18.115 25.173 1.00 34.47 198 VAL A O 1
ATOM 1668 N N . ARG A 1 199 ? -33.933 -16.877 23.415 1.00 30.94 199 ARG A N 1
ATOM 1669 C CA . ARG A 1 199 ? -34.865 -16.019 24.165 1.00 30.94 199 ARG A CA 1
ATOM 1670 C C . ARG A 1 199 ? -36.284 -16.590 24.100 1.00 30.94 199 ARG A C 1
ATOM 1672 O O . ARG A 1 199 ? -36.840 -16.714 23.016 1.00 30.94 199 ARG A O 1
ATOM 1679 N N . GLN A 1 200 ? -36.881 -16.830 25.264 1.00 28.91 200 GLN A N 1
ATOM 1680 C CA . GLN A 1 200 ? -38.322 -17.032 25.484 1.00 28.91 200 GLN A CA 1
ATOM 1681 C C . GLN A 1 200 ? -38.783 -16.023 26.569 1.00 28.91 200 GLN A C 1
ATOM 1683 O O . GLN A 1 200 ? -38.001 -15.786 27.495 1.00 28.91 200 GLN A O 1
ATOM 1688 N N . PRO A 1 201 ? -39.968 -15.377 26.475 1.00 38.91 201 PRO A N 1
ATOM 1689 C CA . PRO A 1 201 ? -40.337 -14.268 27.369 1.00 38.91 201 PRO A CA 1
ATOM 1690 C C . PRO A 1 201 ? -41.477 -14.568 28.374 1.00 38.91 201 PRO A C 1
ATOM 1692 O O . PRO A 1 201 ? -42.641 -14.663 27.997 1.00 38.91 201 PRO A O 1
ATOM 1695 N N . SER A 1 202 ? -41.162 -14.588 29.676 1.00 27.91 202 SER A N 1
ATOM 1696 C CA . SER A 1 202 ? -42.111 -14.544 30.817 1.00 27.91 202 SER A CA 1
ATOM 1697 C C . SER A 1 202 ? -41.324 -14.333 32.127 1.00 27.91 202 SER A C 1
ATOM 1699 O O . SER A 1 202 ? -40.220 -14.859 32.219 1.00 27.91 202 SER A O 1
ATOM 1701 N N . GLY A 1 203 ? -41.768 -13.631 33.180 1.00 28.06 203 GLY A N 1
ATOM 1702 C CA . GLY A 1 203 ? -43.005 -12.876 33.450 1.00 28.06 203 GLY A CA 1
ATOM 1703 C C . GLY A 1 203 ? -42.799 -11.889 34.633 1.00 28.06 203 GLY A C 1
ATOM 1704 O O . GLY A 1 203 ? -41.665 -11.665 35.046 1.00 28.06 203 GLY A O 1
ATOM 1705 N N . ARG A 1 204 ? -43.862 -11.259 35.165 1.00 28.88 204 ARG A N 1
ATOM 1706 C CA . ARG A 1 204 ? -43.797 -10.226 36.239 1.00 28.88 204 ARG A CA 1
ATOM 1707 C C . ARG A 1 204 ? -43.876 -10.803 37.665 1.00 28.88 204 ARG A C 1
ATOM 1709 O O . ARG A 1 204 ? -44.727 -11.656 37.860 1.00 28.88 204 ARG A O 1
ATOM 1716 N N . THR A 1 205 ? -43.142 -10.207 38.626 1.00 26.94 205 THR A N 1
ATOM 1717 C CA . THR A 1 205 ? -43.525 -9.800 40.024 1.00 26.94 205 THR A CA 1
ATOM 1718 C C . THR A 1 205 ? -42.267 -9.337 40.808 1.00 26.94 205 THR A C 1
ATOM 1720 O O . THR A 1 205 ? -41.176 -9.712 40.398 1.00 26.94 205 THR A O 1
ATOM 1723 N N . SER A 1 206 ? -42.270 -8.672 41.982 1.00 28.19 206 SER A N 1
ATOM 1724 C CA . SER A 1 206 ? -43.037 -7.526 42.540 1.00 28.19 206 SER A CA 1
ATOM 1725 C C . SER A 1 206 ? -42.586 -7.250 44.005 1.00 28.19 206 SER A C 1
ATOM 1727 O O . SER A 1 206 ? -42.983 -7.997 44.890 1.00 28.19 206 SER A O 1
ATOM 1729 N N . GLY A 1 207 ? -41.845 -6.159 44.281 1.00 26.66 207 GLY A N 1
ATOM 1730 C CA . GLY A 1 207 ? -41.591 -5.613 45.645 1.00 26.66 207 GLY A CA 1
ATOM 1731 C C . GLY A 1 207 ? -40.571 -6.346 46.558 1.00 26.66 207 GLY A C 1
ATOM 1732 O O . GLY A 1 207 ? -40.114 -7.423 46.199 1.00 26.66 207 GLY A O 1
ATOM 1733 N N . ALA A 1 208 ? -40.169 -5.833 47.742 1.00 27.52 208 ALA A N 1
ATOM 1734 C CA . ALA A 1 208 ? -40.154 -4.445 48.269 1.00 27.52 208 ALA A CA 1
ATOM 1735 C C . ALA A 1 208 ? -39.332 -4.307 49.601 1.00 27.52 208 ALA A C 1
ATOM 1737 O O . ALA A 1 208 ? -39.233 -5.275 50.343 1.00 27.52 208 ALA A O 1
ATOM 1738 N N . VAL A 1 209 ? -38.875 -3.078 49.936 1.00 28.75 209 VAL A N 1
ATOM 1739 C CA . VAL A 1 209 ? -38.418 -2.557 51.272 1.00 28.75 209 VAL A CA 1
ATOM 1740 C C . VAL A 1 209 ? -37.053 -3.037 51.865 1.00 28.75 209 VAL A C 1
ATOM 1742 O O . VAL A 1 209 ? -36.627 -4.166 51.665 1.00 28.75 209 VAL A O 1
ATOM 1745 N N . GLY A 1 210 ? -36.349 -2.126 52.579 1.00 23.23 210 GLY A N 1
ATOM 1746 C CA . GLY A 1 210 ? -35.124 -2.333 53.407 1.00 23.23 210 GLY A CA 1
ATOM 1747 C C . GLY A 1 210 ? -35.429 -2.192 54.920 1.00 23.23 210 GLY A C 1
ATOM 1748 O O . GLY A 1 210 ? -36.408 -2.799 55.345 1.00 23.23 210 GLY A O 1
ATOM 1749 N N . PRO A 1 211 ? -34.756 -1.340 55.742 1.00 48.28 211 PRO A N 1
ATOM 1750 C CA . PRO A 1 211 ? -33.435 -0.674 55.642 1.00 48.28 211 PRO A CA 1
ATOM 1751 C C . PRO A 1 211 ? -32.615 -0.688 56.984 1.00 48.28 211 PRO A C 1
ATOM 1753 O O . PRO A 1 211 ? -33.095 -1.226 57.978 1.00 48.28 211 PRO A O 1
ATOM 1756 N N . SER A 1 212 ? -31.426 -0.044 57.046 1.00 25.97 212 SER A N 1
ATOM 1757 C CA . SER A 1 212 ? -30.774 0.649 58.217 1.00 25.97 212 SER A CA 1
ATOM 1758 C C . SER A 1 212 ? -29.310 1.028 57.864 1.00 25.97 212 SER A C 1
ATOM 1760 O O . SER A 1 212 ? -28.665 0.243 57.178 1.00 25.97 212 SER A O 1
ATOM 1762 N N . LEU A 1 213 ? -28.801 2.264 58.051 1.00 27.81 213 LEU A N 1
ATOM 1763 C CA . LEU A 1 213 ? -28.328 2.945 59.291 1.00 27.81 213 LEU A CA 1
ATOM 1764 C C . LEU A 1 213 ? -27.093 2.235 59.908 1.00 27.81 213 LEU A C 1
ATOM 1766 O O . LEU A 1 213 ? -27.136 1.023 60.068 1.00 27.81 213 LEU A O 1
ATOM 1770 N N . ASP A 1 214 ? -25.965 2.870 60.272 1.00 27.25 214 ASP A N 1
ATOM 1771 C CA . ASP A 1 214 ? -25.571 4.298 60.434 1.00 27.25 214 ASP A CA 1
ATOM 1772 C C . ASP A 1 214 ? -23.993 4.399 60.393 1.00 27.25 214 ASP A C 1
ATOM 1774 O O . ASP A 1 214 ? -23.375 3.363 60.154 1.00 27.25 214 ASP A O 1
ATOM 1778 N N . ARG A 1 215 ? -23.194 5.480 60.588 1.00 25.64 215 ARG A N 1
ATOM 1779 C CA . ARG A 1 215 ? -23.356 6.908 60.978 1.00 25.64 215 ARG A CA 1
ATOM 1780 C C . ARG A 1 215 ? -22.112 7.778 60.575 1.00 25.64 215 ARG A C 1
ATOM 1782 O O . ARG A 1 215 ? -21.059 7.243 60.254 1.00 25.64 215 ARG A O 1
ATOM 1789 N N . ALA A 1 216 ? -22.281 9.110 60.620 1.00 24.67 216 ALA A N 1
ATOM 1790 C CA . ALA A 1 216 ? -21.388 10.276 60.907 1.00 24.67 216 ALA A CA 1
ATOM 1791 C C . ALA A 1 216 ? -19.947 10.084 61.507 1.00 24.67 216 ALA A C 1
ATOM 1793 O O . ALA A 1 216 ? -19.700 9.064 62.135 1.00 24.67 216 ALA A O 1
ATOM 1794 N N . GLU A 1 217 ? -18.982 11.041 61.511 1.00 24.14 217 GLU A N 1
ATOM 1795 C CA . GLU A 1 217 ? -18.820 12.409 60.929 1.00 24.14 217 GLU A CA 1
ATOM 1796 C C . GLU A 1 217 ? -17.379 12.996 61.132 1.00 24.14 217 GLU A C 1
ATOM 1798 O O . GLU A 1 217 ? -16.748 12.644 62.118 1.00 24.14 217 GLU A O 1
ATOM 1803 N N . ARG A 1 218 ? -16.965 13.984 60.291 1.00 25.08 218 ARG A N 1
ATOM 1804 C CA . ARG A 1 218 ? -16.103 15.199 60.561 1.00 25.08 218 ARG A CA 1
ATOM 1805 C C . ARG A 1 218 ? -14.678 15.058 61.193 1.00 25.08 218 ARG A C 1
ATOM 1807 O O . ARG A 1 218 ? -14.380 14.073 61.840 1.00 25.08 218 ARG A O 1
ATOM 1814 N N . THR A 1 219 ? -13.708 15.998 61.112 1.00 22.98 219 THR A N 1
ATOM 1815 C CA . THR A 1 219 ? -13.374 17.157 60.224 1.00 22.98 219 THR A CA 1
ATOM 1816 C C . THR A 1 219 ? -11.885 17.561 60.392 1.00 22.98 219 THR A C 1
ATOM 1818 O O . THR A 1 219 ? -11.362 17.467 61.492 1.00 22.98 219 THR A O 1
ATOM 1821 N N . SER A 1 220 ? -11.261 18.095 59.327 1.00 24.45 220 SER A N 1
ATOM 1822 C CA . SER A 1 220 ? -10.170 19.113 59.281 1.00 24.45 220 SER A CA 1
ATOM 1823 C C . SER A 1 220 ? -8.993 19.150 60.296 1.00 24.45 220 SER A C 1
ATOM 1825 O O . SER A 1 220 ? -9.203 19.455 61.465 1.00 24.45 220 SER A O 1
ATOM 1827 N N . GLY A 1 221 ? -7.749 19.211 59.776 1.00 23.27 221 GLY A N 1
ATOM 1828 C CA . GLY A 1 221 ? -6.887 20.383 60.067 1.00 23.27 221 GLY A CA 1
ATOM 1829 C C . GLY A 1 221 ? -5.384 20.213 60.408 1.00 23.27 221 GLY A C 1
ATOM 1830 O O . GLY A 1 221 ? -5.049 19.939 61.547 1.00 23.27 221 GLY A O 1
ATOM 1831 N N . VAL A 1 222 ? -4.511 20.589 59.454 1.00 23.75 222 VAL A N 1
ATOM 1832 C CA . VAL A 1 222 ? -3.404 21.581 59.620 1.00 23.75 222 VAL A CA 1
ATOM 1833 C C . VAL A 1 222 ? -2.158 21.268 60.514 1.00 23.75 222 VAL A C 1
ATOM 1835 O O . VAL A 1 222 ? -2.193 21.421 61.726 1.00 23.75 222 VAL A O 1
ATOM 1838 N N . VAL A 1 223 ? -1.012 21.067 59.822 1.00 24.11 223 VAL A N 1
ATOM 1839 C CA . VAL A 1 223 ? 0.387 21.536 60.111 1.00 24.11 223 VAL A CA 1
ATOM 1840 C C . VAL A 1 223 ? 1.407 20.713 60.956 1.00 24.11 223 VAL A C 1
ATOM 1842 O O . VAL A 1 223 ? 1.112 20.147 61.998 1.00 24.11 223 VAL A O 1
ATOM 1845 N N . GLU A 1 224 ? 2.629 20.689 60.387 1.00 25.03 224 GLU A N 1
ATOM 1846 C CA . GLU A 1 224 ? 4.036 20.467 60.835 1.00 25.03 224 GLU A CA 1
ATOM 1847 C C . GLU A 1 224 ? 4.327 20.001 62.290 1.00 25.03 224 GLU A C 1
ATOM 1849 O O . GLU A 1 224 ? 3.780 20.533 63.244 1.00 25.03 224 GLU A O 1
ATOM 1854 N N . ALA A 1 225 ? 5.144 18.974 62.595 1.00 22.92 225 ALA A N 1
ATOM 1855 C CA . ALA A 1 225 ? 6.505 18.560 62.175 1.00 22.92 225 ALA A CA 1
ATOM 1856 C C . ALA A 1 225 ? 7.678 19.241 62.931 1.00 22.92 225 ALA A C 1
ATOM 1858 O O . ALA A 1 225 ? 7.869 20.438 62.778 1.00 22.92 225 ALA A O 1
ATOM 1859 N N . PHE A 1 226 ? 8.524 18.460 63.644 1.00 22.89 226 PHE A N 1
ATOM 1860 C CA . PHE A 1 226 ? 10.009 18.492 63.546 1.00 22.89 226 PHE A CA 1
ATOM 1861 C C . PHE A 1 226 ? 10.749 17.353 64.319 1.00 22.89 226 PHE A C 1
ATOM 1863 O O . PHE A 1 226 ? 10.264 16.789 65.293 1.00 22.89 226 PHE A O 1
ATOM 1870 N N . THR A 1 227 ? 11.947 17.024 63.819 1.00 23.81 227 THR A N 1
ATOM 1871 C CA . THR A 1 227 ? 13.084 16.182 64.299 1.00 23.81 227 THR A CA 1
ATOM 1872 C C . THR A 1 227 ? 13.112 15.394 65.637 1.00 23.81 227 THR A C 1
ATOM 1874 O O . THR A 1 227 ? 13.164 15.965 66.720 1.00 23.81 227 THR A O 1
ATOM 1877 N N . ARG A 1 228 ? 13.392 14.081 65.493 1.00 27.58 228 ARG A N 1
ATOM 1878 C CA . ARG A 1 228 ? 14.543 13.272 66.017 1.00 27.58 228 ARG A CA 1
ATOM 1879 C C . ARG A 1 228 ? 15.290 13.652 67.322 1.00 27.58 228 ARG A C 1
ATOM 1881 O O . ARG A 1 228 ? 15.769 14.771 67.474 1.00 27.58 228 ARG A O 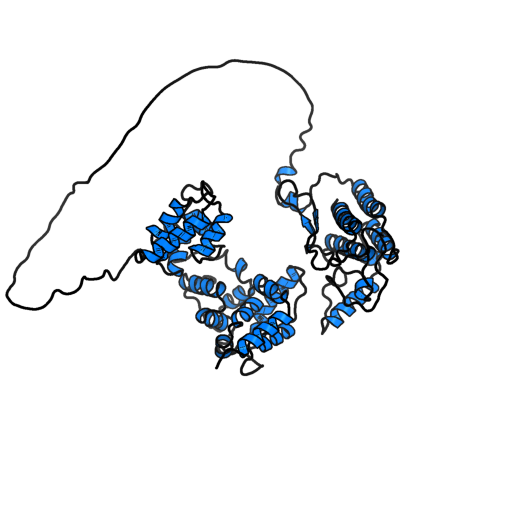1
ATOM 1888 N N . ARG A 1 229 ? 15.691 12.613 68.083 1.00 25.86 229 ARG A N 1
ATOM 1889 C CA . ARG A 1 229 ? 16.963 12.541 68.857 1.00 25.86 229 ARG A CA 1
ATOM 1890 C C . ARG A 1 229 ? 17.679 11.184 68.673 1.00 25.86 229 ARG A C 1
ATOM 1892 O O . ARG A 1 229 ? 17.102 10.267 68.097 1.00 25.86 229 ARG A O 1
ATOM 1899 N N . ASN A 1 230 ? 18.943 11.099 69.109 1.00 27.39 230 ASN A N 1
ATOM 1900 C CA . ASN A 1 230 ? 19.924 10.049 68.767 1.00 27.39 230 ASN A CA 1
ATOM 1901 C C . ASN A 1 230 ? 20.383 9.202 69.976 1.00 27.39 230 ASN A C 1
ATOM 1903 O O . ASN A 1 230 ? 20.246 9.635 71.117 1.00 27.39 230 ASN A O 1
ATOM 1907 N N . ALA A 1 231 ? 21.078 8.092 69.693 1.00 24.06 231 ALA A N 1
ATOM 1908 C CA . ALA A 1 231 ? 22.052 7.414 70.565 1.00 24.06 231 ALA A CA 1
ATOM 1909 C C . ALA A 1 231 ? 23.025 6.568 69.696 1.00 24.06 231 ALA A C 1
ATOM 1911 O O . ALA A 1 231 ? 22.594 6.108 68.641 1.00 24.06 231 ALA A O 1
ATOM 1912 N N . LEU A 1 232 ? 24.290 6.270 70.044 1.00 28.78 232 LEU A N 1
ATOM 1913 C CA . LEU A 1 232 ? 25.344 6.992 70.799 1.00 28.78 232 LEU A CA 1
ATOM 1914 C C . LEU A 1 232 ? 26.711 6.262 70.584 1.00 28.78 232 LEU A C 1
ATOM 1916 O O . LEU A 1 232 ? 26.712 5.136 70.095 1.00 28.78 232 LEU A O 1
ATOM 1920 N N . GLY A 1 233 ? 27.849 6.869 70.969 1.00 25.09 233 GLY A N 1
ATOM 1921 C CA . GLY A 1 233 ? 29.222 6.298 70.898 1.00 25.09 233 GLY A CA 1
ATOM 1922 C C . GLY A 1 233 ? 30.149 7.075 69.936 1.00 25.09 233 GLY A C 1
ATOM 1923 O O . GLY A 1 233 ? 29.826 7.181 68.759 1.00 25.09 233 GLY A O 1
ATOM 1924 N N . SER A 1 234 ? 31.193 7.810 70.359 1.00 27.73 234 SER A N 1
ATOM 1925 C CA . SER A 1 234 ? 32.457 7.432 71.053 1.00 27.73 234 SER A CA 1
ATOM 1926 C C . SER A 1 234 ? 33.475 6.727 70.128 1.00 27.73 234 SER A C 1
ATOM 1928 O O . SER A 1 234 ? 33.175 5.638 69.659 1.00 27.73 234 SER A O 1
ATOM 1930 N N . GLY A 1 235 ? 34.695 7.220 69.837 1.00 25.67 235 GLY A N 1
ATOM 1931 C CA . GLY A 1 235 ? 35.351 8.525 70.099 1.00 25.67 235 GLY A CA 1
ATOM 1932 C C . GLY A 1 235 ? 36.743 8.411 70.765 1.00 25.67 235 GLY A C 1
ATOM 1933 O O . GLY A 1 235 ? 36.829 7.743 71.792 1.00 25.67 235 GLY A O 1
ATOM 1934 N N . HIS A 1 236 ? 37.804 9.062 70.235 1.00 29.36 236 HIS A N 1
ATOM 1935 C CA . HIS A 1 236 ? 39.130 9.235 70.892 1.00 29.36 236 HIS A CA 1
ATOM 1936 C C . HIS A 1 236 ? 40.037 10.343 70.269 1.00 29.36 236 HIS A C 1
ATOM 1938 O O . HIS A 1 236 ? 39.709 10.889 69.218 1.00 29.36 236 HIS A O 1
ATOM 1944 N N . HIS A 1 237 ? 41.140 10.674 70.970 1.00 29.12 237 HIS A N 1
ATOM 1945 C CA . HIS A 1 237 ? 42.188 11.717 70.754 1.00 29.12 237 HIS A CA 1
ATOM 1946 C C . HIS A 1 237 ? 42.916 11.701 69.378 1.00 29.12 237 HIS A C 1
ATOM 1948 O O . HIS A 1 237 ? 42.786 10.721 68.655 1.00 29.12 237 HIS A O 1
ATOM 1954 N N . GLY A 1 238 ? 43.739 12.680 68.936 1.00 27.70 238 GLY A N 1
ATOM 1955 C CA . GLY A 1 238 ? 44.371 13.915 69.498 1.00 27.70 238 GLY A CA 1
ATOM 1956 C C . GLY A 1 238 ? 45.854 14.004 69.023 1.00 27.70 238 GLY A C 1
ATOM 1957 O O . GLY A 1 238 ? 46.357 12.993 68.549 1.00 27.70 238 GLY A O 1
ATOM 1958 N N . ASP A 1 239 ? 46.659 15.083 69.072 1.00 26.50 239 ASP A N 1
ATOM 1959 C CA . ASP A 1 239 ? 46.576 16.515 69.463 1.00 26.50 239 ASP A CA 1
ATOM 1960 C C . ASP A 1 239 ? 47.775 17.285 68.791 1.00 26.50 239 ASP A C 1
ATOM 1962 O O . ASP A 1 239 ? 48.746 16.633 68.411 1.00 26.50 239 ASP A O 1
ATOM 1966 N N . ARG A 1 240 ? 47.762 18.640 68.723 1.00 29.19 240 ARG A N 1
ATOM 1967 C CA . ARG A 1 240 ? 48.855 19.586 68.291 1.00 29.19 240 ARG A CA 1
ATOM 1968 C C . ARG A 1 240 ? 49.314 19.543 66.808 1.00 29.19 240 ARG A C 1
ATOM 1970 O O . ARG A 1 240 ? 49.138 18.540 66.141 1.00 29.19 240 ARG A O 1
ATOM 1977 N N . SER A 1 241 ? 50.000 20.543 66.210 1.00 27.56 241 SER A N 1
ATOM 1978 C CA . SER A 1 241 ? 50.123 22.035 66.324 1.00 27.56 241 SER A CA 1
ATOM 1979 C C . SER A 1 241 ? 51.082 22.528 65.177 1.00 27.56 241 SER A C 1
ATOM 1981 O O . SER A 1 241 ? 51.561 21.662 64.455 1.00 27.56 241 SER A O 1
ATOM 1983 N N . LYS A 1 242 ? 51.479 23.791 64.887 1.00 30.38 242 LYS A N 1
ATOM 1984 C CA . LYS A 1 242 ? 51.310 25.172 65.427 1.00 30.38 242 LYS A CA 1
ATOM 1985 C C . LYS A 1 242 ? 51.847 26.212 64.387 1.00 30.38 242 LYS A C 1
ATOM 1987 O O . LYS A 1 242 ? 52.622 25.810 63.534 1.00 30.38 242 LYS A O 1
ATOM 1992 N N . TYR A 1 243 ? 51.583 27.524 64.576 1.00 26.53 243 TYR A N 1
ATOM 1993 C CA . TYR A 1 243 ? 52.292 28.707 63.983 1.00 26.53 243 TYR A CA 1
ATOM 1994 C C . TYR A 1 243 ? 52.166 28.948 62.441 1.00 26.53 243 TYR A C 1
ATOM 1996 O O . TYR A 1 243 ? 52.411 28.050 61.656 1.00 26.53 243 TYR A O 1
ATOM 2004 N N . ARG A 1 244 ? 51.573 30.081 61.984 1.00 26.38 244 ARG A N 1
ATOM 2005 C CA . ARG A 1 244 ? 52.150 31.429 61.633 1.00 26.38 244 ARG A CA 1
ATOM 2006 C C . ARG A 1 244 ? 52.800 31.494 60.224 1.00 26.38 244 ARG A C 1
ATOM 2008 O O . ARG A 1 244 ? 53.581 30.610 59.921 1.00 26.38 244 ARG A O 1
ATOM 2015 N N . THR A 1 245 ? 52.608 32.516 59.367 1.00 26.89 245 THR A N 1
ATOM 2016 C CA . THR A 1 245 ? 51.703 33.703 59.371 1.00 26.89 245 THR A CA 1
ATOM 2017 C C . THR A 1 245 ? 51.615 34.349 57.970 1.00 26.89 245 THR A C 1
ATOM 2019 O O . THR A 1 245 ? 52.571 34.222 57.219 1.00 26.89 245 THR A O 1
ATOM 2022 N N . LEU A 1 246 ? 50.568 35.167 57.764 1.00 29.31 246 LEU A N 1
ATOM 2023 C CA . LEU A 1 246 ? 50.422 36.275 56.791 1.00 29.31 246 LEU A CA 1
ATOM 2024 C C . LEU A 1 246 ? 50.168 35.963 55.295 1.00 29.31 246 LEU A C 1
ATOM 2026 O O . LEU A 1 246 ? 50.791 35.099 54.694 1.00 29.31 246 LEU A O 1
ATOM 2030 N N . ASP A 1 247 ? 49.215 36.748 54.777 1.00 32.31 247 ASP A N 1
ATOM 2031 C CA . ASP A 1 247 ? 48.989 37.263 53.418 1.00 32.31 247 ASP A CA 1
ATOM 2032 C C . ASP A 1 247 ? 48.957 36.292 52.218 1.00 32.31 247 ASP A C 1
ATOM 2034 O O . ASP A 1 247 ? 49.987 35.988 51.626 1.00 32.31 247 ASP A O 1
ATOM 2038 N N . ASP A 1 248 ? 47.744 35.900 51.784 1.00 28.27 248 ASP A N 1
ATOM 2039 C CA . ASP A 1 248 ? 47.134 36.509 50.579 1.00 28.27 248 ASP A CA 1
ATOM 2040 C C . ASP A 1 248 ? 45.613 36.203 50.417 1.00 28.27 248 ASP A C 1
ATOM 2042 O O . ASP A 1 248 ? 45.007 35.517 51.243 1.00 28.27 248 ASP A O 1
ATOM 2046 N N . ALA A 1 249 ? 44.997 36.770 49.368 1.00 32.34 249 ALA A N 1
ATOM 2047 C CA . ALA A 1 249 ? 43.562 36.815 49.006 1.00 32.34 249 ALA A CA 1
ATOM 2048 C C . ALA A 1 249 ? 42.675 35.538 49.186 1.00 32.34 249 ALA A C 1
ATOM 2050 O O . ALA A 1 249 ? 43.151 34.402 49.107 1.00 32.34 249 ALA A O 1
ATOM 2051 N N . PRO A 1 250 ? 41.333 35.685 49.347 1.00 36.59 250 PRO A N 1
ATOM 2052 C CA . PRO A 1 250 ? 40.420 34.563 49.603 1.00 36.59 250 PRO A CA 1
ATOM 2053 C C . PRO A 1 250 ? 40.256 33.622 48.398 1.00 36.59 250 PRO A C 1
ATOM 2055 O O . PRO A 1 250 ? 39.657 33.978 47.382 1.00 36.59 250 PRO A O 1
ATOM 2058 N N . MET A 1 251 ? 40.715 32.374 48.536 1.00 32.59 251 MET A N 1
ATOM 2059 C CA . MET A 1 251 ? 40.514 31.354 47.506 1.00 32.59 251 MET A CA 1
ATOM 2060 C C . MET A 1 251 ? 39.047 30.935 47.345 1.00 32.59 251 MET A C 1
ATOM 2062 O O . MET A 1 251 ? 38.396 30.488 48.288 1.00 32.59 251 MET A O 1
ATOM 2066 N N . SER A 1 252 ? 38.617 31.014 46.085 1.00 38.00 252 SER A N 1
ATOM 2067 C CA . SER A 1 252 ? 37.492 30.349 45.419 1.00 38.00 252 SER A CA 1
ATOM 2068 C C . SER A 1 252 ? 36.754 29.239 46.187 1.00 38.00 252 SER A C 1
ATOM 2070 O O . SER A 1 252 ? 37.342 28.286 46.708 1.00 38.00 252 SER A O 1
ATOM 2072 N N . SER A 1 253 ? 35.423 29.308 46.130 1.00 37.66 253 SER A N 1
ATOM 2073 C CA . SER A 1 253 ? 34.512 28.237 46.528 1.00 37.66 253 SER A CA 1
ATOM 2074 C C . SER A 1 253 ? 34.879 26.901 45.876 1.00 37.66 253 SER A C 1
ATOM 2076 O O . SER A 1 253 ? 34.947 26.801 44.652 1.00 37.66 253 SER A O 1
ATOM 2078 N N . LYS A 1 254 ? 35.023 25.842 46.683 1.00 38.44 254 LYS A N 1
ATOM 2079 C CA . LYS A 1 254 ? 35.125 24.467 46.174 1.00 38.44 254 LYS A CA 1
ATOM 2080 C C . LYS A 1 254 ? 33.815 24.063 45.501 1.00 38.44 254 LYS A C 1
ATOM 2082 O O . LYS A 1 254 ? 32.869 23.648 46.171 1.00 38.44 254 LYS A O 1
ATOM 2087 N N . GLU A 1 255 ? 33.780 24.172 44.179 1.00 39.19 255 GLU A N 1
ATOM 2088 C CA . GLU A 1 255 ? 32.702 23.632 43.360 1.00 39.19 255 GLU A CA 1
ATOM 2089 C C . GLU A 1 255 ? 32.534 22.129 43.633 1.00 39.19 255 GLU A C 1
ATOM 2091 O O . GLU A 1 255 ? 33.496 21.388 43.853 1.00 39.19 255 GLU A O 1
ATOM 2096 N N . THR A 1 256 ? 31.288 21.658 43.670 1.00 46.66 256 THR A N 1
ATOM 2097 C CA . THR A 1 256 ? 31.006 20.245 43.949 1.00 46.66 256 THR A CA 1
ATOM 2098 C C . THR A 1 256 ? 31.161 19.437 42.665 1.00 46.66 256 THR A C 1
ATOM 2100 O O . THR A 1 256 ? 30.205 19.245 41.926 1.00 46.66 256 THR A O 1
ATOM 2103 N N . PHE A 1 257 ? 32.366 18.936 42.393 1.00 51.06 257 PHE A N 1
ATOM 2104 C CA . PHE A 1 257 ? 32.695 18.222 41.147 1.00 51.06 257 PHE A CA 1
ATOM 2105 C C . PHE A 1 257 ? 32.011 16.850 40.951 1.00 51.06 257 PHE A C 1
ATOM 2107 O O . PHE A 1 257 ? 32.289 16.169 39.968 1.00 51.06 257 PHE A O 1
ATOM 2114 N N . TYR A 1 258 ? 31.142 16.396 41.865 1.00 51.75 258 TYR A N 1
ATOM 2115 C CA . TYR A 1 258 ? 30.502 15.079 41.764 1.00 51.75 258 TYR A CA 1
ATOM 2116 C C . TYR A 1 258 ? 29.047 15.067 42.250 1.00 51.75 258 TYR A C 1
ATOM 2118 O O . TYR A 1 258 ? 28.766 15.121 43.449 1.00 51.75 258 TYR A O 1
ATOM 2126 N N . PHE A 1 259 ? 28.115 14.887 41.311 1.00 66.75 259 PHE A N 1
ATOM 2127 C CA . PHE A 1 259 ? 26.685 14.763 41.589 1.00 66.75 259 PHE A CA 1
ATOM 2128 C C . PHE A 1 259 ? 26.181 13.339 41.320 1.00 66.75 259 PHE A C 1
ATOM 2130 O O . PHE A 1 259 ? 25.868 12.961 40.193 1.00 66.75 259 PHE A O 1
ATOM 2137 N N . LYS A 1 260 ? 26.005 12.557 42.392 1.00 53.84 260 LYS A N 1
ATOM 2138 C CA . LYS A 1 260 ? 25.512 11.159 42.370 1.00 53.84 260 LYS A CA 1
ATOM 2139 C C . LYS A 1 260 ? 24.149 10.960 41.671 1.00 53.84 260 LYS A C 1
ATOM 2141 O O . LYS A 1 260 ? 23.790 9.833 41.332 1.00 53.84 260 LYS A O 1
ATOM 2146 N N . ASN A 1 261 ? 23.386 12.036 41.477 1.00 60.88 261 ASN A N 1
ATOM 2147 C CA . ASN A 1 261 ? 22.091 12.061 40.795 1.00 60.88 261 ASN A CA 1
ATOM 2148 C C . ASN A 1 261 ? 22.072 13.020 39.588 1.00 60.88 261 ASN A C 1
ATOM 2150 O O . ASN A 1 261 ? 21.011 13.525 39.255 1.00 60.88 261 ASN A O 1
ATOM 2154 N N . GLY A 1 262 ? 23.214 13.280 38.942 1.00 63.12 262 GLY A N 1
ATOM 2155 C CA . GLY A 1 262 ? 23.317 14.292 37.885 1.00 63.12 262 GLY A CA 1
ATOM 2156 C C . GLY A 1 262 ? 23.316 15.719 38.444 1.00 63.12 262 GLY A C 1
ATOM 2157 O O . GLY A 1 262 ? 22.802 15.970 39.539 1.00 63.12 262 GLY A O 1
ATOM 2158 N N . HIS A 1 263 ? 23.927 16.652 37.712 1.00 74.25 263 HIS A N 1
ATOM 2159 C CA . HIS A 1 263 ? 23.957 18.067 38.095 1.00 74.25 263 HIS A CA 1
ATOM 2160 C C . HIS A 1 263 ? 22.527 18.636 38.157 1.00 74.25 263 HIS A C 1
ATOM 2162 O O . HIS A 1 263 ? 21.687 18.230 37.355 1.00 74.25 263 HIS A O 1
ATOM 2168 N N . PRO A 1 264 ? 22.211 19.585 39.052 1.00 77.94 264 PRO A N 1
ATOM 2169 C CA . PRO A 1 264 ? 20.978 20.358 38.934 1.00 77.94 264 PRO A CA 1
ATOM 2170 C C . PRO A 1 264 ? 20.926 21.076 37.569 1.00 77.94 264 PRO A C 1
ATOM 2172 O O . PRO A 1 264 ? 21.964 21.575 37.125 1.00 77.94 264 PRO A O 1
ATOM 2175 N N . PRO A 1 265 ? 19.767 21.148 36.886 1.00 81.06 265 PRO A N 1
ATOM 2176 C CA . PRO A 1 265 ? 19.636 21.964 35.681 1.00 81.06 265 PRO A CA 1
ATOM 2177 C C . PRO A 1 265 ? 19.876 23.443 35.997 1.00 81.06 265 PRO A C 1
ATOM 2179 O O . PRO A 1 265 ? 19.499 23.922 37.070 1.00 81.06 265 PRO A O 1
ATOM 2182 N N . SER A 1 266 ? 20.464 24.179 35.048 1.00 82.94 266 SER A N 1
ATOM 2183 C CA . SER A 1 266 ? 20.524 25.641 35.138 1.00 82.94 266 SER A CA 1
ATOM 2184 C C . SER A 1 266 ? 19.110 26.229 35.161 1.00 82.94 266 SER A C 1
ATOM 2186 O O . SER A 1 266 ? 18.160 25.618 34.663 1.00 82.94 266 SER A O 1
ATOM 2188 N N . PHE A 1 267 ? 18.967 27.428 35.733 1.00 80.31 267 PHE A N 1
ATOM 2189 C CA . PHE A 1 267 ? 17.678 28.121 35.802 1.00 80.31 267 PHE A CA 1
ATOM 2190 C C . PHE A 1 267 ? 17.044 28.272 34.408 1.00 80.31 267 PHE A C 1
ATOM 2192 O O . PHE A 1 267 ? 15.895 27.897 34.206 1.00 80.31 267 PHE A O 1
ATOM 2199 N N . GLU A 1 268 ? 17.832 28.697 33.419 1.00 81.81 268 GLU A N 1
ATOM 2200 C CA . GLU A 1 268 ? 17.403 28.848 32.024 1.00 81.81 268 GLU A CA 1
ATOM 2201 C C . GLU A 1 268 ? 16.924 27.528 31.400 1.00 81.81 268 GLU A C 1
ATOM 2203 O O . GLU A 1 268 ? 15.845 27.482 30.813 1.00 81.81 268 GLU A O 1
ATOM 2208 N N . LEU A 1 269 ? 17.685 26.436 31.563 1.00 81.38 269 LEU A N 1
ATOM 2209 C CA . LEU A 1 269 ? 17.313 25.116 31.040 1.00 81.38 269 LEU A CA 1
ATOM 2210 C C . LEU A 1 269 ? 16.032 24.590 31.704 1.00 81.38 269 LEU A C 1
ATOM 2212 O O . LEU A 1 269 ? 15.201 23.954 31.050 1.00 81.38 269 LEU A O 1
ATOM 2216 N N . LYS A 1 270 ? 15.859 24.868 33.002 1.00 85.69 270 LYS A N 1
ATOM 2217 C CA . LYS A 1 270 ? 14.656 24.514 33.754 1.00 85.69 270 LYS A CA 1
ATOM 2218 C C . LYS A 1 270 ? 13.436 25.278 33.237 1.00 85.69 270 LYS A C 1
ATOM 2220 O O . LYS A 1 270 ? 12.437 24.633 32.926 1.00 85.69 270 LYS A O 1
ATOM 2225 N N . GLU A 1 271 ? 13.524 26.597 33.080 1.00 85.50 271 GLU A N 1
ATOM 2226 C CA . GLU A 1 271 ? 12.415 27.430 32.593 1.00 85.50 271 GLU A CA 1
ATOM 2227 C C . GLU A 1 271 ? 12.039 27.116 31.137 1.00 85.50 271 GLU A C 1
ATOM 2229 O O . GLU A 1 271 ? 10.859 26.938 30.830 1.00 85.50 271 GLU A O 1
ATOM 2234 N N . GLN A 1 272 ? 13.022 26.943 30.243 1.00 86.38 272 GLN A N 1
ATOM 2235 C CA . GLN A 1 272 ? 12.774 26.531 28.853 1.00 86.38 272 GLN A CA 1
ATOM 2236 C C . GLN A 1 272 ? 12.040 25.182 28.781 1.00 86.38 272 GLN A C 1
ATOM 2238 O O . GLN A 1 272 ? 11.076 25.029 28.026 1.00 86.38 272 GLN A O 1
ATOM 2243 N N . CYS A 1 273 ? 12.458 24.208 29.596 1.00 87.44 273 CYS A N 1
ATOM 2244 C CA . CYS A 1 273 ? 11.809 22.902 29.657 1.00 87.44 273 CYS A CA 1
ATOM 2245 C C . CYS A 1 273 ? 10.399 22.985 30.263 1.00 87.44 273 CYS A C 1
ATOM 2247 O O . CYS A 1 273 ? 9.459 22.430 29.695 1.00 87.44 273 CYS A O 1
ATOM 2249 N N . LEU A 1 274 ? 10.222 23.713 31.373 1.00 88.56 274 LEU A N 1
ATOM 2250 C CA . LEU A 1 274 ? 8.915 23.921 32.003 1.00 88.56 274 LEU A CA 1
ATOM 2251 C C . LEU A 1 274 ? 7.923 24.595 31.052 1.00 88.56 274 LEU A C 1
ATOM 2253 O O . LEU A 1 274 ? 6.777 24.156 30.979 1.00 88.56 274 LEU A O 1
ATOM 2257 N N . SER A 1 275 ? 8.363 25.591 30.277 1.00 89.12 275 SER A N 1
ATOM 2258 C CA . SER A 1 275 ? 7.541 26.225 29.244 1.00 89.12 275 SER A CA 1
ATOM 2259 C C . SER A 1 275 ? 7.040 25.200 28.218 1.00 89.12 275 SER A C 1
ATOM 2261 O O . SER A 1 275 ? 5.830 25.030 28.052 1.00 89.12 275 SER A O 1
ATOM 2263 N N . ARG A 1 276 ? 7.941 24.403 27.620 1.00 88.81 276 ARG A N 1
ATOM 2264 C CA . ARG A 1 276 ? 7.553 23.392 26.618 1.00 88.81 276 ARG A CA 1
ATOM 2265 C C . ARG A 1 276 ? 6.718 22.243 27.205 1.00 88.81 276 ARG A C 1
ATOM 2267 O O . ARG A 1 276 ? 5.882 21.676 26.503 1.00 88.81 276 ARG A O 1
ATOM 2274 N N . ILE A 1 277 ? 6.892 21.909 28.487 1.00 90.12 277 ILE A N 1
ATOM 2275 C CA . ILE A 1 277 ? 6.006 20.979 29.209 1.00 90.12 277 ILE A CA 1
ATOM 2276 C C . ILE A 1 277 ? 4.606 21.587 29.361 1.00 90.12 277 ILE A C 1
ATOM 2278 O O . ILE A 1 277 ? 3.624 20.910 29.066 1.00 90.12 277 ILE A O 1
ATOM 2282 N N . ASN A 1 278 ? 4.495 22.851 29.781 1.00 89.88 278 ASN A N 1
ATOM 2283 C CA . ASN A 1 278 ? 3.204 23.529 29.920 1.00 89.88 278 ASN A CA 1
ATOM 2284 C C . ASN A 1 278 ? 2.448 23.580 28.581 1.00 89.88 278 ASN A C 1
ATOM 2286 O O . ASN A 1 278 ? 1.248 23.324 28.566 1.00 89.88 278 ASN A O 1
ATOM 2290 N N . GLU A 1 279 ? 3.143 23.827 27.464 1.00 89.69 279 GLU A N 1
ATOM 2291 C CA . GLU A 1 279 ? 2.565 23.771 26.112 1.00 89.69 279 GLU A CA 1
ATOM 2292 C C . GLU A 1 279 ? 2.020 22.376 25.753 1.00 89.69 279 GLU A C 1
ATOM 2294 O O . GLU A 1 279 ? 0.893 22.262 25.278 1.00 89.69 279 GLU A O 1
ATOM 2299 N N . LEU A 1 280 ? 2.782 21.301 25.995 1.00 88.25 280 LEU A N 1
ATOM 2300 C CA . LEU A 1 280 ? 2.368 19.935 25.627 1.00 88.25 280 LEU A CA 1
ATOM 2301 C C . LEU A 1 280 ? 1.287 19.336 26.542 1.00 88.25 280 LEU A C 1
ATOM 2303 O O . LEU A 1 280 ? 0.574 18.426 26.124 1.00 88.25 280 LEU A O 1
ATOM 2307 N N . PHE A 1 281 ? 1.150 19.836 27.772 1.00 90.19 281 PHE A N 1
ATOM 2308 C CA . PHE A 1 281 ? 0.049 19.490 28.679 1.00 90.19 281 PHE A CA 1
ATOM 2309 C C . PHE A 1 281 ? -1.146 20.462 28.570 1.00 90.19 281 PHE A C 1
ATOM 2311 O O . PHE A 1 281 ? -2.171 20.244 29.220 1.00 90.19 281 PHE A O 1
ATOM 2318 N N . TYR A 1 282 ? -1.063 21.511 27.743 1.00 82.88 282 TYR A N 1
ATOM 2319 C CA . TYR A 1 282 ? -2.145 22.481 27.567 1.00 82.88 282 TYR A CA 1
ATOM 2320 C C . TYR A 1 282 ? -3.414 21.808 27.018 1.00 82.88 282 TYR A C 1
ATOM 2322 O O . TYR A 1 282 ? -3.372 21.038 26.061 1.00 82.88 282 TYR A O 1
ATOM 2330 N N . GLY A 1 283 ? -4.558 22.073 27.655 1.00 76.12 283 GLY A N 1
ATOM 2331 C CA . GLY A 1 283 ? -5.839 21.412 27.368 1.00 76.12 283 GLY A CA 1
ATOM 2332 C C . GLY A 1 283 ? -6.045 20.052 28.056 1.00 76.12 283 GLY A C 1
ATOM 2333 O O . GLY A 1 283 ? -7.188 19.620 28.203 1.00 76.12 283 GLY A O 1
ATOM 2334 N N . TYR A 1 284 ? -4.993 19.403 28.564 1.00 84.19 284 TYR A N 1
ATOM 2335 C CA . TYR A 1 284 ? -5.070 18.099 29.236 1.00 84.19 284 TYR A CA 1
ATOM 2336 C C . TYR A 1 284 ? -5.142 18.248 30.762 1.00 84.19 284 TYR A C 1
ATOM 2338 O O . TYR A 1 284 ? -4.261 17.797 31.491 1.00 84.19 284 TYR A O 1
ATOM 2346 N N . LEU A 1 285 ? -6.222 18.874 31.249 1.00 73.12 285 LEU A N 1
ATOM 2347 C CA . LEU A 1 285 ? -6.431 19.230 32.667 1.00 73.12 285 LEU A CA 1
ATOM 2348 C C . LEU A 1 285 ? -6.225 18.071 33.661 1.00 73.12 285 LEU A C 1
ATOM 2350 O O . LEU A 1 285 ? -5.745 18.298 34.767 1.00 73.12 285 LEU A O 1
ATOM 2354 N N . ASN A 1 286 ? -6.550 16.837 33.265 1.00 81.19 286 ASN A N 1
ATOM 2355 C CA . ASN A 1 286 ? -6.412 15.649 34.115 1.00 81.19 286 ASN A CA 1
ATOM 2356 C C . ASN A 1 286 ? -5.071 14.908 33.926 1.00 81.19 286 ASN A C 1
ATOM 2358 O O . ASN A 1 286 ? -4.813 13.945 34.642 1.00 81.19 286 ASN A O 1
ATOM 2362 N N . GLY A 1 287 ? -4.227 15.324 32.975 1.00 86.81 287 GLY A N 1
ATOM 2363 C CA . GLY A 1 287 ? -3.032 14.603 32.524 1.00 86.81 287 GLY A CA 1
ATOM 2364 C C . GLY A 1 287 ? -3.199 13.882 31.178 1.00 86.81 287 GLY A C 1
ATOM 2365 O O . GLY A 1 287 ? -4.267 13.891 30.565 1.00 86.81 287 GLY A O 1
ATOM 2366 N N . LEU A 1 288 ? -2.112 13.262 30.712 1.00 89.62 288 LEU A N 1
ATOM 2367 C CA . LEU A 1 288 ? -2.001 12.581 29.415 1.00 89.62 288 LEU A CA 1
ATOM 2368 C C . LEU A 1 288 ? -2.169 11.064 29.553 1.00 89.62 288 LEU A C 1
ATOM 2370 O O . LEU A 1 288 ? -1.675 10.475 30.516 1.00 89.62 288 LEU A O 1
ATOM 2374 N N . GLN A 1 289 ? -2.774 10.414 28.554 1.00 89.12 289 GLN A N 1
ATOM 2375 C CA . GLN A 1 289 ? -2.735 8.954 28.419 1.00 89.12 289 GLN A CA 1
ATOM 2376 C C . GLN A 1 289 ? -1.510 8.525 27.583 1.00 89.12 289 GLN A C 1
ATOM 2378 O O . GLN A 1 289 ? -0.729 9.336 27.076 1.00 89.12 289 GLN A O 1
ATOM 2383 N N . VAL A 1 290 ? -1.295 7.212 27.462 1.00 82.31 290 VAL A N 1
ATOM 2384 C CA . VAL A 1 290 ? -0.067 6.630 26.882 1.00 82.31 290 VAL A CA 1
ATOM 2385 C C . VAL A 1 290 ? 0.115 6.877 25.371 1.00 82.31 290 VAL A C 1
ATOM 2387 O O . VAL A 1 290 ? 1.184 6.589 24.829 1.00 82.31 290 VAL A O 1
ATOM 2390 N N . GLN A 1 291 ? -0.900 7.388 24.662 1.00 81.50 291 GLN A N 1
ATOM 2391 C CA . GLN A 1 291 ? -0.785 7.727 23.237 1.00 81.50 291 GLN A CA 1
ATOM 2392 C C . GLN A 1 291 ? -0.259 9.155 23.052 1.00 81.50 291 GLN A C 1
ATOM 2394 O O . GLN A 1 291 ? 0.675 9.369 22.284 1.00 81.50 291 GLN A O 1
ATOM 2399 N N . GLU A 1 292 ? -0.803 10.107 23.803 1.00 88.12 292 GLU A N 1
ATOM 2400 C CA . GLU A 1 292 ? -0.480 11.534 23.771 1.00 88.12 292 GLU A CA 1
ATOM 2401 C C . GLU A 1 292 ? 0.891 11.790 24.418 1.00 88.12 292 GLU A C 1
ATOM 2403 O O . GLU A 1 292 ? 1.706 12.561 23.910 1.00 88.12 292 GLU A O 1
ATOM 2408 N N . PHE A 1 293 ? 1.217 11.035 25.474 1.00 89.44 293 PHE A N 1
ATOM 2409 C CA . PHE A 1 293 ? 2.520 11.069 26.148 1.00 89.44 293 PHE A CA 1
ATOM 2410 C C . PHE A 1 293 ? 3.715 10.697 25.237 1.00 89.44 293 PHE A C 1
ATOM 2412 O O . PHE A 1 293 ? 4.878 10.957 25.570 1.00 89.44 293 PHE A O 1
ATOM 2419 N N . LYS A 1 294 ? 3.465 10.137 24.044 1.00 83.62 294 LYS A N 1
ATOM 2420 C CA . LYS A 1 294 ? 4.506 9.918 23.025 1.00 83.62 294 LYS A CA 1
ATOM 2421 C C . LYS A 1 294 ? 5.140 11.221 22.550 1.00 83.62 294 LYS A C 1
ATOM 2423 O O . LYS A 1 294 ? 6.353 11.246 22.344 1.00 83.62 294 LYS A O 1
ATOM 2428 N N . SER A 1 295 ? 4.356 12.295 22.435 1.00 84.62 295 SER A N 1
ATOM 2429 C CA . SER A 1 295 ? 4.873 13.620 22.079 1.00 84.62 295 SER A CA 1
ATOM 2430 C C . SER A 1 295 ? 5.799 14.148 23.172 1.00 84.62 295 SER A C 1
ATOM 2432 O O . SER A 1 295 ? 6.914 14.548 22.869 1.00 84.62 295 SER A O 1
ATOM 2434 N N . VAL A 1 296 ? 5.426 14.018 24.452 1.00 89.88 296 VAL A N 1
ATOM 2435 C CA . VAL A 1 296 ? 6.294 14.385 25.592 1.00 89.88 296 VAL A CA 1
ATOM 2436 C C . VAL A 1 296 ? 7.610 13.597 25.581 1.00 89.88 296 VAL A C 1
ATOM 2438 O O . VAL A 1 296 ? 8.681 14.183 25.729 1.00 89.88 296 VAL A O 1
ATOM 2441 N N . THR A 1 297 ? 7.554 12.287 25.322 1.00 85.31 297 THR A N 1
ATOM 2442 C CA . THR A 1 297 ? 8.760 11.437 25.241 1.00 85.31 297 THR A CA 1
ATOM 2443 C C . THR A 1 297 ? 9.705 11.893 24.121 1.00 85.31 297 THR A C 1
ATOM 2445 O O . THR A 1 297 ? 10.913 11.994 24.324 1.00 85.31 297 THR A O 1
ATOM 2448 N N . LYS A 1 298 ? 9.164 12.208 22.939 1.00 82.06 298 LYS A N 1
ATOM 2449 C CA . LYS A 1 298 ? 9.964 12.632 21.783 1.00 82.06 298 LYS A CA 1
ATOM 2450 C C . LYS A 1 298 ? 10.472 14.072 21.917 1.00 82.06 298 LYS A C 1
ATOM 2452 O O . LYS A 1 298 ? 11.617 14.363 21.588 1.00 82.06 298 LYS A O 1
ATOM 2457 N N . GLU A 1 299 ? 9.618 14.990 22.357 1.00 84.44 299 GLU A N 1
ATOM 2458 C CA . GLU A 1 299 ? 9.868 16.432 22.274 1.00 84.44 299 GLU A CA 1
ATOM 2459 C C . GLU A 1 299 ? 10.519 17.013 23.527 1.00 84.44 299 GLU A C 1
ATOM 2461 O O . GLU A 1 299 ? 11.375 17.887 23.383 1.00 84.44 299 GLU A O 1
ATOM 2466 N N . ILE A 1 300 ? 10.174 16.522 24.725 1.00 89.25 300 ILE A N 1
ATOM 2467 C CA . ILE A 1 300 ? 10.829 16.925 25.978 1.00 89.25 300 ILE A CA 1
ATOM 2468 C C . ILE A 1 300 ? 12.034 16.034 26.249 1.00 89.25 300 ILE A C 1
ATOM 2470 O O . ILE A 1 300 ? 13.154 16.526 26.344 1.00 89.25 300 ILE A O 1
ATOM 2474 N N . CYS A 1 301 ? 11.816 14.719 26.350 1.00 87.12 301 CYS A N 1
ATOM 2475 C CA . CYS A 1 301 ? 12.866 13.797 26.786 1.00 87.12 301 CYS A CA 1
ATOM 2476 C C . CYS A 1 301 ? 13.934 13.541 25.714 1.00 87.12 301 CYS A C 1
ATOM 2478 O O . CYS A 1 301 ? 14.996 13.031 26.047 1.00 87.12 301 CYS A O 1
ATOM 2480 N N . LYS A 1 302 ? 13.655 13.873 24.443 1.00 84.81 302 LYS A N 1
ATOM 2481 C CA . LYS A 1 302 ? 14.486 13.520 23.275 1.00 84.81 302 LYS A CA 1
ATOM 2482 C C . LYS A 1 302 ? 14.755 12.009 23.188 1.00 84.81 302 LYS A C 1
ATOM 2484 O O . LYS A 1 302 ? 15.849 11.592 22.831 1.00 84.81 302 LYS A O 1
ATOM 2489 N N . LEU A 1 303 ? 13.751 11.198 23.541 1.00 79.62 303 LEU A N 1
ATOM 2490 C CA . LEU A 1 303 ? 13.828 9.737 23.525 1.00 79.62 303 LEU A CA 1
ATOM 2491 C C . LEU A 1 303 ? 12.889 9.130 22.466 1.00 79.62 303 LEU A C 1
ATOM 2493 O O . LEU A 1 303 ? 11.785 9.646 22.245 1.00 79.62 303 LEU A O 1
ATOM 2497 N N . PRO A 1 304 ? 13.242 7.968 21.885 1.00 69.69 304 PRO A N 1
ATOM 2498 C CA . PRO A 1 304 ? 12.368 7.239 20.977 1.00 69.69 304 PRO A CA 1
ATOM 2499 C C . PRO A 1 304 ? 11.000 6.914 21.588 1.00 69.69 304 PRO A C 1
ATOM 2501 O O . PRO A 1 304 ? 10.895 6.363 22.684 1.00 69.69 304 PRO A O 1
ATOM 2504 N N . SER A 1 305 ? 9.924 7.154 20.832 1.00 73.62 305 SER A N 1
ATOM 2505 C CA . SER A 1 305 ? 8.533 6.958 21.297 1.00 73.62 305 SER A CA 1
ATOM 2506 C C . SER A 1 305 ? 8.120 5.506 21.623 1.00 73.62 305 SER A C 1
ATOM 2508 O O . SER A 1 305 ? 6.998 5.270 22.073 1.00 73.62 305 SER A O 1
ATOM 2510 N N . PHE A 1 306 ? 9.004 4.517 21.446 1.00 71.38 306 PHE A N 1
ATOM 2511 C CA . PHE A 1 306 ? 8.804 3.172 22.001 1.00 71.38 306 PHE A CA 1
ATOM 2512 C C . PHE A 1 306 ? 9.160 3.094 23.497 1.00 71.38 306 PHE A C 1
ATOM 2514 O O . PHE A 1 306 ? 8.568 2.294 24.221 1.00 71.38 306 PHE A O 1
ATOM 2521 N N . PHE A 1 307 ? 10.038 3.970 24.003 1.00 75.38 307 PHE A N 1
ATOM 2522 C CA . PHE A 1 307 ? 10.263 4.121 25.444 1.00 75.38 307 PHE A CA 1
ATOM 2523 C C . PHE A 1 307 ? 9.075 4.760 26.164 1.00 75.38 307 PHE A C 1
ATOM 2525 O O . PHE A 1 307 ? 8.980 4.613 27.381 1.00 75.38 307 PHE A O 1
ATOM 2532 N N . SER A 1 308 ? 8.138 5.402 25.455 1.00 80.12 308 SER A N 1
ATOM 2533 C CA . SER A 1 308 ? 6.978 6.070 26.058 1.00 80.12 308 SER A CA 1
ATOM 2534 C C . SER A 1 308 ? 6.204 5.163 27.007 1.00 80.12 308 SER A C 1
ATOM 2536 O O . SER A 1 308 ? 5.880 5.593 28.102 1.00 80.12 308 SER A O 1
ATOM 2538 N N . THR A 1 309 ? 5.970 3.891 26.667 1.00 75.88 309 THR A N 1
ATOM 2539 C CA . THR A 1 309 ? 5.264 2.961 27.569 1.00 75.88 309 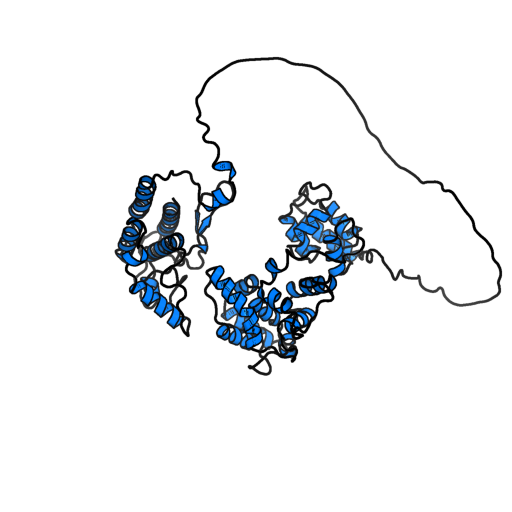THR A CA 1
ATOM 2540 C C . THR A 1 309 ? 6.086 2.586 28.810 1.00 75.88 309 THR A C 1
ATOM 2542 O O . THR A 1 309 ? 5.505 2.320 29.861 1.00 75.88 309 THR A O 1
ATOM 2545 N N . ALA A 1 310 ? 7.420 2.579 28.724 1.00 76.88 310 ALA A N 1
ATOM 2546 C CA . ALA A 1 310 ? 8.295 2.323 29.868 1.00 76.88 310 ALA A CA 1
ATOM 2547 C C . ALA A 1 310 ? 8.401 3.555 30.782 1.00 76.88 310 ALA A C 1
ATOM 2549 O O . ALA A 1 310 ? 8.218 3.430 31.988 1.00 76.88 310 ALA A O 1
ATOM 2550 N N . LEU A 1 311 ? 8.617 4.741 30.202 1.00 85.94 311 LEU A N 1
ATOM 2551 C CA . LEU A 1 311 ? 8.654 6.025 30.907 1.00 85.94 311 LEU A CA 1
ATOM 2552 C C . LEU A 1 311 ? 7.302 6.346 31.563 1.00 85.94 311 LEU A C 1
ATOM 2554 O O . LEU A 1 311 ? 7.266 6.707 32.733 1.00 85.94 311 LEU A O 1
ATOM 2558 N N . PHE A 1 312 ? 6.188 6.121 30.863 1.00 87.12 312 PHE A N 1
ATOM 2559 C CA . PHE A 1 312 ? 4.839 6.296 31.408 1.00 87.12 312 PHE A CA 1
ATOM 2560 C C . PHE A 1 312 ? 4.626 5.428 32.654 1.00 87.12 312 PHE A C 1
ATOM 2562 O O . PHE A 1 312 ? 4.310 5.950 33.714 1.00 87.12 312 PHE A O 1
ATOM 2569 N N . ARG A 1 313 ? 4.913 4.120 32.572 1.00 81.31 313 ARG A N 1
ATOM 2570 C CA . ARG A 1 313 ? 4.851 3.185 33.717 1.00 81.31 313 ARG A CA 1
ATOM 2571 C C . ARG A 1 313 ? 5.855 3.487 34.835 1.00 81.31 313 ARG A C 1
ATOM 2573 O O . ARG A 1 313 ? 5.747 2.913 35.913 1.00 81.31 313 ARG A O 1
ATOM 2580 N N . LYS A 1 314 ? 6.858 4.330 34.579 1.00 83.75 314 LYS A N 1
ATOM 2581 C CA . LYS A 1 314 ? 7.833 4.772 35.581 1.00 83.75 314 LYS A CA 1
ATOM 2582 C C . LYS A 1 314 ? 7.318 5.951 36.414 1.00 83.75 314 LYS A C 1
ATOM 2584 O O . LYS A 1 314 ? 7.803 6.142 37.525 1.00 83.75 314 LYS A O 1
ATOM 2589 N N . ILE A 1 315 ? 6.353 6.700 35.876 1.00 88.31 315 ILE A N 1
ATOM 2590 C CA . ILE A 1 315 ? 5.760 7.908 36.465 1.00 88.31 315 ILE A CA 1
ATOM 2591 C C . ILE A 1 315 ? 4.350 7.619 37.005 1.00 88.31 315 ILE A C 1
ATOM 2593 O O . ILE A 1 315 ? 4.003 8.066 38.094 1.00 88.31 315 ILE A O 1
ATOM 2597 N N . ASP A 1 316 ? 3.558 6.816 36.289 1.00 85.25 316 ASP A N 1
ATOM 2598 C CA . ASP A 1 316 ? 2.261 6.285 36.727 1.00 85.25 316 ASP A CA 1
ATOM 2599 C C . ASP A 1 316 ? 2.447 5.155 37.762 1.00 85.25 316 ASP A C 1
ATOM 2601 O O . ASP A 1 316 ? 2.149 3.984 37.524 1.00 85.25 316 ASP A O 1
ATOM 2605 N N . VAL A 1 317 ? 2.994 5.516 38.927 1.00 75.75 317 VAL A N 1
ATOM 2606 C CA . VAL A 1 317 ? 3.272 4.599 40.050 1.00 75.75 317 VAL A CA 1
ATOM 2607 C C . VAL A 1 317 ? 1.990 3.936 40.571 1.00 75.75 317 VAL A C 1
ATOM 2609 O O . VAL A 1 317 ? 2.029 2.799 41.035 1.00 75.75 317 VAL A O 1
ATOM 2612 N N . TYR A 1 318 ? 0.851 4.623 40.455 1.00 75.62 318 TYR A N 1
ATOM 2613 C CA . TYR A 1 318 ? -0.457 4.151 40.915 1.00 75.62 318 TYR A CA 1
ATOM 2614 C C . TYR A 1 318 ? -1.242 3.363 39.850 1.00 75.62 318 TYR A C 1
ATOM 2616 O O . TYR A 1 318 ? -2.328 2.870 40.148 1.00 75.62 318 TYR A O 1
ATOM 2624 N N . CYS A 1 319 ? -0.699 3.209 38.635 1.00 75.62 319 CYS A N 1
ATOM 2625 C CA . CYS A 1 319 ? -1.341 2.534 37.500 1.00 75.62 319 CYS A CA 1
ATOM 2626 C C . CYS A 1 319 ? -2.741 3.085 37.150 1.00 75.62 319 CYS A C 1
ATOM 2628 O O . CYS A 1 319 ? -3.624 2.334 36.732 1.00 75.62 319 CYS A O 1
ATOM 2630 N N . ILE A 1 320 ? -2.939 4.400 37.293 1.00 81.06 320 ILE A N 1
ATOM 2631 C CA . ILE A 1 320 ? -4.191 5.105 36.964 1.00 81.06 320 ILE A CA 1
ATOM 2632 C C . ILE A 1 320 ? -4.374 5.340 35.452 1.00 81.06 320 ILE A C 1
ATOM 2634 O O . ILE A 1 320 ? -5.370 5.928 35.036 1.00 81.06 320 ILE A O 1
ATOM 2638 N N . ALA A 1 321 ? -3.428 4.879 34.626 1.00 83.31 321 ALA A N 1
ATOM 2639 C CA . ALA A 1 321 ? -3.391 5.019 33.170 1.00 83.31 321 ALA A CA 1
ATOM 2640 C C . ALA A 1 321 ? -3.336 6.476 32.668 1.00 83.31 321 ALA A C 1
ATOM 2642 O O . ALA A 1 321 ? -3.612 6.743 31.493 1.00 83.31 321 ALA A O 1
ATOM 2643 N N . ILE A 1 322 ? -2.931 7.408 33.539 1.00 88.88 322 ILE A N 1
ATOM 2644 C CA . ILE A 1 322 ? -2.779 8.840 33.262 1.00 88.88 322 ILE A CA 1
ATOM 2645 C C . ILE A 1 322 ? -1.502 9.352 33.946 1.00 88.88 322 ILE A C 1
ATOM 2647 O O . ILE A 1 322 ? -1.282 9.095 35.126 1.00 88.88 322 ILE A O 1
ATOM 2651 N N . VAL A 1 323 ? -0.680 10.120 33.226 1.00 90.94 323 VAL A N 1
ATOM 2652 C CA . VAL A 1 323 ? 0.450 10.875 33.795 1.00 90.94 323 VAL A CA 1
ATOM 2653 C C . VAL A 1 323 ? 0.072 12.353 33.865 1.00 90.94 323 VAL A C 1
ATOM 2655 O O . VAL A 1 323 ? -0.219 12.970 32.840 1.00 90.94 323 VAL A O 1
ATOM 2658 N N . THR A 1 324 ? 0.079 12.935 35.065 1.00 92.38 324 THR A N 1
ATOM 2659 C CA . THR A 1 324 ? -0.158 14.374 35.267 1.00 92.38 324 THR A CA 1
ATOM 2660 C C . THR A 1 324 ? 1.094 15.196 34.954 1.00 92.38 324 THR A C 1
ATOM 2662 O O . THR A 1 324 ? 2.215 14.676 34.964 1.00 92.38 324 THR A O 1
ATOM 2665 N N . ARG A 1 325 ? 0.914 16.502 34.704 1.00 92.94 325 ARG A N 1
ATOM 2666 C CA . ARG A 1 325 ? 2.025 17.439 34.472 1.00 92.94 325 ARG A CA 1
ATOM 2667 C C . ARG A 1 325 ? 3.036 17.388 35.616 1.00 92.94 325 ARG A C 1
ATOM 2669 O O . ARG A 1 325 ? 4.232 17.273 35.377 1.00 92.94 325 ARG A O 1
ATOM 2676 N N . ASP A 1 326 ? 2.548 17.440 36.850 1.00 90.19 326 ASP A N 1
ATOM 2677 C CA . ASP A 1 326 ? 3.397 17.583 38.033 1.00 90.19 326 ASP A CA 1
ATOM 2678 C C . ASP A 1 326 ? 4.166 16.295 38.345 1.00 90.19 326 ASP A C 1
ATOM 2680 O O . ASP A 1 326 ? 5.349 16.359 38.668 1.00 90.19 326 ASP A O 1
ATOM 2684 N N . ALA A 1 327 ? 3.554 15.122 38.128 1.00 89.81 327 ALA A N 1
ATOM 2685 C CA . ALA A 1 327 ? 4.252 13.839 38.220 1.00 89.81 327 ALA A CA 1
ATOM 2686 C C . ALA A 1 327 ? 5.360 13.709 37.156 1.00 89.81 327 ALA A C 1
ATOM 2688 O O . ALA A 1 327 ? 6.441 13.189 37.441 1.00 89.81 327 ALA A O 1
ATOM 2689 N N . PHE A 1 328 ? 5.130 14.220 35.938 1.00 93.50 328 PHE A N 1
ATOM 2690 C CA . PHE A 1 328 ? 6.172 14.282 34.913 1.00 93.50 328 PHE A CA 1
ATOM 2691 C C . PHE A 1 328 ? 7.290 15.274 35.275 1.00 93.50 328 PHE A C 1
ATOM 2693 O O . PHE A 1 328 ? 8.463 14.935 35.134 1.00 93.50 328 PHE A O 1
ATOM 2700 N N . VAL A 1 329 ? 6.959 16.471 35.770 1.00 91.06 329 VAL A N 1
ATOM 2701 C CA . VAL A 1 329 ? 7.945 17.479 36.203 1.00 91.06 329 VAL A CA 1
ATOM 2702 C C . VAL A 1 329 ? 8.804 16.959 37.358 1.00 91.06 329 VAL A C 1
ATOM 2704 O O . VAL A 1 329 ? 10.022 17.141 37.336 1.00 91.06 329 VAL A O 1
ATOM 2707 N N . ASP A 1 330 ? 8.219 16.264 38.333 1.00 89.12 330 ASP A N 1
ATOM 2708 C CA . ASP A 1 330 ? 8.974 15.730 39.469 1.00 89.12 330 ASP A CA 1
ATOM 2709 C C . ASP A 1 330 ? 9.950 14.614 39.050 1.00 89.12 330 ASP A C 1
ATOM 2711 O O . ASP A 1 330 ? 11.138 14.630 39.398 1.00 89.12 330 ASP A O 1
ATOM 2715 N N . TYR A 1 331 ? 9.492 13.696 38.192 1.00 91.25 331 TYR A N 1
ATOM 2716 C CA . TYR A 1 331 ? 10.350 12.647 37.647 1.00 91.25 331 TYR A CA 1
ATOM 2717 C C . TYR A 1 331 ? 11.407 13.175 36.662 1.00 91.25 331 TYR A C 1
ATOM 2719 O O . TYR A 1 331 ? 12.532 12.678 36.652 1.00 91.25 331 TYR A O 1
ATOM 2727 N N . TRP A 1 332 ? 11.085 14.160 35.817 1.00 92.44 332 TRP A N 1
ATOM 2728 C CA . TRP A 1 332 ? 11.985 14.592 34.740 1.00 92.44 332 TRP A CA 1
ATOM 2729 C C . TRP A 1 332 ? 12.930 15.736 35.132 1.00 92.44 332 TRP A C 1
ATOM 2731 O O . TRP A 1 332 ? 14.103 15.737 34.751 1.00 92.44 332 TRP A O 1
ATOM 2741 N N . ILE A 1 333 ? 12.436 16.705 35.906 1.00 88.88 333 ILE A N 1
ATOM 2742 C CA . ILE A 1 333 ? 13.176 17.915 36.286 1.00 88.88 333 ILE A CA 1
ATOM 2743 C C . ILE A 1 333 ? 13.685 17.813 37.724 1.00 88.88 333 ILE A C 1
ATOM 2745 O O . ILE A 1 333 ? 14.892 17.921 37.928 1.00 88.88 333 ILE A O 1
ATOM 2749 N N . ASN A 1 334 ? 12.820 17.570 38.717 1.00 85.88 334 ASN A N 1
ATOM 2750 C CA . ASN A 1 334 ? 13.253 17.570 40.127 1.00 85.88 334 ASN A CA 1
ATOM 2751 C C . ASN A 1 334 ? 14.185 16.390 40.455 1.00 85.88 334 ASN A C 1
ATOM 2753 O O . ASN A 1 334 ? 15.085 16.517 41.282 1.00 85.88 334 ASN A O 1
ATOM 2757 N N . SER A 1 335 ? 14.024 15.259 39.761 1.00 83.94 335 SER A N 1
ATOM 2758 C CA . SER A 1 335 ? 14.934 14.106 39.845 1.00 83.94 335 SER A CA 1
ATOM 2759 C C . SER A 1 335 ? 16.166 14.210 38.921 1.00 83.94 335 SER A C 1
ATOM 2761 O O . SER A 1 335 ? 16.862 13.209 38.732 1.00 83.94 335 SER A O 1
ATOM 2763 N N . ASN A 1 336 ? 16.434 15.393 38.346 1.00 86.31 336 ASN A N 1
ATOM 2764 C CA . ASN A 1 336 ? 17.561 15.730 37.460 1.00 86.31 336 ASN A CA 1
ATOM 2765 C C . ASN A 1 336 ? 17.699 14.879 36.174 1.00 86.31 336 ASN A C 1
ATOM 2767 O O . ASN A 1 336 ? 18.770 14.864 35.575 1.00 86.31 336 ASN A O 1
ATOM 2771 N N . MET A 1 337 ? 16.663 14.173 35.697 1.00 86.56 337 MET A N 1
ATOM 2772 C CA . MET A 1 337 ? 16.789 13.331 34.487 1.00 86.56 337 MET A CA 1
ATOM 2773 C C . MET A 1 337 ? 17.256 14.133 33.260 1.00 86.56 337 MET A C 1
ATOM 2775 O O . MET A 1 337 ? 18.080 13.644 32.494 1.00 86.56 337 MET A O 1
ATOM 2779 N N . ILE A 1 338 ? 16.786 15.377 33.116 1.00 85.50 338 ILE A N 1
ATOM 2780 C CA . ILE A 1 338 ? 17.137 16.288 32.014 1.00 85.50 338 ILE A CA 1
ATOM 2781 C C . ILE A 1 338 ? 18.643 16.586 31.863 1.00 85.50 338 ILE A C 1
ATOM 2783 O O . ILE A 1 338 ? 19.089 16.852 30.751 1.00 85.50 338 ILE A O 1
ATOM 2787 N N . THR A 1 339 ? 19.434 16.546 32.941 1.00 84.19 339 THR A N 1
ATOM 2788 C CA . THR A 1 339 ? 20.885 16.837 32.907 1.00 84.19 339 THR A CA 1
ATOM 2789 C C . THR A 1 339 ? 21.757 15.589 32.816 1.00 84.19 339 THR A C 1
ATOM 2791 O O . THR A 1 339 ? 22.981 15.692 32.737 1.00 84.19 339 THR A O 1
ATOM 2794 N N . MET A 1 340 ? 21.151 14.405 32.861 1.00 81.94 340 MET A N 1
ATOM 2795 C CA . MET A 1 340 ? 21.866 13.148 32.687 1.00 81.94 340 MET A CA 1
ATOM 2796 C C . MET A 1 340 ? 22.088 12.883 31.205 1.00 81.94 340 MET A C 1
ATOM 2798 O O . MET A 1 340 ? 21.260 13.238 30.365 1.00 81.94 340 MET A O 1
ATOM 2802 N N . ASP A 1 341 ? 23.176 12.193 30.888 1.00 77.00 341 ASP A N 1
ATOM 2803 C CA . ASP A 1 341 ? 23.384 11.642 29.558 1.00 77.00 341 ASP A CA 1
ATOM 2804 C C . ASP A 1 341 ? 22.253 10.658 29.185 1.00 77.00 341 ASP A C 1
ATOM 2806 O O . ASP A 1 341 ? 21.612 10.038 30.045 1.00 77.00 341 ASP A O 1
ATOM 2810 N N . ILE A 1 342 ? 22.013 10.491 27.883 1.00 72.25 342 ILE A N 1
ATOM 2811 C CA . ILE A 1 342 ? 20.897 9.683 27.366 1.00 72.25 342 ILE A CA 1
ATOM 2812 C C . ILE A 1 342 ? 21.012 8.209 27.812 1.00 72.25 342 ILE A C 1
ATOM 2814 O O . ILE A 1 342 ? 19.994 7.553 28.050 1.00 72.25 342 ILE A O 1
ATOM 2818 N N . ALA A 1 343 ? 22.227 7.688 28.021 1.00 61.41 343 ALA A N 1
ATOM 2819 C CA . ALA A 1 343 ? 22.440 6.327 28.509 1.00 61.41 343 ALA A CA 1
ATOM 2820 C C . ALA A 1 343 ? 21.955 6.157 29.956 1.00 61.41 343 ALA A C 1
ATOM 2822 O O . ALA A 1 343 ? 21.278 5.174 30.272 1.00 61.41 343 ALA A O 1
ATOM 2823 N N . THR A 1 344 ? 22.249 7.123 30.827 1.00 75.19 344 THR A N 1
ATOM 2824 C CA . THR A 1 344 ? 21.784 7.165 32.218 1.00 75.19 344 THR A CA 1
ATOM 2825 C C . THR A 1 344 ? 20.277 7.428 32.306 1.00 75.19 344 THR A C 1
ATOM 2827 O O . THR A 1 344 ? 19.607 6.828 33.154 1.00 75.19 344 THR A O 1
ATOM 2830 N N . GLN A 1 345 ? 19.708 8.244 31.409 1.00 81.00 345 GLN A N 1
ATOM 2831 C CA . GLN A 1 345 ? 18.254 8.428 31.306 1.00 81.00 345 GLN A CA 1
ATOM 2832 C C . GLN A 1 345 ? 17.548 7.105 30.962 1.00 81.00 345 GLN A C 1
ATOM 2834 O O . GLN A 1 345 ? 16.697 6.638 31.726 1.00 81.00 345 GLN A O 1
ATOM 2839 N N . ILE A 1 346 ? 17.947 6.448 29.864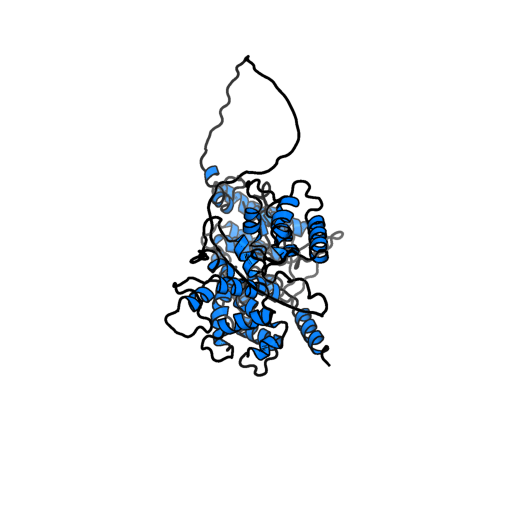 1.00 74.56 346 ILE A N 1
ATOM 2840 C CA . ILE A 1 346 ? 17.401 5.145 29.441 1.00 74.56 346 ILE A CA 1
ATOM 2841 C C . ILE A 1 346 ? 17.581 4.098 30.552 1.00 74.56 346 ILE A C 1
ATOM 2843 O O . ILE A 1 346 ? 16.649 3.343 30.846 1.00 74.56 346 ILE A O 1
ATOM 2847 N N . PHE A 1 347 ? 18.725 4.100 31.244 1.00 71.94 347 PHE A N 1
ATOM 2848 C CA . PHE A 1 347 ? 18.992 3.196 32.364 1.00 71.94 347 PHE A CA 1
ATOM 2849 C C . PHE A 1 347 ? 17.971 3.381 33.487 1.00 71.94 347 PHE A C 1
ATOM 2851 O O . PHE A 1 347 ? 17.370 2.410 33.947 1.00 71.94 347 PHE A O 1
ATOM 2858 N N . ARG A 1 348 ? 17.740 4.624 33.928 1.00 77.44 348 ARG A N 1
ATOM 2859 C CA . ARG A 1 348 ? 16.802 4.936 35.019 1.00 77.44 348 ARG A CA 1
ATOM 2860 C C . ARG A 1 348 ? 15.350 4.614 34.662 1.00 77.44 348 ARG A C 1
ATOM 2862 O O . ARG A 1 348 ? 14.612 4.185 35.551 1.00 77.44 348 ARG A O 1
ATOM 2869 N N . ILE A 1 349 ? 14.968 4.753 33.392 1.00 82.06 349 ILE A N 1
ATOM 2870 C CA . ILE A 1 349 ? 13.644 4.376 32.874 1.00 82.06 349 ILE A CA 1
ATOM 2871 C C . ILE A 1 349 ? 13.469 2.851 32.886 1.00 82.06 349 ILE A C 1
ATOM 2873 O O . ILE A 1 349 ? 12.515 2.345 33.477 1.00 82.06 349 ILE A O 1
ATOM 2877 N N . LEU A 1 350 ? 14.400 2.105 32.279 1.00 71.81 350 LEU A N 1
ATOM 2878 C CA . LEU A 1 350 ? 14.305 0.645 32.135 1.00 71.81 350 LEU A CA 1
ATOM 2879 C C . LEU A 1 350 ? 14.576 -0.130 33.435 1.00 71.81 350 LEU A C 1
ATOM 2881 O O . LEU A 1 350 ? 14.151 -1.280 33.574 1.00 71.81 350 LEU A O 1
ATOM 2885 N N . LYS A 1 351 ? 15.297 0.463 34.392 1.00 71.06 351 LYS A N 1
ATOM 2886 C CA . LYS A 1 351 ? 15.669 -0.192 35.649 1.00 71.06 351 LYS A CA 1
ATOM 2887 C C . LYS A 1 351 ? 14.438 -0.519 36.498 1.00 71.06 351 LYS A C 1
ATOM 2889 O O . LYS A 1 351 ? 13.777 0.372 37.037 1.00 71.06 351 LYS A O 1
ATOM 2894 N N . GLN A 1 352 ? 14.190 -1.814 36.691 1.00 59.31 352 GLN A N 1
ATOM 2895 C CA . GLN A 1 352 ? 13.260 -2.324 37.703 1.00 59.31 352 GLN A CA 1
ATOM 2896 C C . GLN A 1 352 ? 13.742 -1.950 39.122 1.00 59.31 352 GLN A C 1
ATOM 2898 O O . GLN A 1 352 ? 14.954 -1.826 39.321 1.00 59.31 352 GLN A O 1
ATOM 2903 N N . PRO A 1 353 ? 12.839 -1.776 40.111 1.00 52.50 353 PRO A N 1
ATOM 2904 C CA . PRO A 1 353 ? 13.195 -1.216 41.419 1.00 52.50 353 PRO A CA 1
ATOM 2905 C C . PRO A 1 353 ? 14.344 -1.940 42.139 1.00 52.50 353 PRO A C 1
ATOM 2907 O O . PRO A 1 353 ? 15.213 -1.290 42.717 1.00 52.50 353 PRO A O 1
ATOM 2910 N N . ASP A 1 354 ? 14.379 -3.272 42.053 1.00 45.56 354 ASP A N 1
ATOM 2911 C CA . ASP A 1 354 ? 15.041 -4.113 43.056 1.00 45.56 354 ASP A CA 1
ATOM 2912 C C . ASP A 1 354 ? 16.281 -4.882 42.551 1.00 45.56 354 ASP A C 1
ATOM 2914 O O . ASP A 1 354 ? 16.545 -6.024 42.925 1.00 45.56 354 ASP A O 1
ATOM 2918 N N . ARG A 1 355 ? 17.072 -4.281 41.646 1.00 44.88 355 ARG A N 1
ATOM 2919 C CA . ARG A 1 355 ? 18.386 -4.832 41.245 1.00 44.88 355 ARG A CA 1
ATOM 2920 C C . ARG A 1 355 ? 19.490 -3.774 41.253 1.00 44.88 355 ARG A C 1
ATOM 2922 O O . ARG A 1 355 ? 19.440 -2.774 40.537 1.00 44.88 355 ARG A O 1
ATOM 2929 N N . ARG A 1 356 ? 20.531 -4.014 42.065 1.00 41.38 356 ARG A N 1
ATOM 2930 C CA . ARG A 1 356 ? 21.694 -3.113 42.227 1.00 41.38 356 ARG A CA 1
ATOM 2931 C C . ARG A 1 356 ? 22.743 -3.222 41.108 1.00 41.38 356 ARG A C 1
ATOM 2933 O O . ARG A 1 356 ? 23.537 -2.301 40.961 1.00 41.38 356 ARG A O 1
ATOM 2940 N N . ARG A 1 357 ? 22.731 -4.294 40.304 1.00 40.25 357 ARG A N 1
ATOM 2941 C CA . ARG A 1 357 ? 23.539 -4.458 39.078 1.00 40.25 357 ARG A CA 1
ATOM 2942 C C . ARG A 1 357 ? 22.674 -5.044 37.960 1.00 40.25 357 ARG A C 1
ATOM 2944 O O . ARG A 1 357 ? 21.968 -6.024 38.184 1.00 40.25 357 ARG A O 1
ATOM 2951 N N . THR A 1 358 ? 22.760 -4.483 36.757 1.00 44.12 358 THR A N 1
ATOM 2952 C CA . THR A 1 358 ? 22.115 -4.990 35.532 1.00 44.12 358 THR A CA 1
ATOM 2953 C C . THR A 1 358 ? 23.030 -5.976 34.802 1.00 44.12 358 THR A C 1
ATOM 2955 O O . THR A 1 358 ? 23.386 -5.768 33.648 1.00 44.12 358 THR A O 1
ATOM 2958 N N . SER A 1 359 ? 23.432 -7.058 35.476 1.00 40.66 359 SER A N 1
ATOM 2959 C CA . SER A 1 359 ? 24.319 -8.083 34.894 1.00 40.66 359 SER A CA 1
ATOM 2960 C C . SER A 1 359 ? 23.674 -8.906 33.770 1.00 40.66 359 SER A C 1
ATOM 2962 O O . SER A 1 359 ? 24.383 -9.583 33.038 1.00 40.66 359 SER A O 1
ATOM 2964 N N . ASN A 1 360 ? 22.346 -8.854 33.632 1.00 43.75 360 ASN A N 1
ATOM 2965 C CA . ASN A 1 360 ? 21.586 -9.347 32.484 1.00 43.75 360 ASN A CA 1
ATOM 2966 C C . ASN A 1 360 ? 20.252 -8.585 32.410 1.00 43.75 360 ASN A C 1
ATOM 2968 O O . ASN A 1 360 ? 19.349 -8.856 33.207 1.00 43.75 360 ASN A O 1
ATOM 2972 N N . LEU A 1 361 ? 20.107 -7.644 31.469 1.00 46.97 361 LEU A N 1
ATOM 2973 C CA . LEU A 1 361 ? 18.788 -7.141 31.071 1.00 46.97 361 LEU A CA 1
ATOM 2974 C C . LEU A 1 361 ? 18.306 -7.979 29.879 1.00 46.97 361 LEU A C 1
ATOM 2976 O O . LEU A 1 361 ? 19.012 -8.131 28.885 1.00 46.97 361 LEU A O 1
ATOM 2980 N N . PHE A 1 362 ? 17.127 -8.589 29.993 1.00 49.00 362 PHE A N 1
ATOM 2981 C CA . PHE A 1 362 ? 16.668 -9.613 29.050 1.00 49.00 362 PHE A CA 1
ATOM 2982 C C . PHE A 1 362 ? 16.058 -9.000 27.775 1.00 49.00 362 PHE A C 1
ATOM 2984 O O . PHE A 1 362 ? 14.866 -9.134 27.514 1.00 49.00 362 PHE A O 1
ATOM 2991 N N . PHE A 1 363 ? 16.889 -8.381 26.931 1.00 51.25 363 PHE A N 1
ATOM 2992 C CA . PHE A 1 363 ? 16.496 -7.763 25.651 1.00 51.25 363 PHE A CA 1
ATOM 2993 C C . PHE A 1 363 ? 15.995 -8.742 24.560 1.00 51.25 363 PHE A C 1
ATOM 2995 O O . PHE A 1 363 ? 15.786 -8.333 23.418 1.00 51.25 363 PHE A O 1
ATOM 3002 N N . LYS A 1 364 ? 15.743 -10.020 24.892 1.00 39.03 364 LYS A N 1
ATOM 3003 C CA . LYS A 1 364 ? 15.356 -11.094 23.948 1.00 39.03 364 LYS A CA 1
ATOM 3004 C C . LYS A 1 364 ? 14.119 -10.749 23.097 1.00 39.03 364 LYS A C 1
ATOM 3006 O O . LYS A 1 364 ? 13.984 -11.262 21.994 1.00 39.03 364 LYS A O 1
ATOM 3011 N N . ASN A 1 365 ? 13.254 -9.862 23.592 1.00 40.97 365 ASN A N 1
ATOM 3012 C CA . ASN A 1 365 ? 12.002 -9.476 22.935 1.00 40.97 365 ASN A CA 1
ATOM 3013 C C . ASN A 1 365 ? 12.114 -8.203 22.069 1.00 40.97 365 ASN A C 1
ATOM 3015 O O . ASN A 1 365 ? 11.160 -7.881 21.370 1.00 40.97 365 ASN A O 1
ATOM 3019 N N . PHE A 1 366 ? 13.233 -7.470 22.120 1.00 45.06 366 PHE A N 1
ATOM 3020 C CA . PHE A 1 366 ? 13.427 -6.246 21.326 1.00 45.06 366 PHE A CA 1
ATOM 3021 C C . PHE A 1 366 ? 14.121 -6.519 19.990 1.00 45.06 366 PHE A C 1
ATOM 3023 O O . PHE A 1 366 ? 13.752 -5.931 18.980 1.00 45.06 366 PHE A O 1
ATOM 3030 N N . TRP A 1 367 ? 15.102 -7.424 19.972 1.00 50.88 367 TRP A N 1
ATOM 3031 C CA . TRP A 1 367 ? 15.996 -7.597 18.826 1.00 50.88 367 TRP A CA 1
ATOM 3032 C C . TRP A 1 367 ? 15.293 -7.989 17.507 1.00 50.88 367 TRP A C 1
ATOM 3034 O O . TRP A 1 367 ? 15.447 -7.250 16.531 1.00 50.88 367 TRP A O 1
ATOM 3044 N N . PRO A 1 368 ? 14.446 -9.044 17.446 1.00 43.47 368 PRO A N 1
ATOM 3045 C CA . PRO A 1 368 ? 13.823 -9.457 16.181 1.00 43.47 368 PRO A CA 1
ATOM 3046 C C . PRO A 1 368 ? 12.805 -8.440 15.645 1.00 43.47 368 PRO A C 1
ATOM 3048 O O . PRO A 1 368 ? 12.448 -8.485 14.474 1.00 43.47 368 PRO A O 1
ATOM 3051 N N . ALA A 1 369 ? 12.321 -7.534 16.501 1.00 41.19 369 ALA A N 1
ATOM 3052 C CA . ALA A 1 369 ? 11.309 -6.537 16.165 1.00 41.19 369 ALA A CA 1
ATOM 3053 C C . ALA A 1 369 ? 11.894 -5.203 15.662 1.00 41.19 369 ALA A C 1
ATOM 3055 O O . ALA A 1 369 ? 11.121 -4.316 15.301 1.00 41.19 369 ALA A O 1
ATOM 3056 N N . ILE A 1 370 ? 13.226 -5.034 15.678 1.00 46.38 370 ILE A N 1
ATOM 3057 C CA . ILE A 1 370 ? 13.892 -3.770 15.315 1.00 46.38 370 ILE A CA 1
ATOM 3058 C C . ILE A 1 370 ? 14.840 -3.922 14.113 1.00 46.38 370 ILE A C 1
ATOM 3060 O O . ILE A 1 370 ? 14.835 -3.028 13.272 1.00 46.38 370 ILE A O 1
ATOM 3064 N N . LEU A 1 371 ? 15.609 -5.018 14.004 1.00 51.44 371 LEU A N 1
ATOM 3065 C CA . LEU A 1 371 ? 16.651 -5.194 12.965 1.00 51.44 371 LEU A CA 1
ATOM 3066 C C . LEU A 1 371 ? 16.567 -6.497 12.142 1.00 51.44 371 LEU A C 1
ATOM 3068 O O . LEU A 1 371 ? 17.493 -6.805 11.396 1.00 51.44 371 LEU A O 1
ATOM 3072 N N . GLY A 1 372 ? 15.502 -7.286 12.293 1.00 52.19 372 GLY A N 1
ATOM 3073 C CA . GLY A 1 372 ? 15.380 -8.575 11.603 1.00 52.19 372 GLY A CA 1
ATOM 3074 C C . GLY A 1 372 ? 16.272 -9.695 12.162 1.00 52.19 372 GLY A C 1
ATOM 3075 O O . GLY A 1 372 ? 16.943 -9.574 13.194 1.00 52.19 372 GLY A O 1
ATOM 3076 N N . LEU A 1 373 ? 16.217 -10.847 11.498 1.00 45.84 373 LEU A N 1
ATOM 3077 C CA . LEU A 1 373 ? 16.938 -12.070 11.819 1.00 45.84 373 LEU A CA 1
ATOM 3078 C C . LEU A 1 373 ? 18.342 -12.130 11.212 1.00 45.84 373 LEU A C 1
ATOM 3080 O O . LEU A 1 373 ? 19.171 -12.826 11.787 1.00 45.84 373 LEU A O 1
ATOM 3084 N N . ASN A 1 374 ? 18.666 -11.456 10.108 1.00 46.56 374 ASN A N 1
ATOM 3085 C CA . ASN A 1 374 ? 20.001 -11.555 9.504 1.00 46.56 374 ASN A CA 1
ATOM 3086 C C . ASN A 1 374 ? 21.039 -10.757 10.299 1.00 46.56 374 ASN A C 1
ATOM 3088 O O . ASN A 1 374 ? 22.119 -11.286 10.560 1.00 46.56 374 ASN A O 1
ATOM 3092 N N . PHE A 1 375 ? 20.681 -9.587 10.840 1.00 54.53 375 PHE A N 1
ATOM 3093 C CA . PHE A 1 375 ? 21.522 -8.905 11.835 1.00 54.53 375 PHE A CA 1
ATOM 3094 C C . PHE A 1 375 ? 21.674 -9.746 13.123 1.00 54.53 375 PHE A C 1
ATOM 3096 O O . PHE A 1 375 ? 22.721 -9.728 13.768 1.00 54.53 375 PHE A O 1
ATOM 3103 N N . TYR A 1 376 ? 20.672 -10.574 13.475 1.00 52.03 376 TYR A N 1
ATOM 3104 C CA . TYR A 1 376 ? 20.814 -11.566 14.553 1.00 52.03 376 TYR A CA 1
ATOM 3105 C C . TYR A 1 376 ? 21.737 -12.732 14.180 1.00 52.03 376 TYR A C 1
ATOM 3107 O O . TYR A 1 376 ? 22.529 -13.162 15.010 1.00 52.03 376 TYR A O 1
ATOM 3115 N N . ARG A 1 377 ? 21.641 -13.252 12.952 1.00 49.19 377 ARG A N 1
ATOM 3116 C CA . ARG A 1 377 ? 22.391 -14.418 12.457 1.00 49.19 377 ARG A CA 1
ATOM 3117 C C . ARG A 1 377 ? 23.864 -14.108 12.237 1.00 49.19 377 ARG A C 1
ATOM 3119 O O . ARG A 1 377 ? 24.683 -14.916 12.653 1.00 49.19 377 ARG A O 1
ATOM 3126 N N . ALA A 1 378 ? 24.195 -12.947 11.672 1.00 50.66 378 ALA A N 1
ATOM 3127 C CA . ALA A 1 378 ? 25.575 -12.473 11.570 1.00 50.66 378 ALA A CA 1
ATOM 3128 C C . ALA A 1 378 ? 26.252 -12.471 12.952 1.00 50.66 378 ALA A C 1
ATOM 3130 O O . ALA A 1 378 ? 27.355 -12.982 13.114 1.00 50.66 378 ALA A O 1
ATOM 3131 N N . HIS A 1 379 ? 25.532 -12.002 13.977 1.00 53.75 379 HIS A N 1
ATOM 3132 C CA . HIS A 1 379 ? 26.026 -11.973 15.351 1.00 53.75 379 HIS A CA 1
ATOM 3133 C C . HIS A 1 379 ? 25.999 -13.342 16.068 1.00 53.75 379 HIS A C 1
ATOM 3135 O O . HIS A 1 379 ? 26.893 -13.638 16.855 1.00 53.75 379 HIS A O 1
ATOM 3141 N N . LEU A 1 380 ? 24.994 -14.192 15.818 1.00 44.75 380 LEU A N 1
ATOM 3142 C CA . LEU A 1 380 ? 24.907 -15.553 16.375 1.00 44.75 380 LEU A CA 1
ATOM 3143 C C . LEU A 1 380 ? 25.845 -16.556 15.692 1.00 44.75 380 LEU A C 1
ATOM 3145 O O . LEU A 1 380 ? 26.113 -17.612 16.256 1.00 44.75 380 LEU A O 1
ATOM 3149 N N . SER A 1 381 ? 26.378 -16.247 14.509 1.00 44.12 381 SER A N 1
ATOM 3150 C CA . SER A 1 381 ? 27.384 -17.064 13.821 1.00 44.12 381 SER A CA 1
ATOM 3151 C C . SER A 1 381 ? 28.786 -16.906 14.441 1.00 44.12 381 SER A C 1
ATOM 3153 O O . SER A 1 381 ? 29.802 -16.978 13.747 1.00 44.12 381 SER A O 1
ATOM 3155 N N . SER A 1 382 ? 28.857 -16.725 15.766 1.00 41.91 382 SER A N 1
ATOM 3156 C CA . SER A 1 382 ? 30.048 -16.377 16.555 1.00 41.91 382 SER A CA 1
ATOM 3157 C C . SER A 1 382 ? 31.062 -17.522 16.719 1.00 41.91 382 SER A C 1
ATOM 3159 O O . SER A 1 382 ? 31.726 -17.631 17.749 1.00 41.91 382 SER A O 1
ATOM 3161 N N . LYS A 1 383 ? 31.161 -18.402 15.716 1.00 39.50 383 LYS A N 1
ATOM 3162 C CA . LYS A 1 383 ? 32.273 -19.345 15.531 1.00 39.50 383 LYS A CA 1
ATOM 3163 C C . LYS A 1 383 ? 33.389 -18.782 14.649 1.00 39.50 383 LYS A C 1
ATOM 3165 O O . LYS A 1 383 ? 34.498 -19.297 14.724 1.00 39.50 383 LYS A O 1
ATOM 3170 N N . ASN A 1 384 ? 33.110 -17.743 13.860 1.00 35.44 384 ASN A N 1
ATOM 3171 C CA . ASN A 1 384 ? 34.122 -17.016 13.096 1.00 35.44 384 ASN A CA 1
ATOM 3172 C C . ASN A 1 384 ? 34.425 -15.682 13.790 1.00 35.44 384 ASN A C 1
ATOM 3174 O O . ASN A 1 384 ? 33.510 -14.973 14.204 1.00 35.44 384 ASN A O 1
ATOM 3178 N N . ASP A 1 385 ? 35.702 -15.303 13.855 1.00 39.94 385 ASP A N 1
ATOM 3179 C CA . ASP A 1 385 ? 36.173 -14.032 14.434 1.00 39.94 385 ASP A CA 1
ATOM 3180 C C . ASP A 1 385 ? 35.864 -12.782 13.574 1.00 39.94 385 ASP A C 1
ATOM 3182 O O . ASP A 1 385 ? 36.316 -11.682 13.885 1.00 39.94 385 ASP A O 1
ATOM 3186 N N . MET A 1 386 ? 35.069 -12.943 12.514 1.00 39.22 386 MET A N 1
ATOM 3187 C CA . MET A 1 386 ? 34.810 -11.961 11.456 1.00 39.22 386 MET A CA 1
ATOM 3188 C C . MET A 1 386 ? 33.528 -11.159 11.747 1.00 39.22 386 MET A C 1
ATOM 3190 O O . MET A 1 386 ? 32.513 -11.294 11.070 1.00 39.22 386 MET A O 1
ATOM 3194 N N . VAL A 1 387 ? 33.564 -10.391 12.844 1.00 41.25 387 VAL A N 1
ATOM 3195 C CA . VAL A 1 387 ? 32.587 -9.340 13.197 1.00 41.25 387 VAL A CA 1
ATOM 3196 C C . VAL A 1 387 ? 33.344 -8.222 13.942 1.00 41.25 387 VAL A C 1
ATOM 3198 O O . VAL A 1 387 ? 33.766 -8.456 15.082 1.00 41.25 387 VAL A O 1
ATOM 3201 N N . PRO A 1 388 ? 33.515 -7.005 13.379 1.00 43.84 388 PRO A N 1
ATOM 3202 C CA . PRO A 1 388 ? 34.420 -5.993 13.946 1.00 43.84 388 PRO A CA 1
ATOM 3203 C C . PRO A 1 388 ? 34.069 -5.477 15.351 1.00 43.84 388 PRO A C 1
ATOM 3205 O O . PRO A 1 388 ? 34.955 -5.015 16.072 1.00 43.84 388 PRO A O 1
ATOM 3208 N N . ARG A 1 389 ? 32.800 -5.564 15.785 1.00 52.78 389 ARG A N 1
ATOM 3209 C CA . ARG A 1 389 ? 32.380 -5.224 17.160 1.00 52.78 389 ARG A CA 1
ATOM 3210 C C . ARG A 1 389 ? 31.852 -6.442 17.921 1.00 52.78 389 ARG A C 1
ATOM 3212 O O . ARG A 1 389 ? 30.651 -6.711 17.955 1.00 52.78 389 ARG A O 1
ATOM 3219 N N . LYS A 1 390 ? 32.751 -7.124 18.632 1.00 56.91 390 LYS A N 1
ATOM 3220 C CA . LYS A 1 390 ? 32.391 -8.086 19.688 1.00 56.91 390 LYS A CA 1
ATOM 3221 C C . LYS A 1 390 ? 31.709 -7.340 20.844 1.00 56.91 390 LYS A C 1
ATOM 3223 O O . LYS A 1 390 ? 32.256 -6.355 21.336 1.00 56.91 390 LYS A O 1
ATOM 3228 N N . PHE A 1 391 ? 30.529 -7.786 21.283 1.00 58.41 391 PHE A N 1
ATOM 3229 C CA . PHE A 1 391 ? 29.861 -7.177 22.440 1.00 58.41 391 PHE A CA 1
ATOM 3230 C C . PHE A 1 391 ? 30.619 -7.468 23.741 1.00 58.41 391 PHE A C 1
ATOM 3232 O O . PHE A 1 391 ? 31.207 -8.530 23.928 1.00 58.41 391 PHE A O 1
ATOM 3239 N N . THR A 1 392 ? 30.513 -6.540 24.690 1.00 58.41 392 THR A N 1
ATOM 3240 C CA . THR A 1 392 ? 31.045 -6.635 26.063 1.00 58.41 392 THR A CA 1
ATOM 3241 C C . THR A 1 392 ? 30.446 -7.790 26.882 1.00 58.41 392 THR A C 1
ATOM 3243 O O . THR A 1 392 ? 30.982 -8.178 27.924 1.00 58.41 392 THR A O 1
ATOM 3246 N N . SER A 1 393 ? 29.330 -8.362 26.420 1.00 61.38 393 SER A N 1
ATOM 3247 C CA . SER A 1 393 ? 28.678 -9.520 27.027 1.00 61.38 393 SER A CA 1
ATOM 3248 C C . SER A 1 393 ? 29.477 -10.807 26.812 1.00 61.38 393 SER A C 1
ATOM 3250 O O . SER A 1 393 ? 29.604 -11.295 25.695 1.00 61.38 393 SER A O 1
ATOM 3252 N N . LYS A 1 394 ? 29.893 -11.446 27.911 1.00 62.56 394 LYS A N 1
ATOM 3253 C CA . LYS A 1 394 ? 30.482 -12.800 27.906 1.00 62.56 394 LYS A CA 1
ATOM 3254 C C . LYS A 1 394 ? 29.445 -13.934 27.809 1.00 62.56 394 LYS A C 1
ATOM 3256 O O . LYS A 1 394 ? 29.770 -15.081 28.096 1.00 62.56 394 LYS A O 1
ATOM 3261 N N . LEU A 1 395 ? 28.191 -13.619 27.482 1.00 57.84 395 LEU A N 1
ATOM 3262 C CA . LEU A 1 395 ? 27.096 -14.581 27.347 1.00 57.84 395 LEU A CA 1
ATOM 3263 C C . LEU A 1 395 ? 26.571 -14.581 25.909 1.00 57.84 395 LEU A C 1
ATOM 3265 O O . LEU A 1 395 ? 26.182 -13.536 25.386 1.00 57.84 395 LEU A O 1
ATOM 3269 N N . GLU A 1 396 ? 26.537 -15.768 25.308 1.00 55.81 396 GLU A N 1
ATOM 3270 C CA . GLU A 1 396 ? 26.115 -16.008 23.926 1.00 55.81 396 GLU A CA 1
ATOM 3271 C C . GLU A 1 396 ? 24.678 -15.520 23.668 1.00 55.81 396 GLU A C 1
ATOM 3273 O O . GLU A 1 396 ? 23.763 -15.719 24.480 1.00 55.81 396 GLU A O 1
ATOM 3278 N N . GLY A 1 397 ? 24.477 -14.822 22.546 1.00 55.06 397 GLY A N 1
ATOM 3279 C CA . GLY A 1 397 ? 23.186 -14.225 22.196 1.00 55.06 397 GLY A CA 1
ATOM 3280 C C . GLY A 1 397 ? 22.669 -13.186 23.206 1.00 55.06 397 GLY A C 1
ATOM 3281 O O . GLY A 1 397 ? 21.453 -12.974 23.285 1.00 55.06 397 GLY A O 1
ATOM 3282 N N . LYS A 1 398 ? 23.555 -12.569 24.006 1.00 57.66 398 LYS A N 1
ATOM 3283 C CA . LYS A 1 398 ? 23.268 -11.437 24.907 1.00 57.66 398 LYS A CA 1
ATOM 3284 C C . LYS A 1 398 ? 24.143 -10.235 24.554 1.00 57.66 398 LYS A C 1
ATOM 3286 O O . LYS A 1 398 ? 25.243 -10.376 24.037 1.00 57.66 398 LYS A O 1
ATOM 3291 N N . MET A 1 399 ? 23.659 -9.053 24.912 1.00 62.78 399 MET A N 1
ATOM 3292 C CA . MET A 1 399 ? 24.297 -7.761 24.669 1.00 62.78 399 MET A CA 1
ATOM 3293 C C . MET A 1 399 ? 24.532 -7.058 26.012 1.00 62.78 399 MET A C 1
ATOM 3295 O O . MET A 1 399 ? 23.692 -7.155 26.912 1.00 62.78 399 MET A O 1
ATOM 3299 N N . GLY A 1 400 ? 25.669 -6.372 26.164 1.00 61.91 400 GLY A N 1
ATOM 3300 C CA . GLY A 1 400 ? 25.948 -5.559 27.351 1.00 61.91 400 GLY A CA 1
ATOM 3301 C C . GLY A 1 400 ? 25.083 -4.296 27.396 1.00 61.91 400 GLY A C 1
ATOM 3302 O O . GLY A 1 400 ? 24.532 -3.875 26.380 1.00 61.91 400 GLY A O 1
ATOM 3303 N N . TYR A 1 401 ? 24.962 -3.662 28.567 1.00 62.47 401 TYR A N 1
ATOM 3304 C CA . TYR A 1 401 ? 24.166 -2.431 28.674 1.00 62.47 401 TYR A CA 1
ATOM 3305 C C . TYR A 1 401 ? 24.745 -1.290 27.817 1.00 62.47 401 TYR A C 1
ATOM 3307 O O . TYR A 1 401 ? 24.006 -0.590 27.133 1.00 62.47 401 TYR A O 1
ATOM 3315 N N . GLU A 1 402 ? 26.070 -1.153 27.803 1.00 64.31 402 GLU A N 1
ATOM 3316 C CA . GLU A 1 402 ? 26.792 -0.134 27.031 1.00 64.31 402 GLU A CA 1
ATOM 3317 C C . GLU A 1 402 ? 26.668 -0.357 25.513 1.00 64.31 402 GLU A C 1
ATOM 3319 O O . GLU A 1 402 ? 26.496 0.601 24.761 1.00 64.31 402 GLU A O 1
ATOM 3324 N N . ASP A 1 403 ? 26.658 -1.616 25.057 1.00 66.31 403 ASP A N 1
ATOM 3325 C CA . ASP A 1 403 ? 26.392 -1.957 23.654 1.00 66.31 403 ASP A CA 1
ATOM 3326 C C . ASP A 1 403 ? 24.937 -1.678 23.252 1.00 66.31 403 ASP A C 1
ATOM 3328 O O . ASP A 1 403 ? 24.701 -1.203 22.143 1.00 66.31 403 ASP A O 1
ATOM 3332 N N . PHE A 1 404 ? 23.968 -1.909 24.149 1.00 69.00 404 PHE A N 1
ATOM 3333 C CA . PHE A 1 404 ? 22.560 -1.565 23.911 1.00 69.00 404 PHE A CA 1
ATOM 3334 C C . PHE A 1 404 ? 22.352 -0.053 23.793 1.00 69.00 404 PHE A C 1
ATOM 3336 O O . PHE A 1 404 ? 21.633 0.404 22.909 1.00 69.00 404 PHE A O 1
ATOM 3343 N N . VAL A 1 405 ? 23.013 0.730 24.645 1.00 67.31 405 VAL A N 1
ATOM 3344 C CA . VAL A 1 405 ? 23.028 2.196 24.558 1.00 67.31 405 VAL A CA 1
ATOM 3345 C C . VAL A 1 405 ? 23.602 2.652 23.218 1.00 67.31 405 VAL A C 1
ATOM 3347 O O . VAL A 1 405 ? 22.943 3.406 22.505 1.00 67.31 405 VAL A O 1
ATOM 3350 N N . TYR A 1 406 ? 24.794 2.165 22.852 1.00 68.81 406 TYR A N 1
ATOM 3351 C CA . TYR A 1 406 ? 25.438 2.508 21.580 1.00 68.81 406 TYR A CA 1
ATOM 3352 C C . TYR A 1 406 ? 24.556 2.155 20.381 1.00 68.81 406 TYR A C 1
ATOM 3354 O O . TYR A 1 406 ? 24.404 2.967 19.469 1.00 68.81 406 TYR A O 1
ATOM 3362 N N . PHE A 1 407 ? 23.946 0.969 20.408 1.00 72.81 407 PHE A N 1
ATOM 3363 C CA . PHE A 1 407 ? 23.008 0.521 19.389 1.00 72.81 407 PHE A CA 1
ATOM 3364 C C . PHE A 1 407 ? 21.808 1.473 19.250 1.00 72.81 407 PHE A C 1
ATOM 3366 O O . PHE A 1 407 ? 21.526 1.942 18.150 1.00 72.81 407 PHE A O 1
ATOM 3373 N N . ILE A 1 408 ? 21.111 1.782 20.348 1.00 69.56 408 ILE A N 1
ATOM 3374 C CA . ILE A 1 408 ? 19.886 2.597 20.308 1.00 69.56 408 ILE A CA 1
ATOM 3375 C C . ILE A 1 408 ? 20.171 4.021 19.820 1.00 69.56 408 ILE A C 1
ATOM 3377 O O . ILE A 1 408 ? 19.435 4.518 18.967 1.00 69.56 408 ILE A O 1
ATOM 3381 N N . LEU A 1 409 ? 21.255 4.642 20.297 1.00 70.94 409 LEU A N 1
ATOM 3382 C CA . LEU A 1 409 ? 21.694 5.958 19.819 1.00 70.94 409 LEU A CA 1
ATOM 3383 C C . LEU A 1 409 ? 22.016 5.928 18.315 1.00 70.94 409 LEU A C 1
ATOM 3385 O O . LEU A 1 409 ? 21.638 6.841 17.583 1.00 70.94 409 LEU A O 1
ATOM 3389 N N . SER A 1 410 ? 22.644 4.846 17.842 1.00 77.88 410 SER A N 1
ATOM 3390 C CA . SER A 1 410 ? 22.994 4.688 16.428 1.00 77.88 410 SER A CA 1
ATOM 3391 C C . SER A 1 410 ? 21.783 4.370 15.537 1.00 77.88 410 SER A C 1
ATOM 3393 O O . SER A 1 410 ? 21.756 4.789 14.384 1.00 77.88 410 SER A O 1
ATOM 3395 N N . GLU A 1 411 ? 20.749 3.666 16.014 1.00 72.44 411 GLU A N 1
ATOM 3396 C CA . GLU A 1 411 ? 19.510 3.438 15.241 1.00 72.44 411 GLU A CA 1
ATOM 3397 C C . GLU A 1 411 ? 18.653 4.706 15.108 1.00 72.44 411 GLU A C 1
ATOM 3399 O O . GLU A 1 411 ? 18.003 4.904 14.072 1.00 72.44 411 GLU A O 1
ATOM 3404 N N . GLU A 1 412 ? 18.637 5.556 16.139 1.00 71.94 412 GLU A N 1
ATOM 3405 C CA . GLU A 1 412 ? 17.872 6.804 16.144 1.00 71.94 412 GLU A CA 1
ATOM 3406 C C . GLU A 1 412 ? 18.423 7.806 15.124 1.00 71.94 412 GLU A C 1
ATOM 3408 O O . GLU A 1 412 ? 17.708 8.143 14.173 1.00 71.94 412 GLU A O 1
ATOM 3413 N N . ASP A 1 413 ? 19.694 8.204 15.254 1.00 75.75 413 ASP A N 1
ATOM 3414 C CA . ASP A 1 413 ? 20.369 9.086 14.298 1.00 75.75 413 ASP A CA 1
ATOM 3415 C C . ASP A 1 413 ? 21.478 8.358 13.528 1.00 75.75 413 ASP A C 1
ATOM 3417 O O . ASP A 1 413 ? 22.640 8.310 13.937 1.00 75.75 413 ASP A O 1
ATOM 3421 N N . LYS A 1 414 ? 21.110 7.855 12.345 1.00 82.94 414 LYS A N 1
ATOM 3422 C CA . LYS A 1 414 ? 22.022 7.242 11.367 1.00 82.94 414 LYS A CA 1
ATOM 3423 C C . LYS A 1 414 ? 22.907 8.236 10.598 1.00 82.94 414 LYS A C 1
ATOM 3425 O O . LYS A 1 414 ? 23.677 7.796 9.754 1.00 82.94 414 LYS A O 1
ATOM 3430 N N . SER A 1 415 ? 22.777 9.545 10.820 1.00 81.69 415 SER A N 1
ATOM 3431 C CA . SER A 1 415 ? 23.593 10.583 10.167 1.00 81.69 415 SER A CA 1
ATOM 3432 C C . SER A 1 415 ? 24.731 11.119 11.043 1.00 81.69 415 SER A C 1
ATOM 3434 O O . SER A 1 415 ? 25.688 11.679 10.512 1.00 81.69 415 SER A O 1
ATOM 3436 N N . SER A 1 416 ? 24.668 10.909 12.362 1.00 83.06 416 SER A N 1
ATOM 3437 C CA . SER A 1 416 ? 25.744 11.275 13.290 1.00 83.06 416 SER A CA 1
ATOM 3438 C C . SER A 1 416 ? 27.025 10.463 13.056 1.00 83.06 416 SER A C 1
ATOM 3440 O O . SER A 1 416 ? 26.982 9.256 12.818 1.00 83.06 416 SER A O 1
ATOM 3442 N N . GLU A 1 417 ? 28.190 11.103 13.175 1.00 82.94 417 GLU A N 1
ATOM 3443 C CA . GLU A 1 417 ? 29.492 10.469 12.911 1.00 82.94 417 GLU A CA 1
ATOM 3444 C C . GLU A 1 417 ? 29.762 9.187 13.738 1.00 82.94 417 GLU A C 1
ATOM 3446 O O . GLU A 1 417 ? 30.195 8.195 13.144 1.00 82.94 417 GLU A O 1
ATOM 3451 N N . PRO A 1 418 ? 29.441 9.114 15.052 1.00 81.06 418 PRO A N 1
ATOM 3452 C CA . PRO A 1 418 ? 29.593 7.876 15.824 1.00 81.06 418 PRO A CA 1
ATOM 3453 C C . PRO A 1 418 ? 28.664 6.748 15.351 1.00 81.06 418 PRO A C 1
ATOM 3455 O O . PRO A 1 418 ? 28.996 5.573 15.503 1.00 81.06 418 PRO A O 1
ATOM 3458 N N . SER A 1 419 ? 27.515 7.094 14.761 1.00 82.88 419 SER A N 1
ATOM 3459 C CA . SER A 1 419 ? 26.573 6.136 14.180 1.00 82.88 419 SER A CA 1
ATOM 3460 C C . SER A 1 419 ? 27.027 5.656 12.803 1.00 82.88 419 SER A C 1
ATOM 3462 O O . SER A 1 419 ? 26.953 4.460 12.525 1.00 82.88 419 SER A O 1
ATOM 3464 N N . LEU A 1 420 ? 27.591 6.546 11.971 1.00 85.88 420 LEU A N 1
ATOM 3465 C CA . LEU A 1 420 ? 28.254 6.149 10.725 1.00 85.88 420 LEU A CA 1
ATOM 3466 C C . LEU A 1 420 ? 29.342 5.105 11.008 1.00 85.88 420 LEU A C 1
ATOM 3468 O O . LEU A 1 420 ? 29.383 4.071 10.348 1.00 85.88 420 LEU A O 1
ATOM 3472 N N . GLU A 1 421 ? 30.164 5.325 12.038 1.00 85.38 421 GLU A N 1
ATOM 3473 C CA . GLU A 1 421 ? 31.153 4.338 12.480 1.00 85.38 421 GLU A CA 1
ATOM 3474 C C . GLU A 1 421 ? 30.544 3.046 13.025 1.00 85.38 421 GLU A C 1
ATOM 3476 O O . GLU A 1 421 ? 31.066 1.970 12.733 1.00 85.38 421 GLU A O 1
ATOM 3481 N N . TYR A 1 422 ? 29.477 3.135 13.824 1.00 80.69 422 TYR A N 1
ATOM 3482 C CA . TYR A 1 422 ? 28.799 1.964 14.380 1.00 80.69 422 TYR A CA 1
ATOM 3483 C C . TYR A 1 422 ? 28.285 1.048 13.265 1.00 80.69 422 TYR A C 1
ATOM 3485 O O . TYR A 1 422 ? 28.612 -0.135 13.246 1.00 80.69 422 TYR A O 1
ATOM 3493 N N . TRP A 1 423 ? 27.524 1.601 12.317 1.00 83.69 423 TRP A N 1
ATOM 3494 C CA . TRP A 1 423 ? 26.918 0.831 11.233 1.00 83.69 423 TRP A CA 1
ATOM 3495 C C . TRP A 1 423 ? 27.938 0.344 10.208 1.00 83.69 423 TRP A C 1
ATOM 3497 O O . TRP A 1 423 ? 27.809 -0.784 9.738 1.00 83.69 423 TRP A O 1
ATOM 3507 N N . PHE A 1 424 ? 28.984 1.128 9.921 1.00 87.00 424 PHE A N 1
ATOM 3508 C CA . PHE A 1 424 ? 30.107 0.678 9.097 1.00 87.00 424 PHE A CA 1
ATOM 3509 C C . PHE A 1 424 ? 30.744 -0.589 9.687 1.00 87.00 424 PHE A C 1
ATOM 3511 O O . PHE A 1 424 ? 30.786 -1.619 9.022 1.00 87.00 424 PHE A O 1
ATOM 3518 N N . LYS A 1 425 ? 31.103 -0.559 10.980 1.00 81.38 425 LYS A N 1
ATOM 3519 C CA . LYS A 1 425 ? 31.682 -1.688 11.746 1.00 81.38 425 LYS A CA 1
ATOM 3520 C C . LYS A 1 425 ? 30.703 -2.854 11.997 1.00 81.38 425 LYS A C 1
ATOM 3522 O O . LYS A 1 425 ? 31.033 -3.782 12.737 1.00 81.38 425 LYS A O 1
ATOM 3527 N N . CYS A 1 426 ? 29.493 -2.798 11.439 1.00 76.00 426 CYS A N 1
ATOM 3528 C CA . CYS A 1 426 ? 28.524 -3.895 11.425 1.00 76.00 426 CYS A CA 1
ATOM 3529 C C . CYS A 1 426 ? 28.185 -4.398 10.009 1.00 76.00 426 CYS A C 1
ATOM 3531 O O . CYS A 1 426 ? 27.487 -5.405 9.911 1.00 76.00 426 CYS A O 1
ATOM 3533 N N . ILE A 1 427 ? 28.643 -3.719 8.947 1.00 82.31 427 ILE A N 1
ATOM 3534 C CA . ILE A 1 427 ? 28.505 -4.169 7.549 1.00 82.31 427 ILE A CA 1
ATOM 3535 C C . ILE A 1 427 ? 29.831 -4.697 7.010 1.00 82.31 427 ILE A C 1
ATOM 3537 O O . ILE A 1 427 ? 29.811 -5.685 6.294 1.00 82.31 427 ILE A O 1
ATOM 3541 N N . ASP A 1 428 ? 30.943 -4.056 7.372 1.00 82.81 428 ASP A N 1
ATOM 3542 C CA . ASP A 1 428 ? 32.312 -4.542 7.174 1.00 82.81 428 ASP A CA 1
ATOM 3543 C C . ASP A 1 428 ? 32.425 -5.920 7.854 1.00 82.81 428 ASP A C 1
ATOM 3545 O O . ASP A 1 428 ? 32.416 -6.008 9.087 1.00 82.81 428 ASP A O 1
ATOM 3549 N N . LEU A 1 429 ? 32.371 -7.005 7.073 1.00 74.38 429 LEU A N 1
ATOM 3550 C CA . LEU A 1 429 ? 32.282 -8.370 7.602 1.00 74.38 429 LEU A CA 1
ATOM 3551 C C . LEU A 1 429 ? 33.666 -8.958 7.862 1.00 74.38 429 LEU A C 1
ATOM 3553 O O . LEU A 1 429 ? 33.852 -9.655 8.859 1.00 74.38 429 LEU A O 1
ATOM 3557 N N . ASP A 1 430 ? 34.637 -8.694 6.988 1.00 77.31 430 ASP A N 1
ATOM 3558 C CA . ASP A 1 430 ? 36.001 -9.209 7.137 1.00 77.31 430 ASP A CA 1
ATOM 3559 C C . ASP A 1 430 ? 36.926 -8.286 7.959 1.00 77.31 430 ASP A C 1
ATOM 3561 O O . ASP A 1 430 ? 37.965 -8.744 8.441 1.00 77.31 430 ASP A O 1
ATOM 3565 N N . GLY A 1 431 ? 36.523 -7.033 8.203 1.00 79.44 431 GLY A N 1
ATOM 3566 C CA . GLY A 1 431 ? 37.283 -6.029 8.949 1.00 79.44 431 GLY A CA 1
ATOM 3567 C C . GLY A 1 431 ? 38.276 -5.233 8.096 1.00 79.44 431 GLY A C 1
ATOM 3568 O O . GLY A 1 431 ? 39.195 -4.631 8.659 1.00 79.44 431 GLY A O 1
ATOM 3569 N N . ASN A 1 432 ? 38.157 -5.257 6.764 1.00 84.00 432 ASN A N 1
ATOM 3570 C CA . ASN A 1 432 ? 39.129 -4.665 5.840 1.00 84.00 432 ASN A CA 1
ATOM 3571 C C . ASN A 1 432 ? 39.050 -3.123 5.721 1.00 84.00 432 ASN A C 1
ATOM 3573 O O . ASN A 1 432 ? 39.983 -2.510 5.195 1.00 84.00 432 ASN A O 1
ATOM 3577 N N . GLY A 1 433 ? 37.985 -2.479 6.219 1.00 86.12 433 GLY A N 1
ATOM 3578 C CA . GLY A 1 433 ? 37.805 -1.023 6.157 1.00 86.12 433 GLY A CA 1
ATOM 3579 C C . GLY A 1 433 ? 37.135 -0.474 4.885 1.00 86.12 433 GLY A C 1
ATOM 3580 O O . GLY A 1 433 ? 37.119 0.750 4.696 1.00 86.12 433 GLY A O 1
ATOM 3581 N N . ILE A 1 434 ? 36.556 -1.329 4.036 1.00 91.81 434 ILE A N 1
ATOM 3582 C CA . ILE A 1 434 ? 35.697 -0.989 2.890 1.00 91.81 434 ILE A CA 1
ATOM 3583 C C . ILE A 1 434 ? 34.388 -1.795 2.934 1.00 91.81 434 ILE A C 1
ATOM 3585 O O . ILE A 1 434 ? 34.365 -2.921 3.403 1.00 91.81 434 ILE A O 1
ATOM 3589 N N . LEU A 1 435 ? 33.286 -1.235 2.425 1.00 91.44 435 LEU A N 1
ATOM 3590 C CA . LEU A 1 435 ? 32.025 -1.966 2.241 1.00 91.44 435 LEU A CA 1
ATOM 3591 C C . LEU A 1 435 ? 31.884 -2.366 0.775 1.00 91.44 435 LEU A C 1
ATOM 3593 O O . LEU A 1 435 ? 31.732 -1.500 -0.095 1.00 91.44 435 LEU A O 1
ATOM 3597 N N . THR A 1 436 ? 31.913 -3.666 0.499 1.00 91.94 436 THR A N 1
ATOM 3598 C CA . THR A 1 436 ? 31.720 -4.214 -0.848 1.00 91.94 436 THR A CA 1
ATOM 3599 C C . THR A 1 436 ? 30.234 -4.434 -1.174 1.00 91.94 436 THR A C 1
ATOM 3601 O O . THR A 1 436 ? 29.404 -4.591 -0.269 1.00 91.94 436 THR A O 1
ATOM 3604 N N . PRO A 1 437 ? 29.861 -4.503 -2.470 1.00 90.81 437 PRO A N 1
ATOM 3605 C CA . PRO A 1 437 ? 28.521 -4.898 -2.903 1.00 90.81 437 PRO A CA 1
ATOM 3606 C C . PRO A 1 437 ? 28.016 -6.189 -2.246 1.00 90.81 437 PRO A C 1
ATOM 3608 O O . PRO A 1 437 ? 26.862 -6.243 -1.833 1.00 90.81 437 PRO A O 1
ATOM 3611 N N . ASN A 1 438 ? 28.883 -7.192 -2.081 1.00 85.69 438 ASN A N 1
ATOM 3612 C CA . ASN A 1 438 ? 28.519 -8.504 -1.539 1.00 85.69 438 ASN A CA 1
ATOM 3613 C C . ASN A 1 438 ? 28.077 -8.432 -0.066 1.00 85.69 438 ASN A C 1
ATOM 3615 O O . ASN A 1 438 ? 27.093 -9.061 0.322 1.00 85.69 438 ASN A O 1
ATOM 3619 N N . GLU A 1 439 ? 28.780 -7.650 0.755 1.00 84.81 439 GLU A N 1
ATOM 3620 C CA . GLU A 1 439 ? 28.470 -7.489 2.182 1.00 84.81 439 GLU A CA 1
ATOM 3621 C C . GLU A 1 439 ? 27.171 -6.709 2.385 1.00 84.81 439 GLU A C 1
ATOM 3623 O O . GLU A 1 439 ? 26.315 -7.100 3.177 1.00 84.81 439 GLU A O 1
ATOM 3628 N N . MET A 1 440 ? 26.972 -5.639 1.612 1.00 87.56 440 MET A N 1
ATOM 3629 C CA . MET A 1 440 ? 25.712 -4.897 1.611 1.00 87.56 440 MET A CA 1
ATOM 3630 C C . MET A 1 440 ? 24.546 -5.765 1.105 1.00 87.56 440 MET A C 1
ATOM 3632 O O . MET A 1 440 ? 23.462 -5.732 1.693 1.00 87.56 440 MET A O 1
ATOM 3636 N N . GLN A 1 441 ? 24.763 -6.593 0.077 1.00 84.00 441 GLN A N 1
ATOM 3637 C CA . GLN A 1 441 ? 23.751 -7.516 -0.440 1.00 84.00 441 GLN A CA 1
ATOM 3638 C C . GLN A 1 441 ? 23.303 -8.532 0.620 1.00 84.00 441 GLN A C 1
ATOM 3640 O O . GLN A 1 441 ? 22.102 -8.735 0.778 1.00 84.00 441 GLN A O 1
ATOM 3645 N N . PHE A 1 442 ? 24.230 -9.113 1.390 1.00 80.56 442 PHE A N 1
ATOM 3646 C CA . PHE A 1 442 ? 23.923 -10.082 2.454 1.00 80.56 442 PHE A CA 1
ATOM 3647 C C . PHE A 1 442 ? 22.894 -9.559 3.479 1.00 80.56 442 PHE A C 1
ATOM 3649 O O . PHE A 1 442 ? 22.018 -10.301 3.936 1.00 80.56 442 PHE A O 1
ATOM 3656 N N . PHE A 1 443 ? 22.945 -8.266 3.815 1.00 78.19 443 PHE A N 1
ATOM 3657 C CA . PHE A 1 443 ? 21.927 -7.638 4.664 1.00 78.19 443 PHE A CA 1
ATOM 3658 C C . PHE A 1 443 ? 20.652 -7.281 3.884 1.00 78.19 443 PHE A C 1
ATOM 3660 O O . PHE A 1 443 ? 19.544 -7.479 4.388 1.00 78.19 443 PHE A O 1
ATOM 3667 N N . TYR A 1 444 ? 20.784 -6.827 2.634 1.00 83.12 444 TYR A N 1
ATOM 3668 C CA . TYR A 1 444 ? 19.644 -6.509 1.771 1.00 83.12 444 TYR A CA 1
ATOM 3669 C C . TYR A 1 444 ? 18.777 -7.732 1.408 1.00 83.12 444 TYR A C 1
ATOM 3671 O O . TYR A 1 444 ? 17.574 -7.583 1.191 1.00 83.12 444 TYR A O 1
ATOM 3679 N N . GLU A 1 445 ? 19.323 -8.951 1.420 1.00 76.56 445 GLU A N 1
ATOM 3680 C CA . GLU A 1 445 ? 18.556 -10.192 1.223 1.00 76.56 445 GLU A CA 1
ATOM 3681 C C . GLU A 1 445 ? 17.411 -10.365 2.234 1.00 76.56 445 GLU A C 1
ATOM 3683 O O . GLU A 1 445 ? 16.348 -10.884 1.881 1.00 76.56 445 GLU A O 1
ATOM 3688 N N . GLU A 1 446 ? 17.552 -9.868 3.469 1.00 69.44 446 GLU A N 1
ATOM 3689 C CA . GLU A 1 446 ? 16.431 -9.893 4.414 1.00 69.44 446 GLU A CA 1
ATOM 3690 C C . GLU A 1 446 ? 15.368 -8.839 4.082 1.00 69.44 446 GLU A C 1
ATOM 3692 O O . GLU A 1 446 ? 14.171 -9.078 4.239 1.00 69.44 446 GLU A O 1
ATOM 3697 N N . GLN A 1 447 ? 15.786 -7.677 3.577 1.00 71.38 447 GLN A N 1
ATOM 3698 C CA . GLN A 1 447 ? 14.876 -6.618 3.141 1.00 71.38 447 GLN A CA 1
ATOM 3699 C C . GLN A 1 447 ? 14.062 -7.070 1.922 1.00 71.38 447 GLN A C 1
ATOM 3701 O O . GLN A 1 447 ? 12.858 -6.815 1.875 1.00 71.38 447 GLN A O 1
ATOM 3706 N N . LEU A 1 448 ? 14.682 -7.800 0.985 1.00 73.31 448 LEU A N 1
ATOM 3707 C CA . LEU A 1 448 ? 14.000 -8.486 -0.118 1.00 73.31 448 LEU A CA 1
ATOM 3708 C C . LEU A 1 448 ? 12.930 -9.448 0.410 1.00 73.31 448 LEU A C 1
ATOM 3710 O O . LEU A 1 448 ? 11.762 -9.324 0.040 1.00 73.31 448 LEU A O 1
ATOM 3714 N N . HIS A 1 449 ? 13.294 -10.349 1.327 1.00 68.62 449 HIS A N 1
ATOM 3715 C CA . HIS A 1 449 ? 12.349 -11.312 1.892 1.00 68.62 449 HIS A CA 1
ATOM 3716 C C . HIS A 1 449 ? 11.194 -10.633 2.652 1.00 68.62 449 HIS A C 1
ATOM 3718 O O . HIS A 1 449 ? 10.034 -11.028 2.517 1.00 68.62 449 HIS A O 1
ATOM 3724 N N . HIS A 1 450 ? 11.469 -9.557 3.395 1.00 66.94 450 HIS A N 1
ATOM 3725 C CA . HIS A 1 450 ? 10.429 -8.769 4.055 1.00 66.94 450 HIS A CA 1
ATOM 3726 C C . HIS A 1 450 ? 9.528 -8.015 3.060 1.00 66.94 450 HIS A C 1
ATOM 3728 O O . HIS A 1 450 ? 8.323 -7.921 3.298 1.00 66.94 450 HIS A O 1
ATOM 3734 N N . MET A 1 451 ? 10.058 -7.522 1.935 1.00 68.50 451 MET A N 1
ATOM 3735 C CA . MET A 1 451 ? 9.250 -6.939 0.854 1.00 68.50 451 MET A CA 1
ATOM 3736 C C . MET A 1 451 ? 8.326 -7.980 0.212 1.00 68.50 451 MET A C 1
ATOM 3738 O O . MET A 1 451 ? 7.142 -7.701 0.021 1.00 68.50 451 MET A O 1
ATOM 3742 N N . GLU A 1 452 ? 8.822 -9.192 -0.050 1.00 67.69 452 GLU A N 1
ATOM 3743 C CA . GLU A 1 452 ? 8.000 -10.312 -0.528 1.00 67.69 452 GLU A CA 1
ATOM 3744 C C . GLU A 1 452 ? 6.878 -10.659 0.465 1.00 67.69 452 GLU A C 1
ATOM 3746 O O . GLU A 1 452 ? 5.715 -10.759 0.068 1.00 67.69 452 GLU A O 1
ATOM 3751 N N . CYS A 1 453 ? 7.197 -10.762 1.762 1.00 61.53 453 CYS A N 1
ATOM 3752 C CA . CYS A 1 453 ? 6.224 -11.032 2.828 1.00 61.53 453 CYS A CA 1
ATOM 3753 C C . CYS A 1 453 ? 5.160 -9.932 2.975 1.00 61.53 453 CYS A C 1
ATOM 3755 O O . CYS A 1 453 ? 4.005 -10.227 3.276 1.00 61.53 453 CYS A O 1
ATOM 3757 N N . ILE A 1 454 ? 5.536 -8.667 2.764 1.00 63.06 454 ILE A N 1
ATOM 3758 C CA . ILE A 1 454 ? 4.642 -7.498 2.855 1.00 63.06 454 ILE A CA 1
ATOM 3759 C C . ILE A 1 454 ? 3.957 -7.211 1.501 1.00 63.06 454 ILE A C 1
ATOM 3761 O O . ILE A 1 454 ? 3.248 -6.223 1.349 1.00 63.06 454 ILE A O 1
ATOM 3765 N N . VAL A 1 455 ? 4.083 -8.113 0.515 1.00 48.47 455 VAL A N 1
ATOM 3766 C CA . VAL A 1 455 ? 3.360 -8.052 -0.773 1.00 48.47 455 VAL A CA 1
ATOM 3767 C C . VAL A 1 455 ? 3.779 -6.834 -1.632 1.00 48.47 455 VAL A C 1
ATOM 3769 O O . VAL A 1 455 ? 3.184 -6.541 -2.677 1.00 48.47 455 VAL A O 1
ATOM 3772 N N . GLN A 1 456 ? 4.888 -6.190 -1.262 1.00 58.12 456 GLN A N 1
ATOM 3773 C CA . GLN A 1 456 ? 5.573 -5.127 -1.997 1.00 58.12 456 GLN A CA 1
ATOM 3774 C C . GLN A 1 456 ? 6.179 -5.680 -3.305 1.00 58.12 456 GLN A C 1
ATOM 3776 O O . GLN A 1 456 ? 6.279 -6.893 -3.512 1.00 58.12 456 GLN A O 1
ATOM 3781 N N . GLU A 1 457 ? 6.568 -4.803 -4.232 1.00 58.12 457 GLU A N 1
ATOM 3782 C CA . GLU A 1 457 ? 7.491 -5.183 -5.304 1.00 58.12 457 GLU A CA 1
ATOM 3783 C C . GLU A 1 457 ? 8.938 -5.079 -4.784 1.00 58.12 457 GLU A C 1
ATOM 3785 O O . GLU A 1 457 ? 9.358 -3.968 -4.461 1.00 58.12 457 GLU A O 1
ATOM 3790 N N . PRO A 1 458 ? 9.710 -6.183 -4.696 1.00 67.50 458 PRO A N 1
ATOM 3791 C CA . PRO A 1 458 ? 11.120 -6.096 -4.335 1.00 67.50 458 PRO A CA 1
ATOM 3792 C C . PRO A 1 458 ? 11.896 -5.328 -5.413 1.00 67.50 458 PRO A C 1
ATOM 3794 O O . PRO A 1 458 ? 11.760 -5.617 -6.610 1.00 67.50 458 PRO A O 1
ATOM 3797 N N . VAL A 1 459 ? 12.697 -4.359 -4.971 1.00 73.94 459 VAL A N 1
ATOM 3798 C CA . VAL A 1 459 ? 13.665 -3.622 -5.797 1.00 73.94 459 VAL A CA 1
ATOM 3799 C C . VAL A 1 459 ? 14.941 -4.462 -5.901 1.00 73.94 459 VAL A C 1
ATOM 3801 O O . VAL A 1 459 ? 15.288 -5.156 -4.950 1.00 73.94 459 VAL A O 1
ATOM 3804 N N . LEU A 1 460 ? 15.621 -4.451 -7.048 1.00 78.94 460 LEU A N 1
ATOM 3805 C CA . LEU A 1 460 ? 16.867 -5.203 -7.213 1.00 78.94 460 LEU A CA 1
ATOM 3806 C C . LEU A 1 460 ? 18.007 -4.541 -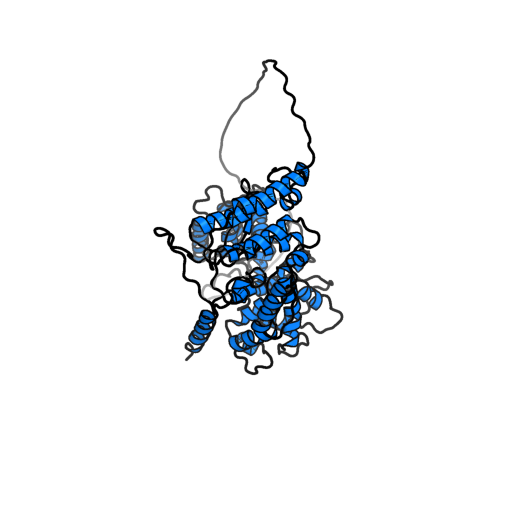6.425 1.00 78.94 460 LEU A C 1
ATOM 3808 O O . LEU A 1 460 ? 18.041 -3.316 -6.285 1.00 78.94 460 LEU A O 1
ATOM 3812 N N . PHE A 1 461 ? 18.945 -5.341 -5.911 1.00 84.69 461 PHE A N 1
ATOM 3813 C CA . PHE A 1 461 ? 20.074 -4.800 -5.150 1.00 84.69 461 PHE A CA 1
ATOM 3814 C C . PHE A 1 461 ? 20.983 -3.943 -6.041 1.00 84.69 461 PHE A C 1
ATOM 3816 O O . PHE A 1 461 ? 21.512 -2.935 -5.595 1.00 84.69 461 PHE A O 1
ATOM 3823 N N . GLU A 1 462 ? 21.090 -4.285 -7.320 1.00 82.81 462 GLU A N 1
ATOM 3824 C CA . GLU A 1 462 ? 21.844 -3.566 -8.341 1.00 82.81 462 GLU A CA 1
ATOM 3825 C C . GLU A 1 462 ? 21.257 -2.166 -8.602 1.00 82.81 462 GLU A C 1
ATOM 3827 O O . GLU A 1 462 ? 21.990 -1.176 -8.578 1.00 82.81 462 GLU A O 1
ATOM 3832 N N . ASP A 1 463 ? 19.927 -2.057 -8.747 1.00 80.25 463 ASP A N 1
ATOM 3833 C CA . ASP A 1 463 ? 19.218 -0.770 -8.871 1.00 80.25 463 ASP A CA 1
ATOM 3834 C C . ASP A 1 463 ? 19.451 0.115 -7.631 1.00 80.25 463 ASP A C 1
ATOM 3836 O O . ASP A 1 463 ? 19.558 1.342 -7.728 1.00 80.25 463 ASP A O 1
ATOM 3840 N N . ILE A 1 464 ? 19.515 -0.504 -6.449 1.00 83.44 464 ILE A N 1
ATOM 3841 C CA . ILE A 1 464 ? 19.781 0.155 -5.166 1.00 83.44 464 ILE A CA 1
ATOM 3842 C C . ILE A 1 464 ? 21.247 0.579 -5.039 1.00 83.44 464 ILE A C 1
ATOM 3844 O O . ILE A 1 464 ? 21.515 1.699 -4.611 1.00 83.44 464 ILE A O 1
ATOM 3848 N N . LEU A 1 465 ? 22.192 -0.268 -5.439 1.00 85.25 465 LEU A N 1
ATOM 3849 C CA . LEU A 1 465 ? 23.625 0.007 -5.393 1.00 85.25 465 LEU A CA 1
ATOM 3850 C C . LEU A 1 465 ? 23.977 1.205 -6.283 1.00 85.25 465 LEU A C 1
ATOM 3852 O O . LEU A 1 465 ? 24.690 2.100 -5.835 1.00 85.25 465 LEU A O 1
ATOM 3856 N N . CYS A 1 466 ? 23.401 1.292 -7.487 1.00 81.19 466 CYS A N 1
ATOM 3857 C CA . CYS A 1 466 ? 23.525 2.481 -8.332 1.00 81.19 466 CYS A CA 1
ATOM 3858 C C . CYS A 1 466 ? 23.000 3.747 -7.631 1.00 81.19 466 CYS A C 1
ATOM 3860 O O . CYS A 1 466 ? 23.682 4.767 -7.635 1.00 81.19 466 CYS A O 1
ATOM 3862 N N . GLN A 1 467 ? 21.843 3.682 -6.960 1.00 82.31 467 GLN A N 1
ATOM 3863 C CA . GLN A 1 467 ? 21.315 4.812 -6.178 1.00 82.31 467 GLN A CA 1
ATOM 3864 C C . GLN A 1 467 ? 22.205 5.182 -4.980 1.00 82.31 467 GLN A C 1
ATOM 3866 O O . GLN A 1 467 ? 22.306 6.359 -4.641 1.00 82.31 467 GLN A O 1
ATOM 3871 N N . MET A 1 468 ? 22.864 4.211 -4.337 1.00 86.81 468 MET A N 1
ATOM 3872 C CA . MET A 1 468 ? 23.835 4.477 -3.270 1.00 86.81 468 MET A CA 1
ATOM 3873 C C . MET A 1 468 ? 25.090 5.170 -3.816 1.00 86.81 468 MET A C 1
ATOM 3875 O O . MET A 1 468 ? 25.542 6.149 -3.228 1.00 86.81 468 MET A O 1
ATOM 3879 N N . ILE A 1 469 ? 25.621 4.717 -4.956 1.00 86.56 469 ILE A N 1
ATOM 3880 C CA . ILE A 1 469 ? 26.783 5.333 -5.616 1.00 86.56 469 ILE A CA 1
ATOM 3881 C C . ILE A 1 469 ? 26.452 6.777 -6.035 1.00 86.56 469 ILE A C 1
ATOM 3883 O O . ILE A 1 469 ? 27.188 7.688 -5.657 1.00 86.56 469 ILE A O 1
ATOM 3887 N N . ASP A 1 470 ? 25.310 7.005 -6.698 1.00 82.44 470 ASP A N 1
ATOM 3888 C CA . ASP A 1 470 ? 24.805 8.337 -7.086 1.00 82.44 470 ASP A CA 1
ATOM 3889 C C . ASP A 1 470 ? 24.574 9.277 -5.879 1.00 82.44 470 ASP A C 1
ATOM 3891 O O . ASP A 1 470 ? 24.673 10.498 -6.008 1.00 82.44 470 ASP A O 1
ATOM 3895 N N . MET A 1 471 ? 24.233 8.731 -4.704 1.00 85.19 471 MET A N 1
ATOM 3896 C CA . MET A 1 471 ? 23.926 9.501 -3.487 1.00 85.19 471 MET A CA 1
ATOM 3897 C C . MET A 1 471 ? 25.169 9.878 -2.665 1.00 85.19 471 MET A C 1
ATOM 3899 O O . MET A 1 471 ? 25.139 10.885 -1.955 1.00 85.19 471 MET A O 1
ATOM 3903 N N . ILE A 1 472 ? 26.232 9.070 -2.711 1.00 86.81 472 ILE A N 1
ATOM 3904 C CA . ILE A 1 472 ? 27.464 9.302 -1.938 1.00 86.81 472 ILE A CA 1
ATOM 3905 C C . ILE A 1 472 ? 28.561 9.953 -2.784 1.00 86.81 472 ILE A C 1
ATOM 3907 O O . ILE A 1 472 ? 29.277 10.808 -2.271 1.00 86.81 472 ILE A O 1
ATOM 3911 N N . GLY A 1 473 ? 28.706 9.552 -4.051 1.00 86.12 473 GLY A N 1
ATOM 3912 C CA . GLY A 1 473 ? 29.856 9.912 -4.884 1.00 86.12 473 GLY A CA 1
ATOM 3913 C C . GLY A 1 473 ? 31.192 9.402 -4.318 1.00 86.12 473 GLY A C 1
ATOM 3914 O O . GLY A 1 473 ? 32.084 10.220 -4.090 1.00 86.12 473 GLY A O 1
ATOM 3915 N N . PRO A 1 474 ? 31.345 8.089 -4.040 1.00 89.50 474 PRO A N 1
ATOM 3916 C CA . PRO A 1 474 ? 32.559 7.551 -3.428 1.00 89.50 474 PRO A CA 1
ATOM 3917 C C . PRO A 1 474 ? 33.780 7.706 -4.343 1.00 89.50 474 PRO A C 1
ATOM 3919 O O . PRO A 1 474 ? 33.665 7.646 -5.569 1.00 89.50 474 PRO A O 1
ATOM 3922 N N . GLY A 1 475 ? 34.973 7.814 -3.751 1.00 83.50 475 GLY A N 1
ATOM 3923 C CA . GLY A 1 475 ? 36.234 7.942 -4.498 1.00 83.50 475 GLY A CA 1
ATOM 3924 C C . GLY A 1 475 ? 36.569 6.751 -5.412 1.00 83.50 475 GLY A C 1
ATOM 3925 O O . GLY A 1 475 ? 37.409 6.873 -6.302 1.00 83.50 475 GLY A O 1
ATOM 3926 N N . ASN A 1 476 ? 35.906 5.607 -5.219 1.00 84.00 476 ASN A N 1
ATOM 3927 C CA . ASN A 1 476 ? 35.911 4.460 -6.121 1.00 84.00 476 ASN A CA 1
ATOM 3928 C C . ASN A 1 476 ? 34.484 3.892 -6.196 1.00 84.00 476 ASN A C 1
ATOM 3930 O O . ASN A 1 476 ? 33.908 3.558 -5.169 1.00 84.00 476 ASN A O 1
ATOM 3934 N N . GLY A 1 477 ? 33.919 3.728 -7.395 1.00 84.00 477 GLY A N 1
ATOM 3935 C CA . GLY A 1 477 ? 32.562 3.182 -7.572 1.00 84.00 477 GLY A CA 1
ATOM 3936 C C . GLY A 1 477 ? 32.392 1.702 -7.192 1.00 84.00 477 GLY A C 1
ATOM 3937 O O . GLY A 1 477 ? 31.282 1.185 -7.273 1.00 84.00 477 GLY A O 1
ATOM 3938 N N . SER A 1 478 ? 33.469 1.012 -6.803 1.00 84.81 478 SER A N 1
ATOM 3939 C CA . SER A 1 478 ? 33.475 -0.430 -6.505 1.00 84.81 478 SER A CA 1
ATOM 3940 C C . SER A 1 478 ? 33.199 -0.772 -5.033 1.00 84.81 478 SER A C 1
ATOM 3942 O O . SER A 1 478 ? 32.911 -1.928 -4.731 1.00 84.81 478 SER A O 1
ATOM 3944 N N . TYR A 1 479 ? 33.335 0.191 -4.114 1.00 91.56 479 TYR A N 1
ATOM 3945 C CA . TYR A 1 479 ? 33.163 0.013 -2.664 1.00 91.56 479 TYR A CA 1
ATOM 3946 C C . TYR A 1 479 ? 32.963 1.367 -1.963 1.00 91.56 479 TYR A C 1
ATOM 3948 O O . TYR A 1 479 ? 33.318 2.408 -2.509 1.00 91.56 479 TYR A O 1
ATOM 3956 N N . PHE A 1 480 ? 32.467 1.365 -0.724 1.00 93.81 480 PHE A N 1
ATOM 3957 C CA . PHE A 1 480 ? 32.394 2.576 0.109 1.00 93.81 480 PHE A CA 1
ATOM 3958 C C . PHE A 1 480 ? 33.397 2.510 1.263 1.00 93.81 480 PHE A C 1
ATOM 3960 O O . PHE A 1 480 ? 33.400 1.542 2.018 1.00 93.81 480 PHE A O 1
ATOM 3967 N N . THR A 1 481 ? 34.214 3.544 1.462 1.00 94.12 481 THR A N 1
ATOM 3968 C CA . THR A 1 481 ? 35.006 3.697 2.693 1.00 94.12 481 THR A CA 1
ATOM 3969 C C . THR A 1 481 ? 34.215 4.466 3.754 1.00 94.12 481 THR A C 1
ATOM 3971 O O . THR A 1 481 ? 33.298 5.234 3.450 1.00 94.12 481 THR A O 1
ATOM 3974 N N . LEU A 1 482 ? 34.628 4.355 5.019 1.00 91.44 482 LEU A N 1
ATOM 3975 C CA . LEU A 1 482 ? 34.090 5.188 6.100 1.00 91.44 482 LEU A CA 1
ATOM 3976 C C . LEU A 1 482 ? 34.273 6.694 5.815 1.00 91.44 482 LEU A C 1
ATOM 3978 O O . LEU A 1 482 ? 33.466 7.505 6.264 1.00 91.44 482 LEU A O 1
ATOM 3982 N N . ARG A 1 483 ? 35.305 7.079 5.048 1.00 91.81 483 ARG A N 1
ATOM 3983 C CA . ARG A 1 483 ? 35.551 8.473 4.652 1.00 91.81 483 ARG A CA 1
ATOM 3984 C C . ARG A 1 483 ? 34.512 8.972 3.649 1.00 91.81 483 ARG A C 1
ATOM 3986 O O . ARG A 1 483 ? 34.038 10.092 3.815 1.00 91.81 483 ARG A O 1
ATOM 3993 N N . ASP A 1 484 ? 34.130 8.154 2.667 1.00 91.88 484 ASP A N 1
ATOM 3994 C CA . ASP A 1 484 ? 33.064 8.497 1.714 1.00 91.88 484 ASP A CA 1
ATOM 3995 C C . ASP A 1 484 ? 31.737 8.698 2.463 1.00 91.88 484 ASP A C 1
ATOM 3997 O O . ASP A 1 484 ? 31.048 9.701 2.271 1.00 91.88 484 ASP A O 1
ATOM 4001 N N . LEU A 1 485 ? 31.425 7.804 3.412 1.00 89.69 485 LEU A N 1
ATOM 4002 C CA . LEU A 1 485 ? 30.207 7.923 4.217 1.00 89.69 485 LEU A CA 1
ATOM 4003 C C . LEU A 1 485 ? 30.219 9.150 5.143 1.00 89.69 485 LEU A C 1
ATOM 4005 O O . LEU A 1 485 ? 29.200 9.830 5.249 1.00 89.69 485 LEU A O 1
ATOM 4009 N N . LYS A 1 486 ? 31.350 9.481 5.779 1.00 88.62 486 LYS A N 1
ATOM 4010 C CA . LYS A 1 486 ? 31.490 10.721 6.570 1.00 88.62 486 LYS A CA 1
ATOM 4011 C C . LYS A 1 486 ? 31.419 11.990 5.705 1.00 88.62 486 LYS A C 1
ATOM 4013 O O . LYS A 1 486 ? 31.043 13.042 6.215 1.00 88.62 486 LYS A O 1
ATOM 4018 N N . GLY A 1 487 ? 31.735 11.902 4.410 1.00 82.00 487 GLY A N 1
ATOM 4019 C CA . GLY A 1 487 ? 31.644 13.016 3.462 1.00 82.00 487 GLY A CA 1
ATOM 4020 C C . GLY A 1 487 ? 30.213 13.421 3.086 1.00 82.00 487 GLY A C 1
ATOM 4021 O O . GLY A 1 487 ? 29.967 14.596 2.815 1.00 82.00 487 GLY A O 1
ATOM 4022 N N . CYS A 1 488 ? 29.251 12.489 3.102 1.00 82.88 488 CYS A N 1
ATOM 4023 C CA . CYS A 1 488 ? 27.874 12.757 2.675 1.00 82.88 488 CYS A CA 1
ATOM 4024 C C . CYS A 1 488 ? 26.864 12.753 3.839 1.00 82.88 488 CYS A C 1
ATOM 4026 O O . CYS A 1 488 ? 26.672 11.760 4.537 1.00 82.88 488 CYS A O 1
ATOM 4028 N N . LYS A 1 489 ? 26.097 13.843 3.991 1.00 80.00 489 LYS A N 1
ATOM 4029 C CA . LYS A 1 489 ? 25.010 13.942 4.994 1.00 80.00 489 LYS A CA 1
ATOM 4030 C C . LYS A 1 489 ? 23.839 12.978 4.738 1.00 80.00 489 LYS A C 1
ATOM 4032 O O . LYS A 1 489 ? 22.986 12.811 5.607 1.00 80.00 489 LYS A O 1
ATOM 4037 N N . LEU A 1 490 ? 23.778 12.347 3.562 1.00 81.94 490 LEU A N 1
ATOM 4038 C CA . LEU A 1 490 ? 22.750 11.369 3.195 1.00 81.94 490 LEU A CA 1
ATOM 4039 C C . LEU A 1 490 ? 23.147 9.915 3.515 1.00 81.94 490 LEU A C 1
ATOM 4041 O O . LEU A 1 490 ? 22.304 9.031 3.376 1.00 81.94 490 LEU A O 1
ATOM 4045 N N . SER A 1 491 ? 24.369 9.649 3.993 1.00 85.38 491 SER A N 1
ATOM 4046 C CA . SER A 1 491 ? 24.887 8.291 4.249 1.00 85.38 491 SER A CA 1
ATOM 4047 C C . SER A 1 491 ? 24.030 7.446 5.188 1.00 85.38 491 SER A C 1
ATOM 4049 O O . SER A 1 491 ? 23.889 6.243 4.977 1.00 85.38 491 SER A O 1
ATOM 4051 N N . GLY A 1 492 ? 23.352 8.068 6.158 1.00 84.00 492 GLY A N 1
ATOM 4052 C CA . GLY A 1 492 ? 22.401 7.373 7.030 1.00 84.00 492 GLY A CA 1
ATOM 4053 C C . GLY A 1 492 ? 21.235 6.698 6.294 1.00 84.00 492 GLY A C 1
ATOM 4054 O O . GLY A 1 492 ? 20.595 5.803 6.849 1.00 84.00 492 GLY A O 1
ATOM 4055 N N . ASN A 1 493 ? 20.966 7.075 5.038 1.00 84.62 493 ASN A N 1
ATOM 4056 C CA . ASN A 1 493 ? 19.991 6.397 4.189 1.00 84.62 493 ASN A CA 1
ATOM 4057 C C . ASN A 1 493 ? 20.471 5.012 3.737 1.00 84.62 493 ASN A C 1
ATOM 4059 O O . ASN A 1 493 ? 19.629 4.124 3.661 1.00 84.62 493 ASN A O 1
ATOM 4063 N N . ILE A 1 494 ? 21.777 4.777 3.528 1.00 87.62 494 ILE A N 1
ATOM 4064 C CA . ILE A 1 494 ? 22.317 3.449 3.162 1.00 87.62 494 ILE A CA 1
ATOM 4065 C C . ILE A 1 494 ? 21.910 2.416 4.208 1.00 87.62 494 ILE A C 1
ATOM 4067 O O . ILE A 1 494 ? 21.231 1.438 3.913 1.00 87.62 494 ILE A O 1
ATOM 4071 N N . PHE A 1 495 ? 22.210 2.698 5.470 1.00 86.88 495 PHE A N 1
ATOM 4072 C CA . PHE A 1 495 ? 21.864 1.826 6.588 1.00 86.88 495 PHE A CA 1
ATOM 4073 C C . PHE A 1 495 ? 20.343 1.684 6.794 1.00 86.88 495 PHE A C 1
ATOM 4075 O O . PHE A 1 495 ? 19.874 0.674 7.311 1.00 86.88 495 PHE A O 1
ATOM 4082 N N . ASN A 1 496 ? 19.537 2.669 6.381 1.00 83.56 496 ASN A N 1
ATOM 4083 C CA . ASN A 1 496 ? 18.079 2.531 6.390 1.00 83.56 496 ASN A CA 1
ATOM 4084 C C . ASN A 1 496 ? 17.571 1.639 5.243 1.00 83.56 496 ASN A C 1
ATOM 4086 O O . ASN A 1 496 ? 16.649 0.860 5.475 1.00 83.56 496 ASN A O 1
ATOM 4090 N N . ILE A 1 497 ? 18.187 1.702 4.056 1.00 83.88 497 ILE A N 1
ATOM 4091 C CA . ILE A 1 497 ? 17.925 0.787 2.933 1.00 83.88 497 ILE A CA 1
ATOM 4092 C C . ILE A 1 497 ? 18.268 -0.658 3.329 1.00 83.88 497 ILE A C 1
ATOM 4094 O O . ILE A 1 497 ? 17.477 -1.558 3.060 1.00 83.88 497 ILE A O 1
ATOM 4098 N N . LEU A 1 498 ? 19.398 -0.872 4.013 1.00 81.38 498 LEU A N 1
ATOM 4099 C CA . LEU A 1 498 ? 19.883 -2.202 4.403 1.00 81.38 498 LEU A CA 1
ATOM 4100 C C . LEU A 1 498 ? 19.164 -2.816 5.618 1.00 81.38 498 LEU A C 1
ATOM 4102 O O . LEU A 1 498 ? 18.983 -4.027 5.643 1.00 81.38 498 LEU A O 1
ATOM 4106 N N . PHE A 1 499 ? 18.738 -2.018 6.608 1.00 74.62 499 PHE A N 1
ATOM 4107 C CA . PHE A 1 499 ? 18.254 -2.555 7.897 1.00 74.62 499 PHE A CA 1
ATOM 4108 C C . PHE A 1 499 ? 16.842 -2.138 8.317 1.00 74.62 499 PHE A C 1
ATOM 4110 O O . PHE A 1 499 ? 16.289 -2.714 9.251 1.00 74.62 499 PHE A O 1
ATOM 4117 N N . ASN A 1 500 ? 16.255 -1.101 7.714 1.00 73.38 500 ASN A N 1
ATOM 4118 C CA . ASN A 1 500 ? 15.019 -0.511 8.227 1.00 73.38 500 ASN A CA 1
ATOM 4119 C C . ASN A 1 500 ? 13.994 -0.329 7.106 1.00 73.38 500 ASN A C 1
ATOM 4121 O O . ASN A 1 500 ? 13.783 0.779 6.611 1.00 73.38 500 ASN A O 1
ATOM 4125 N N . LEU A 1 501 ? 13.325 -1.428 6.728 1.00 69.75 501 LEU A N 1
ATOM 4126 C CA . LEU A 1 501 ? 12.322 -1.460 5.655 1.00 69.75 501 LEU A CA 1
ATOM 4127 C C . LEU A 1 501 ? 11.309 -0.306 5.738 1.00 69.75 501 LEU A C 1
ATOM 4129 O O . LEU A 1 501 ? 10.973 0.292 4.723 1.00 69.75 501 LEU A O 1
ATOM 4133 N N . LYS A 1 502 ? 10.860 0.083 6.938 1.00 68.12 502 LYS A N 1
ATOM 4134 C CA . LYS A 1 502 ? 9.918 1.203 7.092 1.00 68.12 502 LYS A CA 1
ATOM 4135 C C . LYS A 1 502 ? 10.532 2.561 6.716 1.00 68.12 502 LYS A C 1
ATOM 4137 O O . LYS A 1 502 ? 9.850 3.369 6.086 1.00 68.12 502 LYS A O 1
ATOM 4142 N N . LYS A 1 503 ? 11.789 2.826 7.096 1.00 71.50 503 LYS A N 1
ATOM 4143 C CA . LYS A 1 503 ? 12.521 4.040 6.685 1.00 71.50 503 LYS A CA 1
ATOM 4144 C C . LYS A 1 503 ? 12.880 3.988 5.189 1.00 71.50 503 LYS A C 1
ATOM 4146 O O . LYS A 1 503 ? 12.747 5.012 4.528 1.00 71.50 503 LYS A O 1
ATOM 4151 N N . PHE A 1 504 ? 13.247 2.817 4.655 1.00 75.19 504 PHE A N 1
ATOM 4152 C CA . PHE A 1 504 ? 13.501 2.595 3.222 1.00 75.19 504 PHE A CA 1
ATOM 4153 C C . PHE A 1 504 ? 12.272 2.878 2.350 1.00 75.19 504 PHE A C 1
ATOM 4155 O O . PHE A 1 504 ? 12.346 3.660 1.409 1.00 75.19 504 PHE A O 1
ATOM 4162 N N . MET A 1 505 ? 11.119 2.302 2.691 1.00 71.00 505 MET A N 1
ATOM 4163 C CA . MET A 1 505 ? 9.869 2.494 1.948 1.00 71.00 505 MET A CA 1
ATOM 4164 C C . MET A 1 505 ? 9.475 3.976 1.899 1.00 71.00 505 MET A C 1
ATOM 4166 O O . MET A 1 505 ? 9.166 4.505 0.840 1.00 71.00 505 MET A O 1
ATOM 4170 N N . ALA A 1 506 ? 9.592 4.688 3.026 1.00 67.56 506 ALA A N 1
ATOM 4171 C CA . ALA A 1 506 ? 9.354 6.133 3.102 1.00 67.56 506 ALA A CA 1
ATOM 4172 C C . ALA A 1 506 ? 10.461 7.004 2.455 1.00 67.56 506 ALA A C 1
ATOM 4174 O O . ALA A 1 506 ? 10.402 8.237 2.547 1.00 67.56 506 ALA A O 1
ATOM 4175 N N . PHE A 1 507 ? 11.478 6.385 1.849 1.00 67.75 507 PHE A N 1
ATOM 4176 C CA . PHE A 1 507 ? 12.502 7.008 1.009 1.00 67.75 507 PHE A CA 1
ATOM 4177 C C . PHE A 1 507 ? 12.256 6.699 -0.479 1.00 67.75 507 PHE A C 1
ATOM 4179 O O . PHE A 1 507 ? 12.282 7.632 -1.273 1.00 67.75 507 PHE A O 1
ATOM 4186 N N . GLU A 1 508 ? 11.930 5.450 -0.840 1.00 66.56 508 GLU A N 1
ATOM 4187 C CA . GLU A 1 508 ? 11.589 5.044 -2.219 1.00 66.56 508 GLU A CA 1
ATOM 4188 C C . GLU A 1 508 ? 10.347 5.773 -2.751 1.00 66.56 508 GLU A C 1
ATOM 4190 O O . GLU A 1 508 ? 10.368 6.275 -3.871 1.00 66.56 508 GLU A O 1
ATOM 4195 N N . THR A 1 509 ? 9.316 5.972 -1.921 1.00 60.81 509 THR A N 1
ATOM 4196 C CA . THR A 1 509 ? 8.090 6.689 -2.324 1.00 60.81 509 THR A CA 1
ATOM 4197 C C . THR A 1 509 ? 8.265 8.212 -2.465 1.00 60.81 509 THR A C 1
ATOM 4199 O O . THR A 1 509 ? 7.273 8.947 -2.461 1.00 60.81 509 THR A O 1
ATOM 4202 N N . ARG A 1 510 ? 9.497 8.734 -2.505 1.00 59.62 510 ARG A N 1
ATOM 4203 C CA . ARG A 1 510 ? 9.783 10.166 -2.695 1.00 59.62 510 ARG A CA 1
ATOM 4204 C C . ARG A 1 510 ? 10.038 10.456 -4.166 1.00 59.62 510 ARG A C 1
ATOM 4206 O O . ARG A 1 510 ? 10.658 9.666 -4.863 1.00 59.62 510 ARG A O 1
ATOM 4213 N N . ASP A 1 511 ? 9.603 11.629 -4.616 1.00 42.94 511 ASP A N 1
ATOM 4214 C CA . ASP A 1 511 ? 9.823 12.088 -5.989 1.00 42.94 511 ASP A CA 1
ATOM 4215 C C . ASP A 1 511 ? 11.330 12.059 -6.359 1.00 42.94 511 ASP A C 1
ATOM 4217 O O . ASP A 1 511 ? 12.116 12.806 -5.757 1.00 42.94 511 ASP A O 1
ATOM 4221 N N . PRO A 1 512 ? 11.752 11.257 -7.361 1.00 46.00 512 PRO A N 1
ATOM 4222 C CA . PRO A 1 512 ? 13.142 11.203 -7.820 1.00 46.00 512 PRO A CA 1
ATOM 4223 C C . PRO A 1 512 ? 13.696 12.563 -8.272 1.00 46.00 512 PRO A C 1
ATOM 4225 O O . PRO A 1 512 ? 14.900 12.819 -8.160 1.00 46.00 512 PRO A O 1
ATOM 4228 N N . PHE A 1 513 ? 12.833 13.472 -8.741 1.00 38.47 513 PHE A N 1
ATOM 4229 C CA . PHE A 1 513 ? 13.223 14.829 -9.122 1.00 38.47 513 PHE A CA 1
ATOM 4230 C C . PHE A 1 513 ? 13.493 15.731 -7.906 1.00 38.47 513 PHE A C 1
ATOM 4232 O O . PHE A 1 513 ? 14.306 16.653 -8.014 1.00 38.47 513 PHE A O 1
ATOM 4239 N N . LEU A 1 514 ? 12.902 15.453 -6.734 1.00 36.84 514 LEU A N 1
ATOM 4240 C CA . LEU A 1 514 ? 13.293 16.112 -5.481 1.00 36.84 514 LEU A CA 1
ATOM 4241 C C . LEU A 1 514 ? 14.661 15.628 -4.995 1.00 36.84 514 LEU A C 1
ATOM 4243 O O . LEU A 1 514 ? 15.463 16.459 -4.573 1.00 36.84 514 LEU A O 1
ATOM 4247 N N . ILE A 1 515 ? 14.947 14.323 -5.081 1.00 45.06 515 ILE A N 1
ATOM 4248 C CA . ILE A 1 515 ? 16.235 13.757 -4.643 1.00 45.06 515 ILE A CA 1
ATOM 4249 C C . ILE A 1 515 ? 17.383 14.429 -5.409 1.00 45.06 515 ILE A C 1
ATOM 4251 O O . ILE A 1 515 ? 18.256 15.037 -4.791 1.00 45.06 515 ILE A O 1
ATOM 4255 N N . ARG A 1 516 ? 17.319 14.453 -6.751 1.00 39.38 516 ARG A N 1
ATOM 4256 C CA . ARG A 1 516 ? 18.329 15.136 -7.584 1.00 39.38 516 ARG A CA 1
ATOM 4257 C C . ARG A 1 516 ? 18.449 16.637 -7.294 1.00 39.38 516 ARG A C 1
ATOM 4259 O O . ARG A 1 516 ? 19.557 17.167 -7.328 1.00 39.38 516 ARG A O 1
ATOM 4266 N N . ARG A 1 517 ? 17.347 17.331 -6.980 1.00 34.22 517 ARG A N 1
ATOM 4267 C CA . ARG A 1 517 ? 17.385 18.756 -6.595 1.00 34.22 517 ARG A CA 1
ATOM 4268 C C . ARG A 1 517 ? 18.111 18.990 -5.272 1.00 34.22 517 ARG A C 1
ATOM 4270 O O . ARG A 1 517 ? 18.849 19.966 -5.178 1.00 34.22 517 ARG A O 1
ATOM 4277 N N . VAL A 1 518 ? 17.937 18.114 -4.280 1.00 40.72 518 VAL A N 1
ATOM 4278 C CA . VAL A 1 518 ? 18.668 18.207 -3.006 1.00 40.72 518 VAL A CA 1
ATOM 4279 C C . VAL A 1 518 ? 20.166 18.004 -3.235 1.00 40.72 518 VAL A C 1
ATOM 4281 O O . VAL A 1 518 ? 20.938 18.852 -2.797 1.00 40.72 518 VAL A O 1
ATOM 4284 N N . THR A 1 519 ? 20.573 16.964 -3.976 1.00 43.31 519 THR A N 1
ATOM 4285 C CA . THR A 1 519 ? 21.996 16.685 -4.252 1.00 43.31 519 THR A CA 1
ATOM 4286 C C . THR A 1 519 ? 22.689 17.872 -4.929 1.00 43.31 519 THR A C 1
ATOM 4288 O O . THR A 1 519 ? 23.726 18.333 -4.452 1.00 43.31 519 THR A O 1
ATOM 4291 N N . VAL A 1 520 ? 22.083 18.431 -5.986 1.00 38.59 520 VAL A N 1
ATOM 4292 C CA . VAL A 1 520 ? 22.634 19.594 -6.706 1.00 38.59 520 VAL A CA 1
ATOM 4293 C C . VAL A 1 520 ? 22.766 20.815 -5.787 1.00 38.59 520 VAL A C 1
ATOM 4295 O O . VAL A 1 520 ? 23.823 21.440 -5.772 1.00 38.59 520 VAL A O 1
ATOM 4298 N N . LEU A 1 521 ? 21.744 21.121 -4.978 1.00 35.12 521 LEU A N 1
ATOM 4299 C CA . LEU A 1 521 ? 21.783 22.256 -4.045 1.00 35.12 521 LEU A CA 1
ATOM 4300 C C . LEU A 1 521 ? 22.839 22.091 -2.940 1.00 35.12 521 LEU A C 1
ATOM 4302 O O . LEU A 1 521 ? 23.436 23.085 -2.524 1.00 35.12 521 LEU A O 1
ATOM 4306 N N . SER A 1 522 ? 23.104 20.863 -2.478 1.00 38.16 522 SER A N 1
ATOM 4307 C CA . SER A 1 522 ? 24.172 20.607 -1.502 1.00 38.16 522 SER A CA 1
ATOM 4308 C C . SER A 1 522 ? 25.581 20.751 -2.084 1.00 38.16 522 SER A C 1
ATOM 4310 O O . SER A 1 522 ? 26.471 21.208 -1.373 1.00 38.16 522 SER A O 1
ATOM 4312 N N . CYS A 1 523 ? 25.792 20.427 -3.364 1.00 37.88 523 CYS A N 1
ATOM 4313 C CA . CYS A 1 523 ? 27.099 20.587 -4.011 1.00 37.88 523 CYS A CA 1
ATOM 4314 C C . CYS A 1 523 ? 27.445 22.052 -4.333 1.00 37.88 523 CYS A C 1
ATOM 4316 O O . CYS A 1 523 ? 28.617 22.380 -4.468 1.00 37.88 523 CYS A O 1
ATOM 4318 N N . THR A 1 524 ? 26.454 22.946 -4.425 1.00 35.31 524 THR A N 1
ATOM 4319 C CA . THR A 1 524 ? 26.661 24.384 -4.693 1.00 35.31 524 THR A CA 1
ATOM 4320 C C . THR A 1 524 ? 26.903 25.243 -3.442 1.00 35.31 524 THR A C 1
ATOM 4322 O O . THR A 1 524 ? 26.903 26.467 -3.544 1.00 35.31 524 THR A O 1
ATOM 4325 N N . LEU A 1 525 ? 27.064 24.639 -2.257 1.00 31.20 525 LEU A N 1
ATOM 4326 C CA . LEU A 1 525 ? 27.183 25.349 -0.971 1.00 31.20 525 LEU A CA 1
ATOM 4327 C C . LEU A 1 525 ? 28.407 24.916 -0.139 1.00 31.20 525 LEU A C 1
ATOM 4329 O O . LEU A 1 525 ? 28.318 24.749 1.077 1.00 31.20 525 LEU A O 1
ATOM 4333 N N . CYS A 1 526 ? 29.561 24.807 -0.798 1.00 29.48 526 CYS A N 1
ATOM 4334 C CA . CYS A 1 526 ? 30.884 24.886 -0.172 1.00 29.48 526 CYS A CA 1
ATOM 4335 C C . CYS A 1 526 ? 31.770 25.852 -0.985 1.00 29.48 526 CYS A C 1
ATOM 4337 O O . CYS A 1 526 ? 31.825 25.690 -2.206 1.00 29.48 526 CYS A O 1
ATOM 4339 N N . PRO A 1 527 ? 32.423 26.845 -0.349 1.00 34.12 527 PRO A N 1
ATOM 4340 C CA . PRO A 1 527 ? 33.551 27.569 -0.935 1.00 34.12 527 PRO A CA 1
ATOM 4341 C C . PRO A 1 527 ? 34.848 26.740 -0.887 1.00 34.12 527 PRO A C 1
ATOM 4343 O O . PRO A 1 527 ? 34.928 25.822 -0.037 1.00 34.12 527 PRO A O 1
#

Foldseek 3Di:
DVLLLVLVQLLVCVLVQKHQLAQAPVQWDQDDDVRNLHIDGDDSVQMDRQADPPVRHGDDKDAPAAQTYDLQLFALCSLRRIDDASLGSQSSSLSNVLCVVPVDFQLPPDDDPDPNVSSVSSSVSVVPAQQCNSQPPHDCLSSVSNVQSVPDDRSDDDPSVVNSCSVVVVCVVVPHDPPSDDPVNCVVPVPVVPDPDDDDDDDDDDYDDDDDDDDDDDDDDDDDDDDDDDDDDDDDDDDDDDDDDDDDDDDDDDDPPDDPQFDADDPVVLVVLLVVLCVLCPPVVVADALVSQLCVCCPRVVHHSVLSVLQVCLQPVVVPRGHHSVSCCCVCRVSVLSRDDPLVNVCSSLDDDPDPDCLDDPCVPPPCVAFHCLLVVLQQVPPDPFQQDDAPDPDHSGHDSVRVVLVRVLSVDVLDLSNLVVVQSGLRRRPPQKHALVSLVSLLVVLQVVCVVVVHDDDDSVVVLVVVCVQQVAPDSGIHGSVSLNRGSCSSVSVCSRTPNVSVVVVVPDDPVVSVVVVVVVVVPDD